Protein AF-A0A210Q756-F1 (afdb_monomer_lite)

Sequence (432 aa):
MFITVGKVKLDFSNYEMEQVEKNYKSLQNGGRFKPRSCIARHRVAIIIPYRNRKEHLIKLMNNLHSILQRQQLDYGIYVIEVAPMSDFNRALSLNIGFQEASREYDYQCFIFHDVDLLPENDRNMYTCPTDPRHMSVAVDRLKYKLPYATIFGGVVAMTKEHFLTVNGFSNKFFGWGGEDDDMYKRINYTHLNITRYKPKIARYRMLAHRKDSSVNTERFYLLRHTNDTWRTDGLNSLTYRHIKTDRHRLFTYVLVDIDPAHPAYYTDRLKIVDESIRKMREDFNKSKENDLSTESTGANSSLASKGVNSSRLVVARSEQNMRTLMPNQSINSTTGTLITDKPKHLGALHPIQQFMLSLKELLTDKKEEDINSISDKELASFVRVYVNNLRKAGFSINNELHFKKDTVIKTKSDTKPKLDKIVKYINANKKW

InterPro domains:
  IPR003859 Beta-1,4-galactosyltransferase [PR02050] (78-97)
  IPR003859 Beta-1,4-galactosyltransferase [PR02050] (109-128)
  IPR003859 Beta-1,4-galactosyltransferase [PR02050] (146-167)
  IPR003859 Beta-1,4-galactosyltransferase [PR02050] (168-186)
  IPR003859 Beta-1,4-galactosyltransferase [PTHR19300] (5-260)
  IPR027791 Galactosyltransferase, C-terminal [PF02709] (133-210)
  IPR027995 Galactosyltransferase, N-terminal [PF13733] (5-129)
  IPR029044 Nucleotide-diphospho-sugar transferases [G3DSA:3.90.550.10] (3-261)
  IPR029044 Nucleotide-diphospho-sugar transferases [SSF53448] (23-259)

Foldseek 3Di:
DQLWPWFDDADLDFDDQVVLLVVCPQFDWAQWHADPVDGAPFEEEEQEEDDPCRRLQSSQLSQVSVLLVSLRYGYAYEYFYAPPLFFRDLQLSQLVSLVVVVVVDVGFKYKYAYSQKHFRTSVLDSHDDPFKEQQQQAEVVVVGHRPDDLFRDHIIMDTPVLCVLLLGWFRPQRADDQRRSLSSVSCVVSVTDYDYDDSSRSYIYGHDDDHTPGHRPCNVVCSVCSVVPRVPGHSVPRDWAWDDWDTGRNRIYTYIYGPPVDLRLQPRLVVLLVVLLVVVLVVVVVVVVVVVVVVVPPDDDDDDDDDDDDDDDDDDDDDDDDDDDDDDDDDDDDDDDPPPPDPDDDRRDDLVVVVLVSVCVSCVPDDPVRLVPCDPVNLVVVVVSSVVSSVVSVDPDDQFPDDDPPPDDDDPPVCVVSSVVSVVSSNVCGGD

Radius of gyration: 28.91 Å; chains: 1; bounding box: 65×83×78 Å

pLDDT: mean 73.86, std 27.2, range [20.56, 98.94]

Structure (mmCIF, N/CA/C/O backbone):
data_AF-A0A210Q756-F1
#
_entry.id   AF-A0A210Q756-F1
#
loop_
_atom_site.group_PDB
_atom_site.id
_atom_site.type_symbol
_atom_site.label_atom_id
_atom_site.label_alt_id
_atom_site.label_comp_id
_atom_site.label_asym_id
_atom_site.label_entity_id
_atom_site.label_seq_id
_atom_site.pdbx_PDB_ins_code
_atom_site.Cartn_x
_atom_site.Cartn_y
_atom_site.Cartn_z
_atom_site.occupancy
_atom_site.B_iso_or_equiv
_atom_site.auth_seq_id
_atom_site.auth_comp_id
_atom_site.auth_asym_id
_atom_site.auth_atom_id
_atom_site.pdbx_PDB_model_num
ATOM 1 N N . MET A 1 1 ? -17.393 -8.583 25.386 1.00 41.16 1 MET A N 1
ATOM 2 C CA . MET A 1 1 ? -17.915 -7.211 25.203 1.00 41.16 1 MET A CA 1
ATOM 3 C C . MET A 1 1 ? -17.260 -6.640 23.950 1.00 41.16 1 MET A C 1
ATOM 5 O O . MET A 1 1 ? -16.040 -6.667 23.881 1.00 41.16 1 MET A O 1
ATOM 9 N N . PHE A 1 2 ? -18.018 -6.247 22.922 1.00 49.50 2 PHE A N 1
ATOM 10 C CA . PHE A 1 2 ? -17.429 -5.654 21.711 1.00 49.50 2 PHE A CA 1
ATOM 11 C C . PHE A 1 2 ? -16.951 -4.227 22.027 1.00 49.50 2 PHE A C 1
ATOM 13 O O . PHE A 1 2 ? -17.749 -3.417 22.484 1.00 49.50 2 PHE A O 1
ATOM 20 N N . ILE A 1 3 ? -15.666 -3.929 21.799 1.00 77.88 3 ILE A N 1
ATOM 21 C CA . ILE A 1 3 ? -15.043 -2.617 22.092 1.00 77.88 3 ILE A CA 1
ATOM 22 C C . ILE A 1 3 ? -15.330 -1.578 20.981 1.00 77.88 3 ILE A C 1
ATOM 24 O O . ILE A 1 3 ? -15.109 -0.382 21.154 1.00 77.88 3 ILE A O 1
ATOM 28 N N . THR A 1 4 ? -15.852 -2.010 19.830 1.00 83.12 4 THR A N 1
ATOM 29 C CA . THR A 1 4 ? -16.185 -1.127 18.699 1.00 83.12 4 THR A CA 1
ATOM 30 C C . THR A 1 4 ? -17.299 -0.143 19.049 1.00 83.12 4 THR A C 1
ATOM 32 O O . THR A 1 4 ? -18.352 -0.557 19.541 1.00 83.12 4 THR A O 1
ATOM 35 N N . VAL A 1 5 ? -17.127 1.131 18.696 1.00 90.25 5 VAL A N 1
ATOM 36 C CA . VAL A 1 5 ? -18.110 2.197 18.960 1.00 90.25 5 VAL A CA 1
ATOM 37 C C . VAL A 1 5 ? -19.036 2.480 17.769 1.00 90.25 5 VAL A C 1
ATOM 39 O O . VAL A 1 5 ? -20.017 3.211 17.891 1.00 90.25 5 VAL A O 1
ATOM 42 N N . GLY A 1 6 ? -18.792 1.865 16.610 1.00 94.25 6 GLY A N 1
ATOM 43 C CA . GLY A 1 6 ? -19.513 2.142 15.375 1.00 94.25 6 GLY A CA 1
ATOM 44 C C . GLY A 1 6 ? -18.905 3.318 14.624 1.00 94.25 6 GLY A C 1
ATOM 45 O O . GLY A 1 6 ? -17.728 3.306 14.269 1.00 94.25 6 GLY A O 1
ATOM 46 N N . LYS A 1 7 ? -19.725 4.328 14.319 1.00 95.50 7 LYS A N 1
ATOM 47 C CA . LYS A 1 7 ? -19.264 5.509 13.582 1.00 95.50 7 LYS A CA 1
ATOM 48 C C . LYS A 1 7 ? -18.194 6.236 14.398 1.00 95.50 7 LYS A C 1
ATOM 50 O O . LYS A 1 7 ? -18.432 6.574 15.553 1.00 95.50 7 LYS A O 1
ATOM 55 N N . VAL A 1 8 ? -17.052 6.511 13.779 1.00 95.25 8 VAL A N 1
ATOM 56 C CA . VAL A 1 8 ? -15.954 7.248 14.410 1.00 95.25 8 VAL A CA 1
ATOM 57 C C . VAL A 1 8 ? -15.940 8.694 13.927 1.00 95.25 8 VAL A C 1
ATOM 59 O O . VAL A 1 8 ? -16.269 8.988 12.775 1.00 95.25 8 VAL A O 1
ATOM 62 N N . LYS A 1 9 ? -15.572 9.617 14.818 1.00 94.25 9 LYS A N 1
ATOM 63 C CA . LYS A 1 9 ? -15.281 11.000 14.441 1.00 94.25 9 LYS A CA 1
ATOM 64 C C . LYS A 1 9 ? -13.835 11.052 13.958 1.00 94.25 9 LYS A C 1
ATOM 66 O O . LYS A 1 9 ? -12.930 10.793 14.742 1.00 94.25 9 LYS A O 1
ATOM 71 N N . LEU A 1 10 ? -13.650 11.355 12.677 1.00 96.00 10 LEU A N 1
ATOM 72 C CA . LEU A 1 10 ? -12.326 11.535 12.097 1.00 96.00 10 LEU A CA 1
ATOM 73 C C . LEU A 1 10 ? -11.726 12.873 12.525 1.00 96.00 10 LEU A C 1
ATOM 75 O O . LEU A 1 10 ? -12.431 13.881 12.609 1.00 96.00 10 LEU A O 1
ATOM 79 N N . ASP A 1 11 ? -10.421 12.857 12.753 1.00 95.12 11 ASP A N 1
ATOM 80 C CA . ASP A 1 11 ? -9.621 14.026 13.078 1.00 95.12 11 ASP A CA 1
ATOM 81 C C . ASP A 1 11 ? -8.760 14.427 11.875 1.00 95.12 11 ASP A C 1
ATOM 83 O O . ASP A 1 11 ? -7.961 13.634 11.366 1.00 95.12 11 ASP A O 1
ATOM 87 N N . PHE A 1 12 ? -8.955 15.662 11.413 1.00 94.38 12 PHE A N 1
ATOM 88 C CA . PHE A 1 12 ? -8.287 16.241 10.243 1.00 94.38 12 PHE A CA 1
ATOM 89 C C . PHE A 1 12 ? -7.246 17.296 10.612 1.00 94.38 12 PHE A C 1
ATOM 91 O O . PHE A 1 12 ? -6.724 17.962 9.717 1.00 94.38 12 PHE A O 1
ATOM 98 N N . SER A 1 13 ? -6.958 17.468 11.902 1.00 93.50 13 SER A N 1
ATOM 99 C CA . SER A 1 13 ? -5.989 18.452 12.372 1.00 93.50 13 SER A CA 1
ATOM 100 C C . SER A 1 13 ? -4.594 18.161 11.806 1.00 93.50 13 SER A C 1
ATOM 102 O O . SER A 1 13 ? -4.249 17.023 11.469 1.00 93.50 13 SER A O 1
ATOM 104 N N . ASN A 1 14 ? -3.789 19.211 11.661 1.00 90.81 14 ASN A N 1
ATOM 105 C CA . ASN A 1 14 ? -2.407 19.088 11.216 1.00 90.81 14 ASN A CA 1
ATOM 106 C C . ASN A 1 14 ? -1.522 18.850 12.437 1.00 90.81 14 ASN A C 1
ATOM 108 O O . ASN A 1 14 ? -1.346 19.747 13.257 1.00 90.81 14 ASN A O 1
ATOM 112 N N . TYR A 1 15 ? -1.002 17.632 12.545 1.00 92.19 15 TYR A N 1
ATOM 113 C CA . TYR A 1 15 ? -0.054 17.238 13.578 1.00 92.19 15 TYR A CA 1
ATOM 114 C C . TYR A 1 15 ? 1.338 17.061 12.985 1.00 92.19 15 TYR A C 1
ATOM 116 O O . TYR A 1 15 ? 1.481 16.759 11.801 1.00 92.19 15 TYR A O 1
ATOM 124 N N . GLU A 1 16 ? 2.346 17.165 13.838 1.00 93.31 16 GLU A N 1
ATOM 125 C CA . GLU A 1 16 ? 3.651 16.559 13.595 1.00 93.31 16 GLU A CA 1
ATOM 126 C C . GLU A 1 16 ? 3.646 15.090 14.033 1.00 93.31 16 GLU A C 1
ATOM 128 O O . GLU A 1 16 ? 2.831 14.659 14.859 1.00 93.31 16 GLU A O 1
ATOM 133 N N . MET A 1 17 ? 4.565 14.296 13.484 1.00 91.50 17 MET A N 1
ATOM 134 C CA . MET A 1 17 ? 4.576 12.852 13.719 1.00 91.50 17 MET A CA 1
ATOM 135 C C . MET A 1 17 ? 4.785 12.515 15.203 1.00 91.50 17 MET A C 1
ATOM 137 O O . MET A 1 17 ? 4.091 11.661 15.755 1.00 91.50 17 MET A O 1
ATOM 141 N N . GLU A 1 18 ? 5.659 13.259 15.878 1.00 93.25 18 GLU A N 1
ATOM 142 C CA . GLU A 1 18 ? 5.995 13.106 17.295 1.00 93.25 18 GLU A CA 1
ATOM 143 C C . GLU A 1 18 ? 4.803 13.409 18.213 1.00 93.25 18 GLU A C 1
ATOM 145 O O . GLU A 1 18 ? 4.702 12.870 19.318 1.00 93.25 18 GLU A O 1
ATOM 150 N N . GLN A 1 19 ? 3.882 14.278 17.782 1.00 94.38 19 GLN A N 1
ATOM 151 C CA . GLN A 1 19 ? 2.656 14.556 18.533 1.00 94.38 19 GLN A CA 1
ATOM 152 C C . GLN A 1 19 ? 1.725 13.343 18.498 1.00 94.38 19 GLN A C 1
ATOM 154 O O . GLN A 1 19 ? 1.193 12.950 19.536 1.00 94.38 19 GLN A O 1
ATOM 159 N N . VAL A 1 20 ? 1.586 12.705 17.332 1.00 95.25 20 VAL A N 1
ATOM 160 C CA . VAL A 1 20 ? 0.786 11.482 17.183 1.00 95.25 20 VAL A CA 1
ATOM 161 C C . VAL A 1 20 ? 1.401 10.331 17.984 1.00 95.25 20 VAL A C 1
ATOM 163 O O . VAL A 1 20 ? 0.680 9.604 18.663 1.00 95.25 20 VAL A O 1
ATOM 166 N N . GLU A 1 21 ? 2.729 10.195 17.992 1.00 94.56 21 GLU A N 1
ATOM 167 C CA . GLU A 1 21 ? 3.431 9.170 18.778 1.00 94.56 21 GLU A CA 1
ATOM 168 C C . GLU A 1 21 ? 3.095 9.216 20.273 1.00 94.56 21 GLU A C 1
ATOM 170 O O . GLU A 1 21 ? 2.887 8.174 20.903 1.00 94.56 21 GLU A O 1
ATOM 175 N N . LYS A 1 22 ? 2.988 10.420 20.845 1.00 94.19 22 LYS A N 1
ATOM 176 C CA . LYS A 1 22 ? 2.664 10.613 22.268 1.00 94.19 22 LYS A CA 1
ATOM 177 C C . LYS A 1 22 ? 1.267 10.106 22.637 1.00 94.19 22 LYS A C 1
ATOM 179 O O . LYS A 1 22 ? 1.065 9.711 23.789 1.00 94.19 22 LYS A O 1
ATOM 184 N N . ASN A 1 23 ? 0.340 10.064 21.678 1.00 92.88 23 ASN A N 1
ATOM 185 C CA . ASN A 1 23 ? -1.026 9.578 21.887 1.00 92.88 23 ASN A CA 1
ATOM 186 C C . ASN A 1 23 ? -1.097 8.045 21.985 1.00 92.88 23 ASN A C 1
ATOM 188 O O . ASN A 1 23 ? -2.039 7.508 22.564 1.00 92.88 23 ASN A O 1
ATOM 192 N N . TYR A 1 24 ? -0.089 7.329 21.478 1.00 94.25 24 TYR A N 1
ATOM 193 C CA . TYR A 1 24 ? -0.121 5.874 21.324 1.00 94.25 24 TYR A CA 1
ATOM 194 C C . TYR A 1 24 ? 0.996 5.158 22.097 1.00 94.25 24 TYR A C 1
ATOM 196 O O . TYR A 1 24 ? 1.765 4.367 21.555 1.00 94.25 24 TYR A O 1
ATOM 204 N N . LYS A 1 25 ? 1.042 5.378 23.417 1.00 91.81 25 LYS A N 1
ATOM 205 C CA . LYS A 1 25 ? 2.054 4.797 24.329 1.00 91.81 25 LYS A CA 1
ATOM 206 C C . LYS A 1 25 ? 2.053 3.263 24.406 1.00 91.81 25 LYS A C 1
ATOM 208 O O . LYS A 1 25 ? 3.013 2.674 24.889 1.00 91.81 25 LYS A O 1
ATOM 213 N N . SER A 1 26 ? 0.960 2.618 23.999 1.00 93.81 26 SER A N 1
ATOM 214 C CA . SER A 1 26 ? 0.818 1.158 23.992 1.00 93.81 26 SER A CA 1
ATOM 215 C C . SER A 1 26 ? 1.497 0.485 22.796 1.00 93.81 26 SER A C 1
ATOM 217 O O . SER A 1 26 ? 1.648 -0.738 22.817 1.00 93.81 26 SER A O 1
ATOM 219 N N . LEU A 1 27 ? 1.882 1.253 21.771 1.00 96.69 27 LEU A N 1
ATOM 220 C CA . LEU A 1 27 ? 2.567 0.734 20.593 1.00 96.69 27 LEU A CA 1
ATOM 221 C C . LEU A 1 27 ? 4.010 0.356 20.912 1.00 96.69 27 LEU A C 1
ATOM 223 O O . LEU A 1 27 ? 4.716 1.039 21.654 1.00 96.69 27 LEU A O 1
ATOM 227 N N . GLN A 1 28 ? 4.443 -0.733 20.297 1.00 95.88 28 GLN A N 1
ATOM 228 C CA . GLN A 1 28 ? 5.836 -1.138 20.222 1.00 95.88 28 GLN A CA 1
ATOM 229 C C . GLN A 1 28 ? 6.470 -0.518 18.968 1.00 95.88 28 GLN A C 1
ATOM 231 O O . GLN A 1 28 ? 5.770 -0.163 18.015 1.00 95.88 28 GLN A O 1
ATOM 236 N N . ASN A 1 29 ? 7.802 -0.408 18.950 1.00 95.19 29 ASN A N 1
ATOM 237 C CA . ASN A 1 29 ? 8.526 0.066 17.769 1.00 95.19 29 ASN A CA 1
ATOM 238 C C . ASN A 1 29 ? 8.175 -0.771 16.524 1.00 95.19 29 ASN A C 1
ATOM 240 O O . ASN A 1 29 ? 7.929 -1.973 16.611 1.00 95.19 29 ASN A O 1
ATOM 244 N N . GLY A 1 30 ? 8.160 -0.116 15.367 1.00 96.06 30 GLY A N 1
ATOM 245 C CA . GLY A 1 30 ? 7.698 -0.667 14.095 1.00 96.06 30 GLY A CA 1
ATOM 246 C C . GLY A 1 30 ? 6.183 -0.583 13.880 1.00 96.06 30 GLY A C 1
ATOM 247 O O . GLY A 1 30 ? 5.658 -1.275 13.009 1.00 96.06 30 GLY A O 1
ATOM 248 N N . GLY A 1 31 ? 5.456 0.218 14.671 1.00 97.44 31 GLY A N 1
ATOM 249 C CA . GLY A 1 31 ? 3.994 0.313 14.577 1.00 97.44 31 GLY A CA 1
ATOM 250 C C . GLY A 1 31 ? 3.270 -0.956 15.001 1.00 97.44 31 GLY A C 1
ATOM 251 O O . GLY A 1 31 ? 2.212 -1.280 14.457 1.00 97.44 31 GLY A O 1
ATOM 252 N N . ARG A 1 32 ? 3.870 -1.709 15.927 1.00 98.38 32 ARG A N 1
ATOM 253 C CA . ARG A 1 32 ? 3.368 -3.008 16.374 1.00 98.38 32 ARG A CA 1
ATOM 254 C C . ARG A 1 32 ? 2.456 -2.855 17.582 1.00 98.38 32 ARG A C 1
ATOM 256 O O . ARG A 1 32 ? 2.724 -2.078 18.499 1.00 98.38 32 ARG A O 1
ATOM 263 N N . PHE A 1 33 ? 1.392 -3.644 17.618 1.00 98.38 33 PHE A N 1
ATOM 264 C CA . PHE A 1 33 ? 0.490 -3.716 18.761 1.00 98.38 33 PHE A CA 1
ATOM 265 C C . PHE A 1 33 ? -0.036 -5.130 18.941 1.00 98.38 33 PHE A C 1
ATOM 267 O O . PHE A 1 33 ? -0.351 -5.803 17.966 1.00 98.38 33 PHE A O 1
ATOM 274 N N . LYS A 1 34 ? -0.199 -5.534 20.201 1.00 97.00 34 LYS A N 1
ATOM 275 C CA . LYS A 1 34 ? -0.932 -6.730 20.606 1.00 97.00 34 LYS A CA 1
ATOM 276 C C . LYS A 1 34 ? -1.708 -6.420 21.892 1.00 97.00 34 LYS A C 1
ATOM 278 O O . LYS A 1 34 ? -1.151 -5.753 22.773 1.00 97.00 34 LYS A O 1
ATOM 283 N N . PRO A 1 35 ? -2.963 -6.881 22.044 1.00 95.88 35 PRO A N 1
ATOM 284 C CA . PRO A 1 35 ? -3.707 -6.705 23.285 1.00 95.88 35 PRO A CA 1
ATOM 285 C C . PRO A 1 35 ? -2.978 -7.354 24.467 1.00 95.88 35 PRO A C 1
ATOM 287 O O . PRO A 1 35 ? -2.418 -8.439 24.339 1.00 95.88 35 PRO A O 1
ATOM 290 N N . ARG A 1 36 ? -2.997 -6.700 25.635 1.00 93.00 36 ARG A N 1
ATOM 291 C CA . ARG A 1 36 ? -2.368 -7.230 26.862 1.00 93.00 36 ARG A CA 1
ATOM 292 C C . ARG A 1 36 ? -3.281 -8.167 27.652 1.00 93.00 36 ARG A C 1
ATOM 294 O O . ARG A 1 36 ? -2.792 -9.018 28.380 1.00 93.00 36 ARG A O 1
ATOM 301 N N . SER A 1 37 ? -4.594 -7.996 27.524 1.00 93.00 37 SER A N 1
ATOM 302 C CA . SER A 1 37 ? -5.606 -8.731 28.292 1.00 93.00 37 SER A CA 1
ATOM 303 C C . SER A 1 37 ? -6.149 -9.972 27.580 1.00 93.00 37 SER A C 1
ATOM 305 O O . SER A 1 37 ? -6.955 -10.697 28.156 1.00 93.00 37 SER A O 1
ATOM 307 N N . CYS A 1 38 ? -5.756 -10.217 26.328 1.00 94.44 38 CYS A N 1
ATOM 308 C CA . CYS A 1 38 ? -6.196 -11.376 25.558 1.00 94.44 38 CYS A CA 1
ATOM 309 C C . CYS A 1 38 ? -5.207 -11.726 24.440 1.00 94.44 38 CYS A C 1
ATOM 311 O O . CYS A 1 38 ? -4.339 -10.934 24.072 1.00 94.44 38 CYS A O 1
ATOM 313 N N . ILE A 1 39 ? -5.373 -12.918 23.867 1.00 95.62 39 ILE A N 1
ATOM 314 C CA . ILE A 1 39 ? -4.673 -13.329 22.650 1.00 95.62 39 ILE A CA 1
ATOM 315 C C . ILE A 1 39 ? -5.542 -12.936 21.453 1.00 95.62 39 ILE A C 1
ATOM 317 O O . ILE A 1 39 ? -6.692 -13.366 21.344 1.00 95.62 39 ILE A O 1
ATOM 321 N N . ALA A 1 40 ? -5.002 -12.105 20.561 1.00 96.31 40 ALA A N 1
ATOM 322 C CA . ALA A 1 40 ? -5.695 -11.715 19.340 1.00 96.31 40 ALA A CA 1
ATOM 323 C C . ALA A 1 40 ? -5.906 -12.928 18.421 1.00 96.31 40 ALA A C 1
ATOM 325 O O . ALA A 1 40 ? -4.992 -13.723 18.209 1.00 96.31 40 ALA A O 1
ATOM 326 N N . ARG A 1 41 ? -7.101 -13.037 17.831 1.00 94.69 41 ARG A N 1
ATOM 327 C CA . ARG A 1 41 ? -7.433 -14.096 16.858 1.00 94.69 41 ARG A CA 1
ATOM 328 C C . ARG A 1 41 ? -6.809 -13.874 15.482 1.00 94.69 41 ARG A C 1
ATOM 330 O O . ARG A 1 41 ? -6.733 -14.810 14.699 1.00 94.69 41 ARG A O 1
ATOM 337 N N . HIS A 1 42 ? -6.423 -12.638 15.178 1.00 96.81 42 HIS A N 1
ATOM 338 C CA . HIS A 1 42 ? -5.947 -12.241 13.860 1.00 96.81 42 HIS A CA 1
ATOM 339 C C . HIS A 1 42 ? -4.606 -11.528 13.986 1.00 96.81 42 HIS A C 1
ATOM 341 O O . HIS A 1 42 ? -4.498 -10.535 14.712 1.00 96.81 42 HIS A O 1
ATOM 347 N N . ARG A 1 43 ? -3.617 -12.039 13.246 1.00 98.62 43 ARG A N 1
ATOM 348 C CA . ARG A 1 43 ? -2.313 -11.405 13.031 1.00 98.62 43 ARG A CA 1
ATOM 349 C C . ARG A 1 43 ? -2.341 -10.697 11.682 1.00 98.62 43 ARG A C 1
ATOM 351 O O . ARG A 1 43 ? -2.413 -11.364 10.647 1.00 98.62 43 ARG A O 1
ATOM 358 N N . VAL A 1 44 ? -2.325 -9.368 11.699 1.00 98.88 44 VAL A N 1
ATOM 359 C CA . VAL A 1 44 ? -2.648 -8.521 10.544 1.00 98.88 44 VAL A CA 1
ATOM 360 C C . VAL A 1 44 ? -1.478 -7.614 10.157 1.00 98.88 44 VAL A C 1
ATOM 362 O O . VAL A 1 44 ? -1.025 -6.801 10.960 1.00 98.88 44 VAL A O 1
ATOM 365 N N . ALA A 1 45 ? -1.020 -7.702 8.913 1.00 98.94 45 ALA A N 1
ATOM 366 C CA . ALA A 1 45 ? -0.130 -6.708 8.324 1.00 98.94 45 ALA A CA 1
ATOM 367 C C . ALA A 1 45 ? -0.962 -5.670 7.563 1.00 98.94 45 ALA A C 1
ATOM 369 O O . ALA A 1 45 ? -1.769 -6.029 6.707 1.00 98.94 45 ALA A O 1
ATOM 370 N N . ILE A 1 46 ? -0.768 -4.386 7.858 1.00 98.94 46 ILE A N 1
ATOM 371 C CA . ILE A 1 46 ? -1.332 -3.287 7.073 1.00 98.94 46 ILE A CA 1
ATOM 372 C C . ILE A 1 46 ? -0.224 -2.750 6.172 1.00 98.94 46 ILE A C 1
ATOM 374 O O . ILE A 1 46 ? 0.769 -2.224 6.668 1.00 98.94 46 ILE A O 1
ATOM 378 N N . ILE A 1 47 ? -0.395 -2.893 4.863 1.00 98.94 47 ILE A N 1
ATOM 379 C CA . ILE A 1 47 ? 0.570 -2.505 3.837 1.00 98.94 47 ILE A CA 1
ATOM 380 C C . ILE A 1 47 ? 0.092 -1.222 3.163 1.00 98.94 47 ILE A C 1
ATOM 382 O O . ILE A 1 47 ? -0.974 -1.202 2.544 1.00 98.94 47 ILE A O 1
ATOM 386 N N . ILE A 1 48 ? 0.891 -0.165 3.274 1.00 98.88 48 ILE A N 1
ATOM 387 C CA . ILE A 1 48 ? 0.581 1.168 2.759 1.00 98.88 48 ILE A CA 1
ATOM 388 C C . ILE A 1 48 ? 1.612 1.525 1.684 1.00 98.88 48 ILE A C 1
ATOM 390 O O . ILE A 1 48 ? 2.773 1.771 2.021 1.00 98.88 48 ILE A O 1
ATOM 394 N N . PRO A 1 49 ? 1.228 1.574 0.398 1.00 97.44 49 PRO A N 1
ATOM 395 C CA . PRO A 1 49 ? 2.105 2.050 -0.657 1.00 97.44 49 PRO A CA 1
ATOM 396 C C . PRO A 1 49 ? 2.231 3.576 -0.524 1.00 97.44 49 PRO A C 1
ATOM 398 O O . PRO A 1 49 ? 1.239 4.283 -0.327 1.00 97.44 49 PRO A O 1
ATOM 401 N N . TYR A 1 50 ? 3.452 4.099 -0.593 1.00 94.75 50 TYR A N 1
ATOM 402 C CA . TYR A 1 50 ? 3.735 5.480 -0.214 1.00 94.75 50 TYR A CA 1
ATOM 403 C C . TYR A 1 50 ? 4.748 6.151 -1.143 1.00 94.75 50 TYR A C 1
ATOM 405 O O . TYR A 1 50 ? 5.745 5.558 -1.543 1.00 94.75 50 TYR A O 1
ATOM 413 N N . ARG A 1 51 ? 4.498 7.428 -1.456 1.00 88.44 51 ARG A N 1
ATOM 414 C CA . ARG A 1 51 ? 5.459 8.341 -2.088 1.00 88.44 51 ARG A CA 1
ATOM 415 C C . ARG A 1 51 ? 5.024 9.782 -1.847 1.00 88.44 51 ARG A C 1
ATOM 417 O O . ARG A 1 51 ? 3.933 10.152 -2.263 1.00 88.44 51 ARG A O 1
ATOM 424 N N . ASN A 1 52 ? 5.861 10.605 -1.212 1.00 86.75 52 ASN A N 1
ATOM 425 C CA . ASN A 1 52 ? 5.624 12.052 -1.039 1.00 86.75 52 ASN A CA 1
ATOM 426 C C . ASN A 1 52 ? 4.241 12.433 -0.447 1.00 86.75 52 ASN A C 1
ATOM 428 O O . ASN A 1 52 ? 3.609 13.397 -0.881 1.00 86.75 52 ASN A O 1
ATOM 432 N N . ARG A 1 53 ? 3.750 11.684 0.551 1.00 91.12 53 ARG A N 1
ATOM 433 C CA . ARG A 1 53 ? 2.402 11.841 1.145 1.00 91.12 53 ARG A CA 1
ATOM 434 C C . ARG A 1 53 ? 2.445 12.036 2.671 1.00 91.12 53 ARG A C 1
ATOM 436 O O . ARG A 1 53 ? 1.581 11.530 3.384 1.00 91.12 53 ARG A O 1
ATOM 443 N N . LYS A 1 54 ? 3.453 12.754 3.189 1.00 93.88 54 LYS A N 1
ATOM 444 C CA . LYS A 1 54 ? 3.737 12.866 4.640 1.00 93.88 54 LYS A CA 1
ATOM 445 C C . LYS A 1 54 ? 2.505 13.291 5.445 1.00 93.88 54 LYS A C 1
ATOM 447 O O . LYS A 1 54 ? 2.145 12.627 6.410 1.00 93.88 54 LYS A O 1
ATOM 452 N N . GLU A 1 55 ? 1.822 14.354 5.025 1.00 94.75 55 GLU A N 1
ATOM 453 C CA . GLU A 1 55 ? 0.633 14.856 5.730 1.00 94.75 55 GLU A CA 1
ATOM 454 C C . GLU A 1 55 ? -0.527 13.853 5.752 1.00 94.75 55 GLU A C 1
ATOM 456 O O . GLU A 1 55 ? -1.255 13.769 6.744 1.00 94.75 55 GLU A O 1
ATOM 461 N N . HIS A 1 56 ? -0.708 13.090 4.668 1.00 97.00 56 HIS A N 1
ATOM 462 C CA . HIS A 1 56 ? -1.715 12.030 4.593 1.00 97.00 56 HIS A CA 1
ATOM 463 C C . HIS A 1 56 ? -1.370 10.892 5.544 1.00 97.00 56 HIS A C 1
ATOM 465 O O . HIS A 1 56 ? -2.230 10.470 6.313 1.00 97.00 56 HIS A O 1
ATOM 471 N N . LEU A 1 57 ? -0.104 10.466 5.561 1.00 97.75 57 LEU A N 1
ATOM 472 C CA . LEU A 1 57 ? 0.374 9.413 6.451 1.00 97.75 57 LEU A CA 1
ATOM 473 C C . LEU A 1 57 ? 0.182 9.789 7.924 1.00 97.75 57 LEU A C 1
ATOM 475 O O . LEU A 1 57 ? -0.332 8.979 8.691 1.00 97.75 57 LEU A O 1
ATOM 479 N N . ILE A 1 58 ? 0.511 11.024 8.314 1.00 9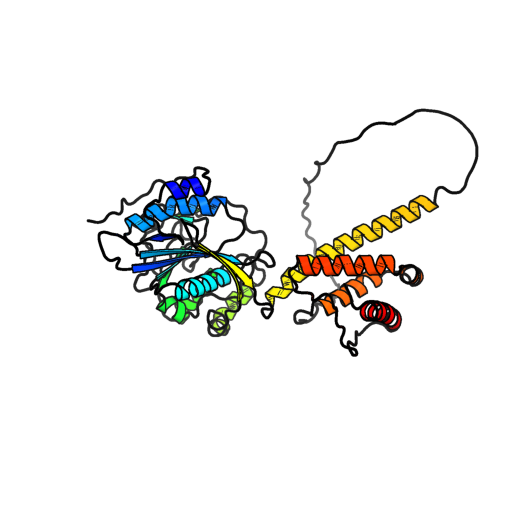7.12 58 ILE A N 1
ATOM 480 C CA . ILE A 1 58 ? 0.301 11.509 9.686 1.00 97.12 58 ILE A CA 1
ATOM 481 C C . ILE A 1 58 ? -1.180 11.417 10.075 1.00 97.12 58 ILE A C 1
ATOM 483 O O . ILE A 1 58 ? -1.513 10.866 11.127 1.00 97.12 58 ILE A O 1
ATOM 487 N N . LYS A 1 59 ? -2.083 11.911 9.216 1.00 97.75 59 LYS A N 1
ATOM 488 C CA . LYS A 1 59 ? -3.533 11.846 9.460 1.00 97.75 59 LYS A CA 1
ATOM 489 C C . LYS A 1 59 ? -4.030 10.403 9.521 1.00 97.75 59 LYS A C 1
ATOM 491 O O . LYS A 1 59 ? -4.865 10.088 10.371 1.00 97.75 59 LYS A O 1
ATOM 496 N N . LEU A 1 60 ? -3.507 9.520 8.672 1.00 98.50 60 LEU A N 1
ATOM 497 C CA . LEU A 1 60 ? -3.840 8.102 8.707 1.00 98.50 60 LEU A CA 1
ATOM 498 C C . LEU A 1 60 ? -3.400 7.462 10.023 1.00 98.50 60 LEU A C 1
ATOM 500 O O . LEU A 1 60 ? -4.233 6.845 10.680 1.00 98.50 60 LEU A O 1
ATOM 504 N N . MET A 1 61 ? -2.152 7.656 10.456 1.00 98.31 61 MET A N 1
ATOM 505 C CA . MET A 1 61 ? -1.654 7.099 11.720 1.00 98.31 61 MET A CA 1
ATOM 506 C C . MET A 1 61 ? -2.456 7.621 12.916 1.00 98.31 61 MET A C 1
ATOM 508 O O . MET A 1 61 ? -2.850 6.840 13.784 1.00 98.31 61 MET A O 1
ATOM 512 N N . ASN A 1 62 ? -2.781 8.920 12.925 1.00 97.06 62 ASN A N 1
ATOM 513 C CA . ASN A 1 62 ? -3.570 9.532 13.994 1.00 97.06 62 ASN A CA 1
ATOM 514 C C . ASN A 1 62 ? -4.957 8.895 14.149 1.00 97.06 62 ASN A C 1
ATOM 516 O O . ASN A 1 62 ? -5.434 8.740 15.269 1.00 97.06 62 ASN A O 1
ATOM 520 N N . ASN A 1 63 ? -5.599 8.491 13.053 1.00 97.75 63 ASN A N 1
ATOM 521 C CA . ASN A 1 63 ? -6.952 7.936 13.095 1.00 97.75 63 ASN A CA 1
ATOM 522 C C . ASN A 1 63 ? -6.964 6.399 13.194 1.00 97.75 63 ASN A C 1
ATOM 524 O O . ASN A 1 63 ? -7.743 5.826 13.966 1.00 97.75 63 ASN A O 1
ATOM 528 N N . LEU A 1 64 ? -6.105 5.724 12.425 1.00 98.44 64 LEU A N 1
ATOM 529 C CA . LEU A 1 64 ? -6.170 4.283 12.194 1.00 98.44 64 LEU A CA 1
ATOM 530 C C . LEU A 1 64 ? -5.767 3.469 13.427 1.00 98.44 64 LEU A C 1
ATOM 532 O O . LEU A 1 64 ? -6.467 2.514 13.762 1.00 98.44 64 LEU A O 1
ATOM 536 N N . HIS A 1 65 ? -4.708 3.854 14.148 1.00 98.12 65 HIS A N 1
ATOM 537 C CA . HIS A 1 65 ? -4.251 3.099 15.322 1.00 98.12 65 HIS A CA 1
ATOM 538 C C . HIS A 1 65 ? -5.353 2.915 16.364 1.00 98.12 65 HIS A C 1
ATOM 540 O O . HIS A 1 65 ? -5.535 1.808 16.872 1.00 98.12 65 HIS A O 1
ATOM 546 N N . SER A 1 66 ? -6.130 3.966 16.645 1.00 95.75 66 SER A N 1
ATOM 547 C CA . SER A 1 66 ? -7.229 3.884 17.610 1.00 95.75 66 SER A CA 1
ATOM 548 C C . SER A 1 66 ? -8.268 2.825 17.213 1.00 95.75 66 SER A C 1
ATOM 550 O O . SER A 1 66 ? -8.763 2.093 18.069 1.00 95.75 66 SER A O 1
ATOM 552 N N . ILE A 1 67 ? -8.570 2.705 15.916 1.00 97.31 67 ILE A N 1
ATOM 553 C CA . ILE A 1 67 ? -9.521 1.728 15.375 1.00 97.31 67 ILE A CA 1
ATOM 554 C C . ILE A 1 67 ? -8.949 0.320 15.508 1.00 97.31 67 ILE A C 1
ATOM 556 O O . ILE A 1 67 ? -9.607 -0.551 16.074 1.00 97.31 67 ILE A O 1
ATOM 560 N N . LEU A 1 68 ? -7.712 0.107 15.055 1.00 97.88 68 LEU A N 1
ATOM 561 C CA . LEU A 1 68 ? -7.063 -1.206 15.092 1.00 97.88 68 LEU A CA 1
ATOM 562 C C . LEU A 1 68 ? -6.900 -1.728 16.530 1.00 97.88 68 LEU A C 1
ATOM 564 O O . LEU A 1 68 ? -7.122 -2.910 16.793 1.00 97.88 68 LEU A O 1
ATOM 568 N N . GLN A 1 69 ? -6.574 -0.848 17.484 1.00 96.38 69 GLN A N 1
ATOM 569 C CA . GLN A 1 69 ? -6.477 -1.211 18.902 1.00 96.38 69 GLN A CA 1
ATOM 570 C C . GLN A 1 69 ? -7.843 -1.582 19.499 1.00 96.38 69 GLN A C 1
ATOM 572 O O . GLN A 1 69 ? -7.938 -2.584 20.211 1.00 96.38 69 GLN A O 1
ATOM 577 N N . ARG A 1 70 ? -8.918 -0.843 19.172 1.00 95.81 70 ARG A N 1
ATOM 578 C CA . ARG A 1 70 ? -10.293 -1.202 19.583 1.00 95.81 70 ARG A CA 1
ATOM 579 C C . ARG A 1 70 ? -10.756 -2.530 18.983 1.00 95.81 70 ARG A C 1
ATOM 581 O O . ARG A 1 70 ? -11.525 -3.243 19.617 1.00 95.81 70 ARG A O 1
ATOM 588 N N . GLN A 1 71 ? -10.265 -2.888 17.799 1.00 96.56 71 GLN A N 1
ATOM 589 C CA . GLN A 1 71 ? -10.528 -4.186 17.169 1.00 96.56 71 GLN A CA 1
ATOM 590 C C . GLN A 1 71 ? -9.704 -5.341 17.774 1.00 96.56 71 GLN A C 1
ATOM 592 O O . GLN A 1 71 ? -9.880 -6.486 17.366 1.00 96.56 71 GLN A O 1
ATOM 597 N N . GLN A 1 72 ? -8.848 -5.064 18.768 1.00 96.25 72 GLN A N 1
ATOM 598 C CA . GLN A 1 72 ? -8.044 -6.051 19.502 1.00 96.25 72 GLN A CA 1
ATOM 599 C C . GLN A 1 72 ? -7.174 -6.940 18.596 1.00 96.25 72 GLN A C 1
ATOM 601 O O . GLN A 1 72 ? -7.054 -8.147 18.813 1.00 96.25 72 GLN A O 1
ATOM 606 N N . LEU A 1 73 ? -6.567 -6.341 17.572 1.00 97.50 73 LEU A N 1
ATOM 607 C CA . LEU A 1 73 ? -5.717 -7.039 16.607 1.00 97.50 73 LEU A CA 1
ATOM 608 C C . LEU A 1 73 ? -4.278 -7.185 17.118 1.00 97.50 73 LEU A C 1
ATOM 610 O O . LEU A 1 73 ? -3.783 -6.305 17.820 1.00 97.50 73 LEU A O 1
ATOM 614 N N . ASP A 1 74 ? -3.594 -8.259 16.721 1.00 98.50 74 ASP A N 1
ATOM 615 C CA . ASP A 1 74 ? -2.127 -8.293 16.691 1.00 98.50 74 ASP A CA 1
ATOM 616 C C . ASP A 1 74 ? -1.715 -7.769 15.320 1.00 98.50 74 ASP A C 1
ATOM 618 O O . ASP A 1 74 ? -1.979 -8.426 14.313 1.00 98.50 74 ASP A O 1
ATOM 622 N N . TYR A 1 75 ? -1.181 -6.553 15.249 1.00 98.81 75 TYR A N 1
ATOM 623 C CA . TYR A 1 75 ? -0.929 -5.916 13.962 1.00 98.81 75 TYR A CA 1
ATOM 624 C C . TYR A 1 75 ? 0.434 -5.247 13.854 1.00 98.81 75 TYR A C 1
ATOM 626 O O . TYR A 1 75 ? 1.087 -4.940 14.854 1.00 98.81 75 TYR A O 1
ATOM 634 N N . GLY A 1 76 ? 0.849 -5.024 12.607 1.00 98.81 76 GLY A N 1
ATOM 635 C CA . GLY A 1 76 ? 1.927 -4.110 12.239 1.00 98.81 76 GLY A CA 1
ATOM 636 C C . GLY A 1 76 ? 1.567 -3.290 11.012 1.00 98.81 76 GLY A C 1
ATOM 637 O O . GLY A 1 76 ? 0.822 -3.758 10.150 1.00 98.81 76 GLY A O 1
ATOM 638 N N . ILE A 1 77 ? 2.079 -2.063 10.954 1.00 98.94 77 ILE A N 1
ATOM 639 C CA . ILE A 1 77 ? 1.886 -1.149 9.826 1.00 98.94 77 ILE A CA 1
ATOM 640 C C . ILE A 1 77 ? 3.206 -1.014 9.073 1.00 98.94 77 ILE A C 1
ATOM 642 O O . ILE A 1 77 ? 4.222 -0.661 9.669 1.00 98.94 77 ILE A O 1
ATOM 646 N N . TYR A 1 78 ? 3.164 -1.252 7.767 1.00 98.88 78 TYR A N 1
ATOM 647 C CA . TYR A 1 78 ? 4.299 -1.192 6.859 1.00 98.88 78 TYR A CA 1
ATOM 648 C C . TYR A 1 78 ? 4.045 -0.127 5.797 1.00 98.88 78 TYR A C 1
ATOM 650 O O . TYR A 1 78 ? 3.119 -0.244 4.996 1.00 98.88 78 TYR A O 1
ATOM 658 N N . VAL A 1 79 ? 4.869 0.915 5.796 1.00 98.75 79 VAL A N 1
ATOM 659 C CA . VAL A 1 79 ? 4.850 1.991 4.803 1.00 98.75 79 VAL A CA 1
ATOM 660 C C . VAL A 1 79 ? 5.940 1.697 3.785 1.00 98.75 79 VAL A C 1
ATOM 662 O O . VAL A 1 79 ? 7.121 1.725 4.124 1.00 98.75 79 VAL A O 1
ATOM 665 N N . ILE A 1 80 ? 5.541 1.386 2.554 1.00 98.31 80 ILE A N 1
ATOM 666 C CA . ILE A 1 80 ? 6.441 0.940 1.490 1.00 98.31 80 ILE A CA 1
ATOM 667 C C . ILE A 1 80 ? 6.658 2.075 0.505 1.00 98.31 80 ILE A C 1
ATOM 669 O O . ILE A 1 80 ? 5.735 2.460 -0.216 1.00 98.31 80 ILE A O 1
ATOM 673 N N . GLU A 1 81 ? 7.881 2.589 0.454 1.00 94.19 81 GLU A N 1
ATOM 674 C CA . GLU A 1 81 ? 8.280 3.610 -0.504 1.00 94.19 81 GLU A CA 1
ATOM 675 C C . GLU A 1 81 ? 9.198 3.025 -1.572 1.00 94.19 81 GLU A C 1
ATOM 677 O O . GLU A 1 81 ? 10.282 2.520 -1.285 1.00 94.19 81 GLU A O 1
ATOM 682 N N . VAL A 1 82 ? 8.762 3.120 -2.829 1.00 88.06 82 VAL A N 1
ATOM 683 C CA . VAL A 1 82 ? 9.593 2.802 -3.995 1.00 88.06 82 VAL A CA 1
ATOM 684 C C . VAL A 1 82 ? 10.293 4.075 -4.445 1.00 88.06 82 VAL A C 1
ATOM 686 O O . VAL A 1 82 ? 9.617 5.064 -4.765 1.00 88.06 82 VAL A O 1
ATOM 689 N N . ALA A 1 83 ? 11.627 4.023 -4.500 1.00 79.94 83 ALA A N 1
ATOM 690 C CA . ALA A 1 83 ? 12.508 5.137 -4.823 1.00 79.94 83 ALA A CA 1
ATOM 691 C C . ALA A 1 83 ? 11.991 5.957 -6.029 1.00 79.94 83 ALA A C 1
ATOM 693 O O . ALA A 1 83 ? 11.517 5.383 -7.016 1.00 79.94 83 ALA A O 1
ATOM 694 N N . PRO A 1 84 ? 12.067 7.301 -5.973 1.00 63.41 84 PRO A N 1
ATOM 695 C CA . PRO A 1 84 ? 11.298 8.224 -6.822 1.00 63.41 84 PRO A CA 1
ATOM 696 C C . PRO A 1 84 ? 11.822 8.359 -8.262 1.00 63.41 84 PRO A C 1
ATOM 698 O O . PRO A 1 84 ? 11.700 9.408 -8.884 1.00 63.41 84 PRO A O 1
ATOM 701 N N . MET A 1 85 ? 12.425 7.306 -8.803 1.00 65.00 85 MET A N 1
ATOM 702 C CA . MET A 1 85 ? 13.168 7.328 -10.067 1.00 65.00 85 MET A CA 1
ATOM 703 C C . MET A 1 85 ? 12.392 6.680 -11.221 1.00 65.00 85 MET A C 1
ATOM 705 O O . MET A 1 85 ? 12.955 6.406 -12.275 1.00 65.00 85 MET A O 1
ATOM 709 N N . SER A 1 86 ? 11.105 6.420 -10.985 1.00 66.69 86 SER A N 1
ATOM 710 C CA . SER A 1 86 ? 10.129 5.833 -11.904 1.00 66.69 86 SER A CA 1
ATOM 711 C C . SER A 1 86 ? 8.733 6.366 -11.612 1.00 66.69 86 SER A C 1
ATOM 713 O O . SER A 1 86 ? 8.490 6.883 -10.514 1.00 66.69 86 SER A O 1
ATOM 715 N N . ASP A 1 87 ? 7.802 6.209 -12.550 1.00 78.19 87 ASP A N 1
ATOM 716 C CA . ASP A 1 87 ? 6.379 6.368 -12.264 1.00 78.19 87 ASP A CA 1
ATOM 717 C C . ASP A 1 87 ? 5.967 5.488 -11.077 1.00 78.19 87 ASP A C 1
ATOM 719 O O . ASP A 1 87 ? 6.542 4.430 -10.807 1.00 78.19 87 ASP A O 1
ATOM 723 N N . PHE A 1 88 ? 5.006 5.959 -10.284 1.00 87.12 88 PHE A N 1
ATOM 724 C CA . PHE A 1 88 ? 4.617 5.219 -9.089 1.00 87.12 88 PHE A CA 1
ATOM 725 C C . PHE A 1 88 ? 3.910 3.929 -9.491 1.00 87.12 88 PHE A C 1
ATOM 727 O O . PHE A 1 88 ? 2.939 3.954 -10.243 1.00 87.12 88 PHE A O 1
ATOM 734 N N . ASN A 1 89 ? 4.397 2.805 -8.975 1.00 92.19 89 ASN A N 1
ATOM 735 C CA . ASN A 1 89 ? 3.776 1.504 -9.159 1.00 92.19 89 ASN A CA 1
ATOM 736 C C . ASN A 1 89 ? 3.220 1.028 -7.817 1.00 92.19 89 ASN A C 1
ATOM 738 O O . ASN A 1 89 ? 3.918 0.437 -6.983 1.00 92.19 89 ASN A O 1
ATOM 742 N N . ARG A 1 90 ? 1.942 1.346 -7.605 1.00 95.06 90 ARG A N 1
ATOM 743 C CA . ARG A 1 90 ? 1.200 0.990 -6.397 1.00 95.06 90 ARG A CA 1
ATOM 744 C C . ARG A 1 90 ? 1.189 -0.526 -6.196 1.00 95.06 90 ARG A C 1
ATOM 746 O O . ARG A 1 90 ? 1.552 -0.992 -5.123 1.00 95.06 90 ARG A O 1
ATOM 753 N N . ALA A 1 91 ? 0.846 -1.279 -7.237 1.00 96.81 91 ALA A N 1
ATOM 754 C CA . ALA A 1 91 ? 0.729 -2.736 -7.222 1.00 96.81 91 ALA A CA 1
ATOM 755 C C . ALA A 1 91 ? 2.021 -3.444 -6.782 1.00 96.81 91 ALA A C 1
ATOM 757 O O . ALA A 1 91 ? 2.015 -4.244 -5.845 1.00 96.81 91 ALA A O 1
ATOM 758 N N . LEU A 1 92 ? 3.144 -3.078 -7.403 1.00 95.69 92 LEU A N 1
ATOM 759 C CA . LEU A 1 92 ? 4.476 -3.561 -7.046 1.00 95.69 92 LEU A CA 1
ATOM 760 C C . LEU A 1 92 ? 4.824 -3.215 -5.591 1.00 95.69 92 LEU A C 1
ATOM 762 O O . LEU A 1 92 ? 5.315 -4.072 -4.862 1.00 95.69 92 LEU A O 1
ATOM 766 N N . SER A 1 93 ? 4.508 -1.999 -5.130 1.00 96.88 93 SER A N 1
ATOM 767 C CA . SER A 1 93 ? 4.731 -1.603 -3.727 1.00 96.88 93 SER A CA 1
ATOM 768 C C . SER A 1 93 ? 3.958 -2.494 -2.743 1.00 96.88 93 SER A C 1
ATOM 770 O O . SER A 1 93 ? 4.483 -2.857 -1.692 1.00 96.88 93 SER A O 1
ATOM 772 N N . LEU A 1 94 ? 2.726 -2.889 -3.085 1.00 98.69 94 LEU A N 1
ATOM 773 C CA . LEU A 1 94 ? 1.911 -3.783 -2.256 1.00 98.69 94 LEU A CA 1
ATOM 774 C C . LEU A 1 94 ? 2.502 -5.202 -2.194 1.00 98.69 94 LEU A C 1
ATOM 776 O O . LEU A 1 94 ? 2.567 -5.784 -1.110 1.00 98.69 94 LEU A O 1
ATOM 780 N N . ASN A 1 95 ? 2.982 -5.733 -3.325 1.00 98.75 95 ASN A N 1
ATOM 781 C CA . ASN A 1 95 ? 3.693 -7.017 -3.377 1.00 98.75 95 ASN A CA 1
ATOM 782 C C . ASN A 1 95 ? 4.954 -7.007 -2.499 1.00 98.75 95 ASN A C 1
ATOM 784 O O . ASN A 1 95 ? 5.178 -7.936 -1.723 1.00 98.75 95 ASN A O 1
ATOM 788 N N . ILE A 1 96 ? 5.755 -5.940 -2.583 1.00 98.56 96 ILE A N 1
ATOM 789 C CA . ILE A 1 96 ? 6.948 -5.766 -1.744 1.00 98.56 96 ILE A CA 1
ATOM 790 C C . ILE A 1 96 ? 6.560 -5.737 -0.270 1.00 98.56 96 ILE A C 1
ATOM 792 O O . ILE A 1 96 ? 7.157 -6.448 0.530 1.00 98.56 96 ILE A O 1
ATOM 796 N N . GLY A 1 97 ? 5.529 -4.976 0.099 1.00 98.75 97 GLY A N 1
ATOM 797 C CA . GLY A 1 97 ? 5.084 -4.921 1.487 1.00 98.75 97 GLY A CA 1
ATOM 798 C C . GLY A 1 97 ? 4.601 -6.261 2.031 1.00 98.75 97 GLY A C 1
ATOM 799 O O . GLY A 1 97 ? 4.922 -6.597 3.168 1.00 98.75 97 GLY A O 1
ATOM 800 N N . PHE A 1 98 ? 3.900 -7.058 1.219 1.00 98.88 98 PHE A N 1
ATOM 801 C CA . PHE A 1 98 ? 3.559 -8.435 1.581 1.00 98.88 98 PHE A CA 1
ATOM 802 C C . PHE A 1 98 ? 4.815 -9.268 1.873 1.00 98.88 98 PHE A C 1
ATOM 804 O O . PHE A 1 98 ? 4.874 -9.949 2.900 1.00 98.88 98 PHE A O 1
ATOM 811 N N . GLN A 1 99 ? 5.822 -9.192 0.998 1.00 98.56 99 GLN A N 1
ATOM 812 C CA . GLN A 1 99 ? 7.062 -9.955 1.124 1.00 98.56 99 GLN A CA 1
ATOM 813 C C . GLN A 1 99 ? 7.878 -9.530 2.355 1.00 98.56 99 GLN A C 1
ATOM 815 O O . GLN A 1 99 ? 8.329 -10.381 3.120 1.00 98.56 99 GLN A O 1
ATOM 820 N N . GLU A 1 100 ? 8.040 -8.226 2.578 1.00 98.50 100 GLU A N 1
ATOM 821 C CA . GLU A 1 100 ? 8.777 -7.670 3.718 1.00 98.50 100 GLU A CA 1
ATOM 822 C C . GLU A 1 100 ? 8.089 -7.997 5.048 1.00 98.50 100 GLU A C 1
ATOM 824 O O . GLU A 1 100 ? 8.722 -8.531 5.957 1.00 98.50 100 GLU A O 1
ATOM 829 N N . ALA A 1 101 ? 6.775 -7.776 5.151 1.00 98.69 101 ALA A N 1
ATOM 830 C CA . ALA A 1 101 ? 6.030 -8.089 6.369 1.00 98.69 101 ALA A CA 1
ATOM 831 C C . ALA A 1 101 ? 6.037 -9.596 6.681 1.00 98.69 101 ALA A C 1
ATOM 833 O O . ALA A 1 101 ? 6.189 -9.987 7.839 1.00 98.69 101 ALA A O 1
ATOM 834 N N . SER A 1 102 ? 5.933 -10.451 5.654 1.00 98.44 102 SER A N 1
ATOM 835 C CA . SER A 1 102 ? 5.966 -11.914 5.811 1.00 98.44 102 SER A CA 1
ATOM 836 C C . SER A 1 102 ? 7.304 -12.448 6.328 1.00 98.44 102 SER A C 1
ATOM 838 O O . SER A 1 102 ? 7.333 -13.535 6.904 1.00 98.44 102 SER A O 1
ATOM 840 N N . ARG A 1 103 ? 8.409 -11.717 6.123 1.00 97.06 103 ARG A N 1
ATOM 841 C CA . ARG A 1 103 ? 9.731 -12.073 6.668 1.00 97.06 103 ARG A CA 1
ATOM 842 C C . ARG A 1 103 ? 9.867 -11.727 8.146 1.00 97.06 103 ARG A C 1
ATOM 844 O O . ARG A 1 103 ? 10.631 -12.379 8.849 1.00 97.06 103 ARG A O 1
ATOM 851 N N . GLU A 1 104 ? 9.156 -10.706 8.616 1.00 95.75 104 GLU A N 1
ATOM 852 C CA . GLU A 1 104 ? 9.281 -10.231 9.995 1.00 95.75 104 GLU A CA 1
ATOM 853 C C . GLU A 1 104 ? 8.366 -10.962 10.978 1.00 95.75 104 GLU A C 1
ATOM 855 O O . GLU A 1 104 ? 8.695 -11.089 12.159 1.00 95.75 104 GLU A O 1
ATOM 860 N N . TYR A 1 105 ? 7.187 -11.392 10.530 1.00 98.19 105 TYR A N 1
ATOM 861 C CA . TYR A 1 105 ? 6.205 -12.006 11.411 1.00 98.19 105 TYR A CA 1
ATOM 862 C C . TYR A 1 105 ? 5.230 -12.895 10.641 1.00 98.19 105 TYR A C 1
ATOM 864 O O . TYR A 1 105 ? 4.924 -12.651 9.475 1.00 98.19 105 TYR A O 1
ATOM 872 N N . ASP A 1 106 ? 4.692 -13.911 11.319 1.00 98.06 106 ASP A N 1
ATOM 873 C CA . ASP A 1 106 ? 3.754 -14.873 10.734 1.00 98.06 106 ASP A CA 1
ATOM 874 C C . ASP A 1 106 ? 2.327 -14.297 10.621 1.00 98.06 106 ASP A C 1
ATOM 876 O O . ASP A 1 106 ? 1.362 -14.748 11.253 1.00 98.06 106 ASP A O 1
ATOM 880 N N . TYR A 1 107 ? 2.199 -13.223 9.844 1.00 98.75 107 TYR A N 1
ATOM 881 C CA . TYR A 1 107 ? 0.925 -12.600 9.522 1.00 98.75 107 TYR A CA 1
ATOM 882 C C . TYR A 1 107 ? 0.045 -13.548 8.707 1.00 98.75 107 TYR A C 1
ATOM 884 O O . TYR A 1 107 ? 0.487 -14.178 7.749 1.00 98.75 107 TYR A O 1
ATOM 892 N N . GLN A 1 108 ? -1.228 -13.618 9.085 1.00 98.44 108 GLN A N 1
ATOM 893 C CA . GLN A 1 108 ? -2.238 -14.451 8.420 1.00 98.44 108 GLN A CA 1
ATOM 894 C C . GLN A 1 108 ? -3.120 -13.621 7.484 1.00 98.44 108 GLN A C 1
ATOM 896 O O . GLN A 1 108 ? -3.747 -14.144 6.568 1.00 98.44 108 GLN A O 1
ATOM 901 N N . CYS A 1 109 ? -3.196 -12.316 7.739 1.00 98.81 109 CYS A N 1
ATOM 902 C CA . CYS A 1 109 ? -4.067 -11.391 7.042 1.00 98.81 109 CYS A CA 1
ATOM 903 C C . CYS A 1 109 ? -3.289 -10.156 6.606 1.00 98.81 109 CYS A C 1
ATOM 905 O O . CYS A 1 109 ? -2.526 -9.593 7.391 1.00 98.81 109 CYS A O 1
ATOM 907 N N . PHE A 1 110 ? -3.528 -9.723 5.374 1.00 98.94 110 PHE A N 1
ATOM 908 C CA . PHE A 1 110 ? -2.912 -8.552 4.776 1.00 98.94 110 PHE A CA 1
ATOM 909 C C . PHE A 1 110 ? -4.004 -7.568 4.375 1.00 98.94 110 PHE A C 1
ATOM 911 O O . PHE A 1 110 ? -4.925 -7.908 3.629 1.00 98.94 110 PHE A O 1
ATOM 918 N N . ILE A 1 111 ? -3.902 -6.348 4.895 1.00 98.94 111 ILE A N 1
ATOM 919 C CA . ILE A 1 111 ? -4.737 -5.218 4.506 1.00 98.94 111 ILE A CA 1
ATOM 920 C C . ILE A 1 111 ? -3.895 -4.320 3.614 1.00 98.94 111 ILE A C 1
ATOM 922 O O . ILE A 1 111 ? -2.931 -3.721 4.080 1.00 98.94 111 ILE A O 1
ATOM 926 N N . PHE A 1 112 ? -4.261 -4.206 2.346 1.00 98.94 112 PHE A N 1
ATOM 927 C CA . PHE A 1 112 ? -3.622 -3.295 1.403 1.00 98.94 112 PHE A CA 1
ATOM 928 C C . PHE A 1 112 ? -4.407 -1.988 1.412 1.00 98.94 112 PHE A C 1
ATOM 930 O O . PHE A 1 112 ? -5.615 -2.002 1.169 1.00 98.94 112 PHE A O 1
ATOM 937 N N . HIS A 1 113 ? -3.758 -0.885 1.781 1.00 98.88 113 HIS A N 1
ATOM 938 C CA . HIS A 1 113 ? -4.446 0.318 2.244 1.00 98.88 113 HIS A CA 1
ATOM 939 C C . HIS A 1 113 ? -3.855 1.589 1.626 1.00 98.88 113 HIS A C 1
ATOM 941 O O . HIS A 1 113 ? -2.683 1.892 1.833 1.00 98.88 113 HIS A O 1
ATOM 947 N N . ASP A 1 114 ? -4.670 2.346 0.888 1.00 98.25 114 ASP A N 1
ATOM 948 C CA . ASP A 1 114 ? -4.260 3.656 0.374 1.00 98.25 114 ASP A CA 1
ATOM 949 C C . ASP A 1 114 ? -4.103 4.687 1.495 1.00 98.25 114 ASP A C 1
ATOM 951 O O . ASP A 1 114 ? -5.007 4.906 2.305 1.00 98.25 114 ASP A O 1
ATOM 955 N N . VAL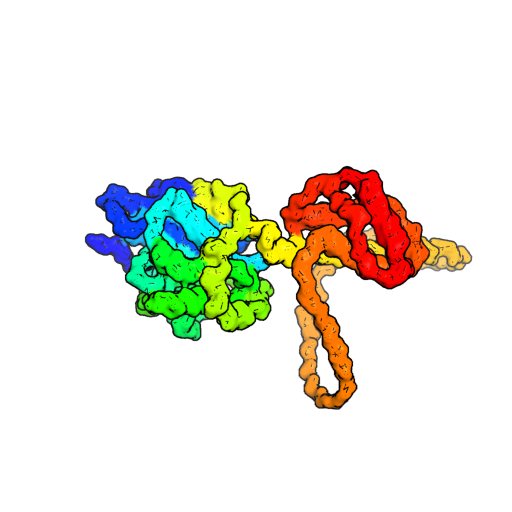 A 1 115 ? -2.967 5.391 1.485 1.00 97.88 115 VAL A N 1
ATOM 956 C CA . VAL A 1 115 ? -2.566 6.336 2.541 1.00 97.88 115 VAL A CA 1
ATOM 957 C C . VAL A 1 115 ? -3.583 7.457 2.811 1.00 97.88 115 VAL A C 1
ATOM 959 O O . VAL A 1 115 ? -3.576 8.070 3.878 1.00 97.88 115 VAL A O 1
ATOM 962 N N . ASP A 1 116 ? -4.463 7.750 1.858 1.00 97.12 116 ASP A N 1
ATOM 963 C CA . ASP A 1 116 ? -5.425 8.845 1.905 1.00 97.12 116 ASP A CA 1
ATOM 964 C C . ASP A 1 116 ? -6.853 8.414 2.291 1.00 97.12 116 ASP A C 1
ATOM 966 O O . ASP A 1 116 ? -7.737 9.271 2.368 1.00 97.12 116 ASP A O 1
ATOM 970 N N . LEU A 1 117 ? -7.099 7.130 2.577 1.00 98.50 117 LEU A N 1
ATOM 971 C CA . LEU A 1 117 ? -8.426 6.604 2.910 1.00 98.50 117 LEU A CA 1
ATOM 972 C C . LEU A 1 117 ? -8.609 6.363 4.417 1.00 98.50 117 LEU A C 1
ATOM 974 O O . LEU A 1 117 ? -8.176 5.355 4.977 1.00 98.50 117 LEU A O 1
ATOM 978 N N . LEU A 1 118 ? -9.370 7.238 5.079 1.00 98.62 118 LEU A N 1
ATOM 979 C CA . LEU A 1 118 ? -9.692 7.114 6.505 1.00 98.62 118 LEU A CA 1
ATOM 980 C C . LEU A 1 118 ? -11.038 6.396 6.729 1.00 98.62 118 LEU A C 1
ATOM 982 O O . LEU A 1 118 ? -12.060 6.883 6.239 1.00 98.62 118 LEU A O 1
ATOM 986 N N . PRO A 1 119 ? -11.096 5.276 7.476 1.00 98.19 119 PRO A N 1
ATOM 987 C CA . PRO A 1 119 ? -12.353 4.577 7.760 1.00 98.19 119 PRO A CA 1
ATOM 988 C C . PRO A 1 119 ? -13.257 5.378 8.713 1.00 98.19 119 PRO A C 1
ATOM 990 O O . PRO A 1 119 ? -12.833 5.792 9.787 1.00 98.19 119 PRO A O 1
ATOM 993 N N . GLU A 1 120 ? -14.536 5.544 8.367 1.00 98.25 120 GLU A N 1
ATOM 994 C CA . GLU A 1 120 ? -15.513 6.306 9.170 1.00 98.25 120 GLU A CA 1
ATOM 995 C C . GLU A 1 120 ? -16.290 5.440 10.186 1.00 98.25 120 GLU A C 1
ATOM 997 O O . GLU A 1 120 ? -17.157 5.944 10.908 1.00 98.25 120 GLU A O 1
ATOM 1002 N N . ASN A 1 121 ? -16.028 4.130 10.252 1.00 97.88 121 ASN A N 1
ATOM 1003 C CA . ASN A 1 121 ? -16.729 3.210 11.150 1.00 97.88 121 ASN A CA 1
ATOM 1004 C C . ASN A 1 121 ? -15.829 2.045 11.583 1.00 97.88 121 ASN A C 1
ATOM 1006 O O . ASN A 1 121 ? -15.347 1.288 10.743 1.00 97.88 121 ASN A O 1
ATOM 1010 N N . ASP A 1 122 ? -15.642 1.857 12.889 1.00 96.75 122 ASP A N 1
ATOM 1011 C CA . ASP A 1 122 ? -14.763 0.813 13.431 1.00 96.75 122 ASP A CA 1
ATOM 1012 C C . ASP A 1 122 ? -15.392 -0.590 13.458 1.00 96.75 122 ASP A C 1
ATOM 1014 O O . ASP A 1 122 ? -14.715 -1.559 13.798 1.00 96.75 122 ASP A O 1
ATOM 1018 N N . ARG A 1 123 ? -16.652 -0.730 13.022 1.00 97.00 123 ARG A N 1
ATOM 1019 C CA . ARG A 1 123 ? -17.265 -2.031 12.695 1.00 97.00 123 ARG A CA 1
ATOM 1020 C C . ARG A 1 123 ? -16.832 -2.555 11.324 1.00 97.00 123 ARG A C 1
ATOM 1022 O O . ARG A 1 123 ? -17.128 -3.703 10.999 1.00 97.00 123 ARG A O 1
ATOM 1029 N N . ASN A 1 124 ? -16.152 -1.738 10.514 1.00 97.81 124 ASN A N 1
ATOM 1030 C CA . ASN A 1 124 ? -15.433 -2.222 9.343 1.00 97.81 124 ASN A CA 1
ATOM 1031 C C . ASN A 1 124 ? -14.140 -2.904 9.815 1.00 97.81 124 ASN A C 1
ATOM 1033 O O . ASN A 1 124 ? -13.112 -2.253 9.997 1.00 97.81 124 ASN A O 1
ATOM 1037 N N . MET A 1 125 ? -14.233 -4.198 10.121 1.00 97.50 125 MET A N 1
ATOM 1038 C CA . MET A 1 125 ? -13.135 -4.958 10.722 1.00 97.50 125 MET A CA 1
ATOM 1039 C C . MET A 1 125 ? -11.938 -5.068 9.772 1.00 97.50 125 MET A C 1
ATOM 1041 O O . MET A 1 125 ? -12.089 -5.566 8.656 1.00 97.50 125 MET A O 1
ATOM 1045 N N . TYR A 1 126 ? -10.754 -4.658 10.241 1.00 98.44 126 TYR A N 1
ATOM 1046 C CA . TYR A 1 126 ? -9.459 -4.825 9.568 1.00 98.44 126 TYR A CA 1
ATOM 1047 C C . TYR A 1 126 ? -8.936 -6.250 9.777 1.00 98.44 126 TYR A C 1
ATOM 1049 O O . TYR A 1 126 ? -7.865 -6.491 10.326 1.00 98.44 126 TYR A O 1
ATOM 1057 N N . THR A 1 127 ? -9.752 -7.213 9.360 1.00 97.81 127 THR A N 1
ATOM 1058 C CA . THR A 1 127 ? -9.473 -8.646 9.394 1.00 97.81 127 THR A CA 1
ATOM 1059 C C . THR A 1 127 ? -9.884 -9.271 8.068 1.00 97.81 127 THR A C 1
ATOM 1061 O O . THR A 1 127 ? -10.677 -8.709 7.306 1.00 97.81 127 THR A O 1
ATOM 1064 N N . CYS A 1 128 ? -9.353 -10.455 7.793 1.00 98.19 128 CYS A N 1
ATOM 1065 C CA . CYS A 1 128 ? -9.627 -11.186 6.568 1.00 98.19 128 CYS A CA 1
ATOM 1066 C C . CYS A 1 128 ? -10.745 -12.203 6.829 1.00 98.19 128 CYS A C 1
ATOM 1068 O O . CYS A 1 128 ? -10.624 -12.986 7.775 1.00 98.19 128 CYS A O 1
ATOM 1070 N N . PRO A 1 129 ? -11.847 -12.185 6.058 1.00 95.50 129 PRO A N 1
ATOM 1071 C CA . PRO A 1 129 ? -12.856 -13.235 6.125 1.00 95.50 129 PRO A CA 1
ATOM 1072 C C . PRO A 1 129 ? -12.452 -14.418 5.224 1.00 95.50 129 PRO A C 1
ATOM 1074 O O . PRO A 1 129 ? -11.321 -14.482 4.748 1.00 95.50 129 PRO A O 1
ATOM 1077 N N . THR A 1 130 ? -13.386 -15.341 4.986 1.00 96.25 130 THR A N 1
ATOM 1078 C CA . THR A 1 130 ? -13.198 -16.539 4.142 1.00 96.25 130 THR A CA 1
ATOM 1079 C C . THR A 1 130 ? -12.860 -16.240 2.685 1.00 96.25 130 THR A C 1
ATOM 1081 O O . THR A 1 130 ? -12.287 -17.083 2.021 1.00 96.25 130 THR A O 1
ATOM 1084 N N . ASP A 1 131 ? -13.201 -15.051 2.201 1.00 98.19 131 ASP A N 1
ATOM 1085 C CA . ASP A 1 131 ? -13.012 -14.608 0.823 1.00 98.19 131 ASP A CA 1
ATOM 1086 C C . ASP A 1 131 ? -12.293 -13.248 0.809 1.00 98.19 131 ASP A C 1
ATOM 1088 O O . ASP A 1 131 ? -12.411 -12.482 1.770 1.00 98.19 131 ASP A O 1
ATOM 1092 N N . PRO A 1 132 ? -11.571 -12.869 -0.256 1.00 98.69 132 PRO A N 1
ATOM 1093 C CA . PRO A 1 132 ? -11.073 -11.505 -0.418 1.00 98.69 132 PRO A CA 1
ATOM 1094 C C . PRO A 1 132 ? -12.153 -10.447 -0.135 1.00 98.69 132 PRO A C 1
ATOM 1096 O O . PRO A 1 132 ? -13.307 -10.562 -0.556 1.00 98.69 132 PRO A O 1
ATOM 1099 N N . ARG A 1 133 ? -11.802 -9.391 0.603 1.00 98.69 133 ARG A N 1
ATOM 1100 C CA . ARG A 1 133 ? -12.752 -8.342 0.993 1.00 98.69 133 ARG A CA 1
ATOM 1101 C C . ARG A 1 133 ? -12.367 -6.998 0.410 1.00 98.69 133 ARG A C 1
ATOM 1103 O O . ARG A 1 133 ? -11.288 -6.489 0.690 1.00 98.69 133 ARG A O 1
ATOM 1110 N N . HIS A 1 134 ? -13.306 -6.366 -0.288 1.00 98.69 134 HIS A N 1
ATOM 1111 C CA . HIS A 1 134 ? -13.209 -4.946 -0.612 1.00 98.69 134 HIS A CA 1
ATOM 1112 C C . HIS A 1 134 ? -13.769 -4.125 0.556 1.00 98.69 134 HIS A C 1
ATOM 1114 O O . HIS A 1 134 ? -14.951 -4.235 0.899 1.00 98.69 134 HIS A O 1
ATOM 1120 N N . MET A 1 135 ? -12.911 -3.331 1.197 1.00 98.56 135 MET A N 1
ATOM 1121 C CA . MET A 1 135 ? -13.246 -2.595 2.417 1.00 98.56 135 MET A CA 1
ATOM 1122 C C . MET A 1 135 ? -13.753 -1.183 2.120 1.00 98.56 135 MET A C 1
ATOM 1124 O O . MET A 1 135 ? -14.701 -0.744 2.768 1.00 98.56 135 MET A O 1
ATOM 1128 N N . SER A 1 136 ? -13.185 -0.480 1.138 1.00 98.12 136 SER A N 1
ATOM 1129 C CA . SER A 1 136 ? -13.534 0.907 0.778 1.00 98.12 136 SER A CA 1
ATOM 1130 C C . SER A 1 136 ? -14.717 1.026 -0.190 1.00 98.12 136 SER A C 1
ATOM 1132 O O . SER A 1 136 ? -14.651 1.691 -1.219 1.00 98.12 136 SER A O 1
ATOM 1134 N N . VAL A 1 137 ? -15.842 0.398 0.154 1.00 97.69 137 VAL A N 1
ATOM 1135 C CA . VAL A 1 137 ? -17.039 0.309 -0.708 1.00 97.69 137 VAL A CA 1
ATOM 1136 C C . VAL A 1 137 ? -17.695 1.670 -0.964 1.00 97.69 137 VAL A C 1
ATOM 1138 O O . VAL A 1 137 ? -18.242 1.899 -2.041 1.00 97.69 137 VAL A O 1
ATOM 1141 N N . ALA A 1 138 ? -17.689 2.558 0.033 1.00 97.81 138 ALA A N 1
ATOM 1142 C CA . ALA A 1 138 ? -18.385 3.836 -0.012 1.00 97.81 138 ALA A CA 1
ATOM 1143 C C . ALA A 1 138 ? -17.435 4.982 0.358 1.00 97.81 138 ALA A C 1
ATOM 1145 O O . ALA A 1 138 ? -17.274 5.316 1.530 1.00 97.81 138 ALA A O 1
ATOM 1146 N N . VAL A 1 139 ? -16.830 5.611 -0.647 1.00 98.00 139 VAL A N 1
ATOM 1147 C CA . VAL A 1 139 ? -15.913 6.747 -0.464 1.00 98.00 139 VAL A CA 1
ATOM 1148 C C . VAL A 1 139 ? -16.659 8.067 -0.667 1.00 98.00 139 VAL A C 1
ATOM 1150 O O . VAL A 1 139 ? -17.453 8.203 -1.599 1.00 98.00 139 VAL A O 1
ATOM 1153 N N . ASP A 1 140 ? -16.411 9.061 0.183 1.00 97.19 140 ASP A N 1
ATOM 1154 C CA . ASP A 1 140 ? -17.094 10.361 0.155 1.00 97.19 140 ASP A CA 1
ATOM 1155 C C . ASP A 1 140 ? -16.969 11.103 -1.192 1.00 97.19 140 ASP A C 1
ATOM 1157 O O . ASP A 1 140 ? -17.964 11.612 -1.712 1.00 97.19 140 ASP A O 1
ATOM 1161 N N . ARG A 1 141 ? -15.780 11.094 -1.810 1.00 94.38 141 ARG A N 1
ATOM 1162 C CA . ARG A 1 141 ? -15.520 11.680 -3.140 1.00 94.38 141 ARG A CA 1
ATOM 1163 C C . ARG A 1 141 ? -16.341 11.032 -4.254 1.00 94.38 141 ARG A C 1
ATOM 1165 O O . ARG A 1 141 ? -16.614 11.669 -5.266 1.00 94.38 141 ARG A O 1
ATOM 1172 N N . LEU A 1 142 ? -16.784 9.799 -4.032 1.00 94.31 142 LEU A N 1
ATOM 1173 C CA . LEU A 1 142 ? -17.650 9.022 -4.915 1.00 94.31 142 LEU A CA 1
ATOM 1174 C C . LEU A 1 142 ? -19.110 9.050 -4.430 1.00 94.31 142 LEU A C 1
ATOM 1176 O O . LEU A 1 142 ? -19.904 8.162 -4.737 1.00 94.31 142 LEU A O 1
ATOM 1180 N N . LYS A 1 143 ? -19.475 10.072 -3.640 1.00 96.62 143 LYS A N 1
ATOM 1181 C CA . LYS A 1 143 ? -20.806 10.263 -3.044 1.00 96.62 143 LYS A CA 1
ATOM 1182 C C . LYS A 1 143 ? -21.271 9.048 -2.230 1.00 96.62 143 LYS A C 1
ATOM 1184 O O . LYS A 1 143 ? -22.463 8.749 -2.194 1.00 96.62 143 LYS A O 1
ATOM 1189 N N . TYR A 1 144 ? -20.331 8.346 -1.590 1.00 97.44 144 TYR A N 1
ATOM 1190 C CA . TYR A 1 144 ? -20.564 7.107 -0.842 1.00 97.44 144 TYR A CA 1
ATOM 1191 C C . TYR A 1 144 ? -21.228 5.992 -1.664 1.00 97.44 144 TYR A C 1
ATOM 1193 O O . TYR A 1 144 ? -21.967 5.167 -1.118 1.00 97.44 144 TYR A O 1
ATOM 1201 N N . LYS A 1 145 ? -20.972 5.960 -2.974 1.00 95.94 145 LYS A N 1
ATOM 1202 C CA . LYS A 1 145 ? -21.431 4.910 -3.885 1.00 95.94 145 LYS A CA 1
ATOM 1203 C C . LYS A 1 145 ? -20.244 4.108 -4.401 1.00 95.94 145 LYS A C 1
ATOM 1205 O O . LYS A 1 145 ? -19.160 4.654 -4.597 1.00 95.94 145 LYS A O 1
ATOM 1210 N N . LEU A 1 146 ? -20.482 2.821 -4.642 1.00 96.00 146 LEU A N 1
ATOM 1211 C CA . LEU A 1 146 ? -19.530 1.958 -5.328 1.00 96.00 146 LEU A CA 1
ATOM 1212 C C . LEU A 1 146 ? -19.465 2.392 -6.805 1.00 96.00 146 LEU A C 1
ATOM 1214 O O . LEU A 1 146 ? -20.520 2.410 -7.441 1.00 96.00 146 LEU A O 1
ATOM 1218 N N . PRO A 1 147 ? -18.289 2.748 -7.355 1.00 93.94 147 PRO A N 1
ATOM 1219 C CA . PRO A 1 147 ? -18.181 3.230 -8.735 1.00 93.94 147 PRO A CA 1
ATOM 1220 C C . PRO A 1 147 ? -18.667 2.225 -9.780 1.00 93.94 147 PRO A C 1
ATOM 1222 O O . PRO A 1 147 ? -19.395 2.592 -10.696 1.00 93.94 147 PRO A O 1
ATOM 1225 N N . TYR A 1 148 ? -18.268 0.963 -9.628 1.00 96.00 148 TYR A N 1
ATOM 1226 C CA . TYR A 1 148 ? -18.651 -0.154 -10.486 1.00 96.00 148 TYR A CA 1
ATOM 1227 C C . TYR A 1 148 ? -18.438 -1.477 -9.734 1.00 96.00 148 TYR A C 1
ATOM 1229 O O . TYR A 1 148 ? -17.690 -1.538 -8.759 1.00 96.00 148 TYR A O 1
ATOM 1237 N N . ALA A 1 149 ? -19.126 -2.546 -10.145 1.00 95.81 149 ALA A N 1
ATOM 1238 C CA . ALA A 1 149 ? -19.194 -3.795 -9.375 1.00 95.81 149 ALA A CA 1
ATOM 1239 C C . ALA A 1 149 ? -17.850 -4.537 -9.252 1.00 95.81 149 ALA A C 1
ATOM 1241 O O . ALA A 1 149 ? -17.628 -5.246 -8.264 1.00 95.81 149 ALA A O 1
ATOM 1242 N N . THR A 1 150 ? -16.959 -4.356 -10.229 1.00 96.38 150 THR A N 1
ATOM 1243 C CA . THR A 1 150 ? -15.662 -5.039 -10.321 1.00 96.38 150 THR A CA 1
ATOM 1244 C C . THR A 1 150 ? -14.523 -4.312 -9.608 1.00 96.38 150 THR A C 1
ATOM 1246 O O . THR A 1 150 ? -13.419 -4.831 -9.555 1.00 96.38 150 THR A O 1
ATOM 1249 N N . ILE A 1 151 ? -14.768 -3.141 -9.011 1.00 96.56 151 ILE A N 1
ATOM 1250 C CA . ILE A 1 151 ? -13.703 -2.395 -8.333 1.00 96.56 151 ILE A CA 1
ATOM 1251 C C . ILE A 1 151 ? -13.168 -3.170 -7.121 1.00 96.56 151 ILE A C 1
ATOM 1253 O O . ILE A 1 151 ? -13.936 -3.638 -6.263 1.00 96.56 151 ILE A O 1
ATOM 1257 N N . PHE A 1 152 ? -11.843 -3.268 -7.041 1.00 97.94 152 PHE A N 1
ATOM 1258 C CA . PHE A 1 152 ? -11.110 -3.879 -5.931 1.00 97.94 152 PHE A CA 1
ATOM 1259 C C . PHE A 1 152 ? -9.898 -3.019 -5.516 1.00 97.94 152 PHE A C 1
ATOM 1261 O O . PHE A 1 152 ? -8.828 -3.524 -5.185 1.00 97.94 152 PHE A O 1
ATOM 1268 N N . GLY A 1 153 ? -10.067 -1.695 -5.572 1.00 96.12 153 GLY A N 1
ATOM 1269 C CA . GLY A 1 153 ? -9.059 -0.694 -5.212 1.00 96.12 153 GLY A CA 1
ATOM 1270 C C . GLY A 1 153 ? -9.299 -0.057 -3.839 1.00 96.12 153 GLY A C 1
ATOM 1271 O O . GLY A 1 153 ? -10.205 -0.448 -3.101 1.00 96.12 153 GLY A O 1
ATOM 1272 N N . GLY A 1 154 ? -8.495 0.949 -3.491 1.00 97.75 154 GLY A N 1
ATOM 1273 C CA . GLY A 1 154 ? -8.611 1.672 -2.224 1.00 97.75 154 GLY A CA 1
ATOM 1274 C C . GLY A 1 154 ? -8.053 0.885 -1.038 1.00 97.75 154 GLY A C 1
ATOM 1275 O O . GLY A 1 154 ? -6.853 0.885 -0.774 1.00 97.75 154 GLY A O 1
ATOM 1276 N N . VAL A 1 155 ? -8.942 0.214 -0.305 1.00 98.81 155 VAL A N 1
ATOM 1277 C CA . VAL A 1 155 ? -8.606 -0.639 0.837 1.00 98.81 155 VAL A CA 1
ATOM 1278 C C . VAL A 1 155 ? -9.206 -2.024 0.642 1.00 98.81 155 VAL A C 1
ATOM 1280 O O . VAL A 1 155 ? -10.426 -2.170 0.502 1.00 98.81 155 VAL A O 1
ATOM 1283 N N . VAL A 1 156 ? -8.360 -3.051 0.693 1.00 98.88 156 VAL A N 1
ATOM 1284 C CA . VAL A 1 156 ? -8.763 -4.453 0.532 1.00 98.88 156 VAL A CA 1
ATOM 1285 C C . VAL A 1 156 ? -8.076 -5.357 1.552 1.00 98.88 156 VAL A C 1
ATOM 1287 O O . VAL A 1 156 ? -6.991 -5.043 2.034 1.00 98.88 156 VAL A O 1
ATOM 1290 N N . ALA A 1 157 ? -8.709 -6.482 1.879 1.00 98.81 157 ALA A N 1
ATOM 1291 C CA . ALA A 1 157 ? -8.185 -7.485 2.801 1.00 98.81 157 ALA A CA 1
ATOM 1292 C C . ALA A 1 157 ? -8.104 -8.856 2.128 1.00 98.81 157 ALA A C 1
ATOM 1294 O O . ALA A 1 157 ? -9.078 -9.318 1.527 1.00 98.81 157 ALA A O 1
ATOM 1295 N N . MET A 1 158 ? -6.959 -9.520 2.261 1.00 98.81 158 MET A N 1
ATOM 1296 C CA . MET A 1 158 ? -6.715 -10.863 1.737 1.00 98.81 158 MET A CA 1
ATOM 1297 C C . MET A 1 158 ? -5.921 -11.673 2.758 1.00 98.81 158 MET A C 1
ATOM 1299 O O . MET A 1 158 ? -4.990 -11.154 3.377 1.00 98.81 158 MET A O 1
ATOM 1303 N N . THR A 1 159 ? -6.283 -12.942 2.957 1.00 98.88 159 THR A N 1
ATOM 1304 C CA . THR A 1 159 ? -5.427 -13.834 3.743 1.00 98.88 159 THR A CA 1
ATOM 1305 C C . THR A 1 159 ? -4.107 -14.049 3.008 1.00 98.88 159 THR A C 1
ATOM 1307 O O . THR A 1 159 ? -3.998 -13.783 1.803 1.00 98.88 159 THR A O 1
ATOM 1310 N N . LYS A 1 160 ? -3.102 -14.552 3.726 1.00 98.75 160 LYS A N 1
ATOM 1311 C CA . LYS A 1 160 ? -1.841 -14.975 3.115 1.00 98.75 160 LYS A CA 1
ATOM 1312 C C . LYS A 1 160 ? -2.099 -15.954 1.967 1.00 98.75 160 LYS A C 1
ATOM 1314 O O . LYS A 1 160 ? -1.556 -15.789 0.881 1.00 98.75 160 LYS A O 1
ATOM 1319 N N . GLU A 1 161 ? -2.995 -16.910 2.182 1.00 98.69 161 GLU A N 1
ATOM 1320 C CA . GLU A 1 161 ? -3.367 -17.943 1.220 1.00 98.69 161 GLU A CA 1
ATOM 1321 C C . GLU A 1 161 ? -4.063 -17.348 -0.005 1.00 98.69 161 GLU A C 1
ATOM 1323 O O . GLU A 1 161 ? -3.694 -17.689 -1.127 1.00 98.69 161 GLU A O 1
ATOM 1328 N N . HIS A 1 162 ? -5.010 -16.416 0.172 1.00 98.75 162 HIS A N 1
ATOM 1329 C CA . HIS A 1 162 ? -5.652 -15.730 -0.954 1.00 98.75 162 HIS A CA 1
ATOM 1330 C C . HIS A 1 162 ? -4.615 -15.014 -1.815 1.00 98.75 162 HIS A C 1
ATOM 1332 O O . HIS A 1 162 ? -4.636 -15.135 -3.037 1.00 98.75 162 HIS A O 1
ATOM 1338 N N . PHE A 1 163 ? -3.705 -14.276 -1.175 1.00 98.81 163 PHE A N 1
ATOM 1339 C CA . PHE A 1 163 ? -2.718 -13.468 -1.878 1.00 98.81 163 PHE A CA 1
ATOM 1340 C C . PHE A 1 163 ? -1.699 -14.322 -2.642 1.00 98.81 163 PHE A C 1
ATOM 1342 O O . PHE A 1 163 ? -1.375 -14.019 -3.789 1.00 98.81 163 PHE A O 1
ATOM 1349 N N . LEU A 1 164 ? -1.259 -15.435 -2.050 1.00 98.69 164 LEU A N 1
ATOM 1350 C CA . LEU A 1 164 ? -0.416 -16.421 -2.727 1.00 98.69 164 LEU A CA 1
ATOM 1351 C C . LEU A 1 164 ? -1.152 -17.102 -3.889 1.00 98.69 164 LEU A C 1
ATOM 1353 O O . LEU A 1 164 ? -0.582 -17.254 -4.966 1.00 98.69 164 LEU A O 1
ATOM 1357 N N . THR A 1 165 ? -2.427 -17.456 -3.701 1.00 98.69 165 THR A N 1
ATOM 1358 C CA . THR A 1 165 ? -3.252 -18.140 -4.715 1.00 98.69 165 THR A CA 1
ATOM 1359 C C . THR A 1 165 ? -3.402 -17.307 -5.988 1.00 98.69 165 THR A C 1
ATOM 1361 O O . THR A 1 165 ? -3.330 -17.845 -7.090 1.00 98.69 165 THR A O 1
ATOM 1364 N N . VAL A 1 166 ? -3.565 -15.988 -5.856 1.00 98.62 166 VAL A N 1
ATOM 1365 C CA . VAL A 1 166 ? -3.663 -15.065 -7.003 1.00 98.62 166 VAL A CA 1
ATOM 1366 C C . VAL A 1 166 ? -2.302 -14.626 -7.556 1.00 98.62 166 VAL A C 1
ATOM 1368 O O . VAL A 1 166 ? -2.257 -13.792 -8.459 1.00 98.62 166 VAL A O 1
ATOM 1371 N N . ASN A 1 167 ? -1.196 -15.165 -7.026 1.00 98.81 167 ASN A N 1
ATOM 1372 C CA . ASN A 1 167 ? 0.172 -14.739 -7.334 1.00 98.81 167 ASN A CA 1
ATOM 1373 C C . ASN A 1 167 ? 0.405 -13.232 -7.071 1.00 98.81 167 ASN A C 1
ATOM 1375 O O . ASN A 1 167 ? 1.151 -12.577 -7.789 1.00 98.81 167 ASN A O 1
ATOM 1379 N N . GLY A 1 168 ? -0.238 -12.652 -6.056 1.00 98.69 168 GLY A N 1
ATOM 1380 C CA . GLY A 1 168 ? -0.204 -11.212 -5.773 1.00 98.69 168 GLY A CA 1
ATOM 1381 C C . GLY A 1 168 ? -0.667 -10.310 -6.926 1.00 98.69 168 GLY A C 1
ATOM 1382 O O . GLY A 1 168 ? -1.349 -10.739 -7.860 1.00 98.69 168 GLY A O 1
ATOM 1383 N N . PHE A 1 169 ? -0.332 -9.021 -6.836 1.00 98.62 169 PHE A N 1
ATOM 1384 C CA . PHE A 1 169 ? -0.655 -8.019 -7.858 1.00 98.62 169 PHE A CA 1
ATOM 1385 C C . PHE A 1 169 ? 0.283 -8.116 -9.073 1.00 98.62 169 PHE A C 1
ATOM 1387 O O . PHE A 1 169 ? 1.396 -8.617 -8.955 1.00 98.62 169 PHE A O 1
ATOM 1394 N N . SER A 1 170 ? -0.120 -7.584 -10.232 1.00 97.38 170 SER A N 1
ATOM 1395 C CA . SER A 1 170 ? 0.800 -7.385 -11.366 1.00 97.38 170 SER A CA 1
ATOM 1396 C C . SER A 1 170 ? 1.913 -6.392 -11.016 1.00 97.38 170 SER A C 1
ATOM 1398 O O . SER A 1 170 ? 1.653 -5.342 -10.431 1.00 97.38 170 SER A O 1
ATOM 1400 N N . ASN A 1 171 ? 3.146 -6.660 -11.450 1.00 94.94 171 ASN A N 1
ATOM 1401 C CA . ASN A 1 171 ? 4.264 -5.733 -11.265 1.00 94.94 171 ASN A CA 1
ATOM 1402 C C . ASN A 1 171 ? 4.374 -4.689 -12.388 1.00 94.94 171 ASN A C 1
ATOM 1404 O O . ASN A 1 171 ? 5.295 -3.876 -12.375 1.00 94.94 171 ASN A O 1
ATOM 1408 N N . LYS A 1 172 ? 3.466 -4.684 -13.373 1.00 91.06 172 LYS A N 1
ATOM 1409 C CA . LYS A 1 172 ? 3.621 -3.920 -14.627 1.00 91.06 172 LYS A CA 1
ATOM 1410 C C . LYS A 1 172 ? 2.855 -2.597 -14.678 1.00 91.06 172 LYS A C 1
ATOM 1412 O O . LYS A 1 172 ? 3.066 -1.815 -15.604 1.00 91.06 172 LYS A O 1
ATOM 1417 N N . PHE A 1 173 ? 1.986 -2.314 -13.708 1.00 92.12 173 PHE A N 1
ATOM 1418 C CA . PHE A 1 173 ? 1.157 -1.105 -13.704 1.00 92.12 173 PHE A CA 1
ATOM 1419 C C . PHE A 1 173 ? 1.911 0.117 -13.150 1.00 92.12 173 PHE A C 1
ATOM 1421 O O . PHE A 1 173 ? 1.685 0.561 -12.027 1.00 92.12 173 PHE A O 1
ATOM 1428 N N . PHE A 1 174 ? 2.818 0.666 -13.960 1.00 88.94 174 PHE A N 1
ATOM 1429 C CA . PHE A 1 174 ? 3.494 1.937 -13.689 1.00 88.94 174 PHE A CA 1
ATOM 1430 C C . PHE A 1 174 ? 2.594 3.120 -14.062 1.00 88.94 174 PHE A C 1
ATOM 1432 O O . PHE A 1 174 ? 2.144 3.225 -15.202 1.00 88.94 174 PHE A O 1
ATOM 1439 N N . GLY A 1 175 ? 2.329 4.003 -13.099 1.00 88.38 175 GLY A N 1
ATOM 1440 C CA . GLY A 1 175 ? 1.372 5.099 -13.240 1.00 88.38 175 GLY A CA 1
ATOM 1441 C C . GLY A 1 175 ? -0.054 4.703 -12.845 1.00 88.38 175 GLY A C 1
ATOM 1442 O O . GLY A 1 175 ? -0.346 3.561 -12.494 1.00 88.38 175 GLY A O 1
ATOM 1443 N N . TRP A 1 176 ? -0.965 5.672 -12.886 1.00 87.44 176 TRP A N 1
ATOM 1444 C CA . TRP A 1 176 ? -2.311 5.530 -12.337 1.00 87.44 176 TRP A CA 1
ATOM 1445 C C . TRP A 1 176 ? -3.245 4.662 -13.200 1.00 87.44 176 TRP A C 1
ATOM 1447 O O . TRP A 1 176 ? -3.529 4.991 -14.362 1.00 87.44 176 TRP A O 1
ATOM 1457 N N . GLY A 1 177 ? -3.815 3.631 -12.563 1.00 91.12 177 GLY A N 1
ATOM 1458 C CA . GLY A 1 177 ? -5.054 2.954 -12.943 1.00 91.12 177 GLY A CA 1
ATOM 1459 C C . GLY A 1 177 ? -4.899 1.560 -13.557 1.00 91.12 177 GLY A C 1
ATOM 1460 O O . GLY A 1 177 ? -4.017 1.322 -14.381 1.00 91.12 177 GLY A O 1
ATOM 1461 N N . GLY A 1 178 ? -5.860 0.689 -13.236 1.00 94.44 178 GLY A N 1
ATOM 1462 C CA . GLY A 1 178 ? -6.066 -0.630 -13.837 1.00 94.44 178 GLY A CA 1
ATOM 1463 C C . GLY A 1 178 ? -5.449 -1.790 -13.057 1.00 94.44 178 GLY A C 1
ATOM 1464 O O . GLY A 1 178 ? -5.754 -2.940 -13.352 1.00 94.44 178 GLY A O 1
ATOM 1465 N N . GLU A 1 179 ? -4.614 -1.532 -12.055 1.00 97.56 179 GLU A N 1
ATOM 1466 C CA . GLU A 1 179 ? -3.985 -2.593 -11.268 1.00 97.56 179 GLU A CA 1
ATOM 1467 C C . GLU A 1 179 ? -4.958 -3.282 -10.300 1.00 97.56 179 GLU A C 1
ATOM 1469 O O . GLU A 1 179 ? -4.818 -4.462 -9.978 1.00 97.56 179 GLU A O 1
ATOM 1474 N N . ASP A 1 180 ? -5.959 -2.541 -9.833 1.00 97.31 180 ASP A N 1
ATOM 1475 C CA . ASP A 1 180 ? -7.041 -3.031 -8.988 1.00 97.31 180 ASP A CA 1
ATOM 1476 C C . ASP A 1 180 ? -8.057 -3.865 -9.781 1.00 97.31 180 ASP A C 1
ATOM 1478 O O . ASP A 1 180 ? -8.503 -4.915 -9.314 1.00 97.31 180 ASP A O 1
ATOM 1482 N N . ASP A 1 181 ? -8.361 -3.446 -11.010 1.00 98.12 181 ASP A N 1
ATOM 1483 C CA . ASP A 1 181 ? -9.140 -4.224 -11.976 1.00 98.12 181 ASP A CA 1
ATOM 1484 C C . ASP A 1 181 ? -8.416 -5.520 -12.394 1.00 98.12 181 ASP A C 1
ATOM 1486 O O . ASP A 1 181 ? -9.050 -6.565 -12.571 1.00 98.12 181 ASP A O 1
ATOM 1490 N N . ASP A 1 182 ? -7.084 -5.485 -12.525 1.00 98.56 182 ASP A N 1
ATOM 1491 C CA . ASP A 1 182 ? -6.258 -6.674 -12.768 1.00 98.56 182 ASP A CA 1
ATOM 1492 C C . ASP A 1 182 ? -6.376 -7.662 -11.601 1.00 98.56 182 ASP A C 1
ATOM 1494 O O . ASP A 1 182 ? -6.687 -8.835 -11.814 1.00 98.56 182 ASP A O 1
ATOM 1498 N N . MET A 1 183 ? -6.247 -7.181 -10.358 1.00 98.62 183 MET A N 1
ATOM 1499 C CA . MET A 1 183 ? -6.444 -8.006 -9.161 1.00 98.62 183 MET A CA 1
ATOM 1500 C C . MET A 1 183 ? -7.854 -8.610 -9.094 1.00 98.62 183 MET A C 1
ATOM 1502 O O . MET A 1 183 ? -7.996 -9.796 -8.794 1.00 98.62 183 MET A O 1
ATOM 1506 N N . TYR A 1 184 ? -8.899 -7.847 -9.434 1.00 98.56 184 TYR A N 1
ATOM 1507 C CA . TYR A 1 184 ? -10.262 -8.381 -9.529 1.00 98.56 184 TYR A CA 1
ATOM 1508 C C . TYR A 1 184 ? -10.346 -9.576 -10.493 1.00 98.56 184 TYR A C 1
ATOM 1510 O O . TYR A 1 184 ? -10.947 -10.602 -10.168 1.00 98.56 184 TYR A O 1
ATOM 1518 N N . LYS A 1 185 ? -9.715 -9.479 -11.672 1.00 98.50 185 LYS A N 1
ATOM 1519 C CA . LYS A 1 185 ? -9.672 -10.590 -12.637 1.00 98.50 185 LYS A CA 1
ATOM 1520 C C . LYS A 1 185 ? -8.936 -11.803 -12.078 1.00 98.50 185 LYS A C 1
ATOM 1522 O O . LYS A 1 185 ? -9.441 -12.912 -12.218 1.00 98.50 185 LYS A O 1
ATOM 1527 N N . ARG A 1 186 ? -7.790 -11.602 -11.418 1.00 98.56 186 ARG A N 1
ATOM 1528 C CA . ARG A 1 186 ? -7.018 -12.694 -10.798 1.00 98.56 186 ARG A CA 1
ATOM 1529 C C . ARG A 1 186 ? -7.833 -13.451 -9.755 1.00 98.56 186 ARG A C 1
ATOM 1531 O O . ARG A 1 186 ? -7.843 -14.675 -9.780 1.00 98.56 186 ARG A O 1
ATOM 1538 N N . ILE A 1 187 ? -8.553 -12.729 -8.895 1.00 98.56 187 ILE A N 1
ATOM 1539 C CA . ILE A 1 187 ? -9.457 -13.310 -7.890 1.00 98.56 187 ILE A CA 1
ATOM 1540 C C . ILE A 1 187 ? -10.533 -14.177 -8.562 1.00 98.56 187 ILE A C 1
ATOM 1542 O O . ILE A 1 187 ? -10.772 -15.305 -8.137 1.00 98.56 187 ILE A O 1
ATOM 1546 N N . ASN A 1 188 ? -11.132 -13.702 -9.657 1.00 97.94 188 ASN A N 1
ATOM 1547 C CA . ASN A 1 188 ? -12.123 -14.493 -10.391 1.00 97.94 188 ASN A CA 1
ATOM 1548 C C . ASN A 1 188 ? -11.518 -15.733 -11.068 1.00 97.94 188 ASN A C 1
ATOM 1550 O O . ASN A 1 188 ? -12.149 -16.788 -11.074 1.00 97.94 188 ASN A O 1
ATOM 1554 N N . TYR A 1 189 ? -10.306 -15.635 -11.627 1.00 97.94 189 TYR A N 1
ATOM 1555 C CA . TYR A 1 189 ? -9.619 -16.772 -12.257 1.00 97.94 189 TYR A CA 1
ATOM 1556 C C . TYR A 1 189 ? -9.237 -17.873 -11.267 1.00 97.94 189 TYR A C 1
ATOM 1558 O O . TYR A 1 189 ? -9.022 -19.011 -11.679 1.00 97.94 189 TYR A O 1
ATOM 1566 N N . THR A 1 190 ? -9.160 -17.553 -9.977 1.00 97.62 190 THR A N 1
ATOM 1567 C CA . THR A 1 190 ? -8.911 -18.521 -8.904 1.00 97.62 190 THR A CA 1
ATOM 1568 C C . THR A 1 190 ? -10.189 -18.966 -8.192 1.00 97.62 190 THR A C 1
ATOM 1570 O O . THR A 1 190 ? -10.109 -19.660 -7.181 1.00 97.62 190 THR A O 1
ATOM 1573 N N . HIS A 1 191 ? -11.363 -18.606 -8.726 1.00 97.00 191 HIS A N 1
ATOM 1574 C CA . HIS A 1 191 ? -12.686 -18.954 -8.192 1.00 97.00 191 HIS A CA 1
ATOM 1575 C C . HIS A 1 191 ? -12.961 -18.447 -6.767 1.00 97.00 191 HIS A C 1
ATOM 1577 O O . HIS A 1 191 ? -13.865 -18.941 -6.092 1.00 97.00 191 HIS A O 1
ATOM 1583 N N . LEU A 1 192 ? -12.208 -17.444 -6.316 1.00 97.81 192 LEU A N 1
ATOM 1584 C CA . LEU A 1 192 ? -12.485 -16.729 -5.077 1.00 97.81 192 LEU A CA 1
ATOM 1585 C C . LEU A 1 192 ? -13.578 -15.681 -5.317 1.00 97.81 192 LEU A C 1
ATOM 1587 O O . LEU A 1 192 ? -13.689 -15.119 -6.407 1.00 97.81 192 LEU A O 1
ATOM 1591 N N . ASN A 1 193 ? -14.366 -15.377 -4.286 1.00 97.00 193 ASN A N 1
ATOM 1592 C CA . ASN A 1 193 ? -15.384 -14.331 -4.367 1.00 97.00 193 ASN A CA 1
ATOM 1593 C C . ASN A 1 193 ? -14.909 -13.039 -3.700 1.00 97.00 193 ASN A C 1
ATOM 1595 O O . ASN A 1 193 ? -13.991 -13.029 -2.887 1.00 97.00 193 ASN A O 1
ATOM 1599 N N . ILE A 1 194 ? -15.558 -11.916 -4.011 1.00 98.12 194 ILE A N 1
ATOM 1600 C CA . ILE A 1 194 ? -15.298 -10.648 -3.318 1.00 98.12 194 ILE A CA 1
ATOM 1601 C C . ILE A 1 194 ? -16.436 -10.340 -2.363 1.00 98.12 194 ILE A C 1
ATOM 1603 O O . ILE A 1 194 ? -17.582 -10.126 -2.764 1.00 98.12 194 ILE A O 1
ATOM 1607 N N . THR A 1 195 ? -16.096 -10.227 -1.084 1.00 98.00 195 THR A N 1
ATOM 1608 C CA . THR A 1 195 ? -17.037 -9.828 -0.039 1.00 98.00 195 THR A CA 1
ATOM 1609 C C . THR A 1 195 ? -16.949 -8.336 0.244 1.00 98.00 195 THR A C 1
ATOM 1611 O O . THR A 1 195 ? -15.897 -7.702 0.137 1.00 98.00 195 THR A O 1
ATOM 1614 N N . ARG A 1 196 ? -18.087 -7.743 0.611 1.00 98.19 196 ARG A N 1
ATOM 1615 C CA . ARG A 1 196 ? -18.219 -6.315 0.916 1.00 98.19 196 ARG A CA 1
ATOM 1616 C C . ARG A 1 196 ? -19.153 -6.137 2.100 1.00 98.19 196 ARG A C 1
ATOM 1618 O O . ARG A 1 196 ? -20.220 -6.745 2.150 1.00 98.19 196 ARG A O 1
ATOM 1625 N N . TYR A 1 197 ? -18.786 -5.276 3.044 1.00 97.69 197 TYR A N 1
ATOM 1626 C CA . TYR A 1 197 ? -19.752 -4.825 4.043 1.00 97.69 197 TYR A CA 1
ATOM 1627 C C . TYR A 1 197 ? -20.795 -3.902 3.412 1.00 97.69 197 TYR A C 1
ATOM 1629 O O . TYR A 1 197 ? -20.572 -3.280 2.371 1.00 97.69 197 TYR A O 1
ATOM 1637 N N . LYS A 1 198 ? -21.938 -3.760 4.093 1.00 97.19 198 LYS A N 1
ATOM 1638 C CA . LYS A 1 198 ? -22.962 -2.785 3.706 1.00 97.19 198 LYS A CA 1
ATOM 1639 C C . LYS A 1 198 ? -22.343 -1.374 3.638 1.00 97.19 198 LYS A C 1
ATOM 1641 O O . LYS A 1 198 ? -21.591 -1.013 4.550 1.00 97.19 198 LYS A O 1
ATOM 1646 N N . PRO A 1 199 ? -22.733 -0.525 2.667 1.00 96.19 199 PRO A N 1
ATOM 1647 C CA . PRO A 1 199 ? -22.185 0.827 2.497 1.00 96.19 199 PRO A CA 1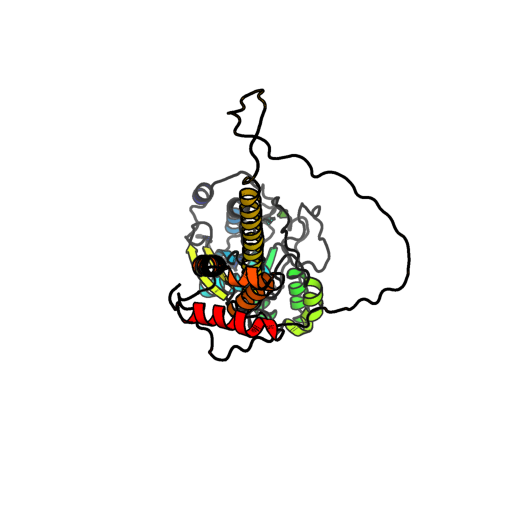
ATOM 1648 C C . PRO A 1 199 ? -22.254 1.741 3.728 1.00 96.19 199 PRO A C 1
ATOM 1650 O O . PRO A 1 199 ? -21.521 2.716 3.805 1.00 96.19 199 PRO A O 1
ATOM 1653 N N . LYS A 1 200 ? -23.131 1.464 4.704 1.00 95.75 200 LYS A N 1
ATOM 1654 C CA . LYS A 1 200 ? -23.207 2.217 5.973 1.00 95.75 200 LYS A CA 1
ATOM 1655 C C . LYS A 1 200 ? -22.030 1.935 6.925 1.00 95.75 200 LYS A C 1
ATOM 1657 O O . LYS A 1 200 ? -21.745 2.764 7.783 1.00 95.75 200 LYS A O 1
ATOM 1662 N N . ILE A 1 201 ? -21.385 0.774 6.795 1.00 97.38 201 ILE A N 1
ATOM 1663 C CA . ILE A 1 201 ? -20.230 0.349 7.604 1.00 97.38 201 ILE A CA 1
ATOM 1664 C C . ILE A 1 201 ? -18.932 0.612 6.834 1.00 97.38 201 ILE A C 1
ATOM 1666 O O . ILE A 1 201 ? -17.995 1.169 7.385 1.00 97.38 201 ILE A O 1
ATOM 1670 N N . ALA A 1 202 ? -18.899 0.279 5.545 1.00 97.62 202 ALA A N 1
ATOM 1671 C CA . ALA A 1 202 ? -17.727 0.408 4.677 1.00 97.62 202 ALA A CA 1
ATOM 1672 C C . ALA A 1 202 ? -17.505 1.838 4.135 1.00 97.62 202 ALA A C 1
ATOM 1674 O O . ALA A 1 202 ? -17.205 2.027 2.953 1.00 97.62 202 ALA A O 1
ATOM 1675 N N . ARG A 1 203 ? -17.708 2.856 4.984 1.00 98.25 203 ARG A N 1
ATOM 1676 C CA . ARG A 1 203 ? -17.500 4.261 4.614 1.00 98.25 203 ARG A CA 1
ATOM 1677 C C . ARG A 1 203 ? -16.063 4.691 4.836 1.00 98.25 203 ARG A C 1
ATOM 1679 O O . ARG A 1 203 ? -15.507 4.430 5.901 1.00 98.25 203 ARG A O 1
ATOM 1686 N N . TYR A 1 204 ? -15.523 5.412 3.863 1.00 98.62 204 TYR A N 1
ATOM 1687 C CA . TYR A 1 204 ? -14.215 6.042 3.949 1.00 98.62 204 TYR A CA 1
ATOM 1688 C C . TYR A 1 204 ? -14.284 7.510 3.556 1.00 98.62 204 TYR A C 1
ATOM 1690 O O . TYR A 1 204 ? -15.044 7.909 2.668 1.00 98.62 204 TYR A O 1
ATOM 1698 N N . ARG A 1 205 ? -13.432 8.294 4.207 1.00 98.31 205 ARG A N 1
ATOM 1699 C CA . ARG A 1 205 ? -13.104 9.658 3.826 1.00 98.31 205 ARG A CA 1
ATOM 1700 C C . ARG A 1 205 ? -11.805 9.656 3.034 1.00 98.31 205 ARG A C 1
ATOM 1702 O O . ARG A 1 205 ? -10.787 9.226 3.568 1.00 98.31 205 ARG A O 1
ATOM 1709 N N . MET A 1 206 ? -11.835 10.172 1.810 1.00 97.31 206 MET A N 1
ATOM 1710 C CA . MET A 1 206 ? -10.635 10.394 1.008 1.00 97.31 206 MET A CA 1
ATOM 1711 C C . MET A 1 206 ? -10.059 11.778 1.303 1.00 97.31 206 MET A C 1
ATOM 1713 O O . MET A 1 206 ? -10.704 12.810 1.081 1.00 97.31 206 MET A O 1
ATOM 1717 N N . LEU A 1 207 ? -8.827 11.804 1.798 1.00 95.81 207 LEU A N 1
ATOM 1718 C CA . LEU A 1 207 ? -8.090 13.036 2.015 1.00 95.81 207 LEU A CA 1
ATOM 1719 C C . LEU A 1 207 ? -7.784 13.705 0.672 1.00 95.81 207 LEU A C 1
ATOM 1721 O O . LEU A 1 207 ? -7.417 13.067 -0.314 1.00 95.81 207 LEU A O 1
ATOM 1725 N N . ALA A 1 208 ? -7.954 15.026 0.628 1.00 90.88 208 ALA A N 1
ATOM 1726 C CA . ALA A 1 208 ? -7.743 15.785 -0.594 1.00 90.88 208 ALA A CA 1
ATOM 1727 C C . ALA A 1 208 ? -6.283 15.683 -1.052 1.00 90.88 208 ALA A C 1
ATOM 1729 O O . ALA A 1 208 ? -5.354 15.865 -0.263 1.00 90.88 208 ALA A O 1
ATOM 1730 N N . HIS A 1 209 ? -6.095 15.432 -2.340 1.00 83.94 209 HIS A N 1
ATOM 1731 C CA . HIS A 1 209 ? -4.793 15.432 -2.980 1.00 83.94 209 HIS A CA 1
ATOM 1732 C C . HIS A 1 209 ? -4.916 15.871 -4.443 1.00 83.94 209 HIS A C 1
ATOM 1734 O O . HIS A 1 209 ? -5.980 15.760 -5.058 1.00 83.94 209 HIS A O 1
ATOM 1740 N N . ARG A 1 210 ? -3.819 16.387 -5.010 1.00 77.88 210 ARG A N 1
ATOM 1741 C CA . ARG A 1 210 ? -3.709 16.552 -6.465 1.00 77.88 210 ARG A CA 1
ATOM 1742 C C . ARG A 1 210 ? -3.671 15.163 -7.092 1.00 77.88 210 ARG A C 1
ATOM 1744 O O . ARG A 1 210 ? -2.924 14.317 -6.597 1.00 77.88 210 ARG A O 1
ATOM 1751 N N . LYS A 1 211 ? -4.468 14.951 -8.144 1.00 70.06 211 LYS A N 1
ATOM 1752 C CA . LYS A 1 211 ? -4.432 13.712 -8.929 1.00 70.06 211 LYS A CA 1
ATOM 1753 C C . LYS A 1 211 ? -3.005 13.460 -9.406 1.00 70.06 211 LYS A C 1
ATOM 1755 O O . LYS A 1 211 ? -2.331 14.417 -9.794 1.00 70.06 211 LYS A O 1
ATOM 1760 N N . ASP A 1 212 ? -2.579 12.202 -9.378 1.00 64.19 212 ASP A N 1
ATOM 1761 C CA . ASP A 1 212 ? -1.295 11.826 -9.960 1.00 64.19 212 ASP A CA 1
ATOM 1762 C C . ASP A 1 212 ? -1.270 12.211 -11.439 1.00 64.19 212 ASP A C 1
ATOM 1764 O O . ASP A 1 212 ? -2.243 12.025 -12.175 1.00 64.19 212 ASP A O 1
ATOM 1768 N N . SER A 1 213 ? -0.162 12.819 -11.851 1.00 61.53 213 SER A N 1
ATOM 1769 C CA . SER A 1 213 ? 0.001 13.373 -13.192 1.00 61.53 213 SER A CA 1
ATOM 1770 C C . SER A 1 213 ? 0.302 12.309 -14.248 1.00 61.53 213 SER A C 1
ATOM 1772 O O . SER A 1 213 ? 0.062 12.562 -15.425 1.00 61.53 213 SER A O 1
ATOM 1774 N N . SER A 1 214 ? 0.799 11.129 -13.857 1.00 80.25 214 SER A N 1
ATOM 1775 C CA . SER A 1 214 ? 1.136 10.043 -14.781 1.00 80.25 214 SER A CA 1
ATOM 1776 C C . SER A 1 214 ? 0.051 8.973 -14.820 1.00 80.25 214 SER A C 1
ATOM 1778 O O . SER A 1 214 ? 0.019 8.035 -14.027 1.00 80.25 214 SER A O 1
ATOM 1780 N N . VAL A 1 215 ? -0.871 9.112 -15.772 1.00 85.75 215 VAL A N 1
ATOM 1781 C CA . VAL A 1 215 ? -1.814 8.043 -16.119 1.00 85.75 215 VAL A CA 1
ATOM 1782 C C . VAL A 1 215 ? -1.059 6.931 -16.843 1.00 85.75 215 VAL A C 1
ATOM 1784 O O . VAL A 1 215 ? -0.310 7.210 -17.776 1.00 85.75 215 VAL A O 1
ATOM 1787 N N . ASN A 1 216 ? -1.300 5.675 -16.465 1.00 85.06 216 ASN A N 1
ATOM 1788 C CA . ASN A 1 216 ? -0.750 4.537 -17.193 1.00 85.06 216 ASN A CA 1
ATOM 1789 C C . ASN A 1 216 ? -1.434 4.415 -18.569 1.00 85.06 216 ASN A C 1
ATOM 1791 O O . ASN A 1 216 ? -2.615 4.063 -18.656 1.00 85.06 216 ASN A O 1
ATOM 1795 N N . THR A 1 217 ? -0.702 4.708 -19.647 1.00 85.75 217 THR A N 1
ATOM 1796 C CA . THR A 1 217 ? -1.213 4.632 -21.029 1.00 85.75 217 THR A CA 1
ATOM 1797 C C . THR A 1 217 ? -1.452 3.196 -21.491 1.00 85.75 217 THR A C 1
ATOM 1799 O O . THR A 1 217 ? -2.345 2.952 -22.299 1.00 85.75 217 THR A O 1
ATOM 1802 N N . GLU A 1 218 ? -0.725 2.236 -20.917 1.00 85.69 218 GLU A N 1
ATOM 1803 C CA . GLU A 1 218 ? -0.779 0.814 -21.260 1.00 85.69 218 GLU A CA 1
ATOM 1804 C C . GLU A 1 218 ? -1.820 0.036 -20.448 1.00 85.69 218 GLU A C 1
ATOM 1806 O O . GLU A 1 218 ? -2.043 -1.145 -20.709 1.00 85.69 218 GLU A O 1
ATOM 1811 N N . ARG A 1 219 ? -2.505 0.661 -19.481 1.00 89.19 219 ARG A N 1
ATOM 1812 C CA . ARG A 1 219 ? -3.411 -0.039 -18.548 1.00 89.19 219 ARG A CA 1
ATOM 1813 C C . ARG A 1 219 ? -4.452 -0.921 -19.235 1.00 89.19 219 ARG A C 1
ATOM 1815 O O . ARG A 1 219 ? -4.723 -2.022 -18.774 1.00 89.19 219 ARG A O 1
ATOM 1822 N N . PHE A 1 220 ? -5.020 -0.474 -20.358 1.00 90.44 220 PHE A N 1
ATOM 1823 C CA . PHE A 1 220 ? -6.021 -1.252 -21.094 1.00 90.44 220 PHE A CA 1
ATOM 1824 C C . PHE A 1 220 ? -5.397 -2.431 -21.843 1.00 90.44 220 PHE A C 1
ATOM 1826 O O . PHE A 1 220 ? -6.020 -3.489 -21.939 1.00 90.44 220 PHE A O 1
ATOM 1833 N N . TYR A 1 221 ? -4.173 -2.260 -22.352 1.00 90.25 221 TYR A N 1
ATOM 1834 C CA . TYR A 1 221 ? -3.399 -3.347 -22.939 1.00 90.25 221 TYR A CA 1
ATOM 1835 C C . TYR A 1 221 ? -3.063 -4.387 -21.866 1.00 90.25 221 TYR A C 1
ATOM 1837 O O . TYR A 1 221 ? -3.380 -5.559 -22.050 1.00 90.25 221 TYR A O 1
ATOM 1845 N N . LEU A 1 222 ? -2.522 -3.961 -20.721 1.00 91.38 222 LEU A N 1
ATOM 1846 C CA . LEU A 1 222 ? -2.199 -4.841 -19.595 1.00 91.38 222 LEU A CA 1
ATOM 1847 C C . LEU A 1 222 ? -3.438 -5.611 -19.116 1.00 91.38 222 LEU A C 1
ATOM 1849 O O . LEU A 1 222 ? -3.414 -6.837 -19.061 1.00 91.38 222 LEU A O 1
ATOM 1853 N N . LEU A 1 223 ? -4.556 -4.911 -18.897 1.00 94.38 223 LEU A N 1
ATOM 1854 C CA . LEU A 1 223 ? -5.822 -5.518 -18.484 1.00 94.38 223 LEU A CA 1
ATOM 1855 C C . LEU A 1 223 ? -6.357 -6.547 -19.479 1.00 94.38 223 LEU A C 1
ATOM 1857 O O . LEU A 1 223 ? -6.986 -7.526 -19.074 1.00 94.38 223 LEU A O 1
ATOM 1861 N N . ARG A 1 224 ? -6.178 -6.338 -20.787 1.00 94.44 224 ARG A N 1
ATOM 1862 C CA . ARG A 1 224 ? -6.623 -7.311 -21.795 1.00 94.44 224 ARG A CA 1
ATOM 1863 C C . ARG A 1 224 ? -5.839 -8.624 -21.694 1.00 94.44 224 ARG A C 1
ATOM 1865 O O . ARG A 1 224 ? -6.429 -9.673 -21.917 1.00 94.44 224 ARG A O 1
ATOM 1872 N N . HIS A 1 225 ? -4.573 -8.557 -21.288 1.00 94.00 225 HIS A N 1
ATOM 1873 C CA . HIS A 1 225 ? -3.650 -9.693 -21.201 1.00 94.00 225 HIS A CA 1
ATOM 1874 C C . HIS A 1 225 ? -3.498 -10.253 -19.776 1.00 94.00 225 HIS A C 1
ATOM 1876 O O . HIS A 1 225 ? -2.591 -11.048 -19.513 1.00 94.00 225 HIS A O 1
ATOM 1882 N N . THR A 1 226 ? -4.369 -9.881 -18.828 1.00 96.25 226 THR A N 1
ATOM 1883 C CA . THR A 1 226 ? -4.313 -10.431 -17.462 1.00 96.25 226 THR A CA 1
ATOM 1884 C C . THR A 1 226 ? -4.413 -11.957 -17.466 1.00 96.25 226 THR A C 1
ATOM 1886 O O . THR A 1 226 ? -3.670 -12.604 -16.739 1.00 96.25 226 THR A O 1
ATOM 1889 N N . ASN A 1 227 ? -5.288 -12.544 -18.299 1.00 96.06 227 ASN A N 1
ATOM 1890 C CA . ASN A 1 227 ? -5.472 -14.002 -18.363 1.00 96.06 227 ASN A CA 1
ATOM 1891 C C . ASN A 1 227 ? -4.183 -14.740 -18.754 1.00 96.06 227 ASN A C 1
ATOM 1893 O O . ASN A 1 227 ? -3.892 -15.804 -18.215 1.00 96.06 227 ASN A O 1
ATOM 1897 N N . ASP A 1 228 ? -3.392 -14.134 -19.637 1.00 95.50 228 ASP A N 1
ATOM 1898 C CA . ASP A 1 228 ? -2.168 -14.733 -20.165 1.00 95.50 228 ASP A CA 1
ATOM 1899 C C . ASP A 1 228 ? -0.990 -14.538 -19.207 1.00 95.50 228 ASP A C 1
ATOM 1901 O O . ASP A 1 228 ? -0.079 -15.360 -19.144 1.00 95.50 228 ASP A O 1
ATOM 1905 N N . THR A 1 229 ? -0.992 -13.439 -18.448 1.00 94.75 229 THR A N 1
ATOM 1906 C CA . THR A 1 229 ? 0.193 -13.008 -17.700 1.00 94.75 229 THR A CA 1
ATOM 1907 C C . THR A 1 229 ? 0.130 -13.291 -16.204 1.00 94.75 229 THR A C 1
ATOM 1909 O O . THR A 1 229 ? 1.193 -13.458 -15.609 1.00 94.75 229 THR A O 1
ATOM 1912 N N . TRP A 1 230 ? -1.049 -13.413 -15.579 1.00 97.38 230 TRP A N 1
ATOM 1913 C CA . TRP A 1 230 ? -1.164 -13.421 -14.109 1.00 97.38 230 TRP A CA 1
ATOM 1914 C C . TRP A 1 230 ? -0.380 -14.537 -13.401 1.00 97.38 230 TRP A C 1
ATOM 1916 O O . TRP A 1 230 ? 0.111 -14.344 -12.290 1.00 97.38 230 TRP A O 1
ATOM 1926 N N . ARG A 1 231 ? -0.202 -15.692 -14.055 1.00 97.56 231 ARG A N 1
ATOM 1927 C CA . ARG A 1 231 ? 0.590 -16.817 -13.525 1.00 97.56 231 ARG A CA 1
ATOM 1928 C C . ARG A 1 231 ? 2.101 -16.584 -13.591 1.00 97.56 231 ARG A C 1
ATOM 1930 O O . ARG A 1 231 ? 2.848 -17.280 -12.916 1.00 97.56 231 ARG A O 1
ATOM 1937 N N . THR A 1 232 ? 2.551 -15.636 -14.407 1.00 96.88 232 THR A N 1
ATOM 1938 C CA . THR A 1 232 ? 3.975 -15.347 -14.679 1.00 96.88 232 THR A CA 1
ATOM 1939 C C . THR A 1 232 ? 4.412 -13.944 -14.264 1.00 96.88 232 THR A C 1
ATOM 1941 O O . THR A 1 232 ? 5.604 -13.673 -14.217 1.00 96.88 232 THR A O 1
ATOM 1944 N N . ASP A 1 233 ? 3.461 -13.051 -13.990 1.00 96.12 233 ASP A N 1
ATOM 1945 C CA . ASP A 1 233 ? 3.693 -11.696 -13.504 1.00 96.12 233 ASP A CA 1
ATOM 1946 C C . ASP A 1 233 ? 2.974 -11.514 -12.171 1.00 96.12 233 ASP A C 1
ATOM 1948 O O . ASP A 1 233 ? 1.742 -11.436 -12.125 1.00 96.12 233 ASP A O 1
ATOM 1952 N N . GLY A 1 234 ? 3.749 -11.452 -11.096 1.00 98.00 234 GLY A N 1
ATOM 1953 C CA . GLY A 1 234 ? 3.230 -11.328 -9.745 1.00 98.00 234 GLY A CA 1
ATOM 1954 C C . GLY A 1 234 ? 4.301 -11.532 -8.683 1.00 98.00 234 GLY A C 1
ATOM 1955 O O . GLY A 1 234 ? 5.451 -11.139 -8.871 1.00 98.00 234 GLY A O 1
ATOM 1956 N N . LEU A 1 235 ? 3.953 -12.170 -7.569 1.00 98.12 235 LEU A N 1
ATOM 1957 C CA . LEU A 1 235 ? 4.906 -12.494 -6.504 1.00 98.12 235 LEU A CA 1
ATOM 1958 C C . LEU A 1 235 ? 6.072 -13.351 -6.997 1.00 98.12 235 LEU A C 1
ATOM 1960 O O . LEU A 1 235 ? 7.212 -13.120 -6.603 1.00 98.12 235 LEU A O 1
ATOM 1964 N N . ASN A 1 236 ? 5.801 -14.317 -7.872 1.00 97.38 236 ASN A N 1
ATOM 1965 C CA . ASN A 1 236 ? 6.828 -15.209 -8.407 1.00 97.38 236 ASN A CA 1
ATOM 1966 C C . ASN A 1 236 ? 7.858 -14.520 -9.317 1.00 97.38 236 ASN A C 1
ATOM 1968 O O . ASN A 1 236 ? 8.939 -15.062 -9.524 1.00 97.38 236 ASN A O 1
ATOM 1972 N N . SER A 1 237 ? 7.535 -13.342 -9.845 1.00 94.81 237 SER A N 1
ATOM 1973 C CA . SER A 1 237 ? 8.415 -12.536 -10.691 1.00 94.81 237 SER A CA 1
ATOM 1974 C C . SER A 1 237 ? 8.831 -11.230 -10.009 1.00 94.81 237 SER A C 1
ATOM 1976 O O . SER A 1 237 ? 9.308 -10.315 -10.679 1.00 94.81 237 SER A O 1
ATOM 1978 N N . LEU A 1 238 ? 8.571 -11.088 -8.706 1.00 95.38 238 LEU A N 1
ATOM 1979 C CA . LEU A 1 238 ? 8.830 -9.860 -7.971 1.00 95.38 238 LEU A CA 1
ATOM 1980 C C . LEU A 1 238 ? 10.337 -9.686 -7.752 1.00 95.38 238 LEU A C 1
ATOM 1982 O O . LEU A 1 238 ? 10.961 -10.440 -7.008 1.00 95.38 238 LEU A O 1
ATOM 1986 N N . THR A 1 239 ? 10.898 -8.637 -8.345 1.00 89.50 239 THR A N 1
ATOM 1987 C CA . THR A 1 239 ? 12.311 -8.269 -8.206 1.00 89.50 239 THR A CA 1
ATOM 1988 C C . THR A 1 239 ? 12.435 -6.834 -7.714 1.00 89.50 239 THR A C 1
ATOM 1990 O O . THR A 1 239 ? 11.851 -5.917 -8.298 1.00 89.50 239 THR A O 1
ATOM 1993 N N . TYR A 1 240 ? 13.206 -6.623 -6.652 1.00 92.81 240 TYR A N 1
ATOM 1994 C CA . TYR A 1 240 ? 13.472 -5.303 -6.088 1.00 92.81 240 TYR A CA 1
ATOM 1995 C C . TYR A 1 240 ? 14.750 -5.330 -5.256 1.00 92.81 240 TYR A C 1
ATOM 1997 O O . TYR A 1 240 ? 15.186 -6.379 -4.779 1.00 92.81 240 TYR A O 1
ATOM 2005 N N . ARG A 1 241 ? 15.324 -4.149 -5.036 1.00 90.69 241 ARG A N 1
ATOM 2006 C CA . ARG A 1 241 ? 16.472 -3.963 -4.154 1.00 90.69 241 ARG A CA 1
ATOM 2007 C C . ARG A 1 241 ? 16.012 -3.305 -2.864 1.00 90.69 241 ARG A C 1
ATOM 2009 O O . ARG A 1 241 ? 15.525 -2.178 -2.877 1.00 90.69 241 ARG A O 1
ATOM 2016 N N . HIS A 1 242 ? 16.193 -3.986 -1.740 1.00 93.38 242 HIS A N 1
ATOM 2017 C CA . HIS A 1 242 ? 16.014 -3.365 -0.430 1.00 93.38 242 HIS A CA 1
ATOM 2018 C C . HIS A 1 242 ? 17.088 -2.286 -0.212 1.00 93.38 242 HIS A C 1
ATOM 2020 O O . HIS A 1 242 ? 18.263 -2.524 -0.498 1.00 93.38 242 HIS A O 1
ATOM 2026 N N . ILE A 1 243 ? 16.685 -1.088 0.227 1.00 91.88 243 ILE A N 1
ATOM 2027 C CA . ILE A 1 243 ? 17.617 0.006 0.548 1.00 91.88 243 ILE A CA 1
ATOM 2028 C C . ILE A 1 243 ? 17.732 0.177 2.060 1.00 91.88 243 ILE A C 1
ATOM 2030 O O . ILE A 1 243 ? 18.843 0.210 2.586 1.00 91.88 243 ILE A O 1
ATOM 2034 N N . LYS A 1 244 ? 16.603 0.343 2.759 1.00 94.06 244 LYS A N 1
ATOM 2035 C CA . LYS A 1 244 ? 16.592 0.516 4.217 1.00 94.06 244 LYS A CA 1
ATOM 2036 C C . LYS A 1 244 ? 15.239 0.191 4.840 1.00 94.06 244 LYS A C 1
ATOM 2038 O O . LYS A 1 244 ? 14.202 0.295 4.187 1.00 94.06 244 LYS A O 1
ATOM 2043 N N . THR A 1 245 ? 15.280 -0.109 6.136 1.00 97.62 245 THR A N 1
ATOM 2044 C CA . THR A 1 245 ? 14.105 -0.247 6.999 1.00 97.62 245 THR A CA 1
ATOM 2045 C C . THR A 1 245 ? 14.282 0.620 8.241 1.00 97.62 245 THR A C 1
ATOM 2047 O O . THR A 1 245 ? 15.217 0.396 9.008 1.00 97.62 245 THR A O 1
ATOM 2050 N N . ASP A 1 246 ? 13.354 1.548 8.471 1.00 95.81 246 ASP A N 1
ATOM 2051 C CA . ASP A 1 246 ? 13.324 2.414 9.652 1.00 95.81 246 ASP A CA 1
ATOM 2052 C C . ASP A 1 246 ? 12.100 2.064 10.516 1.00 95.81 246 ASP A C 1
ATOM 2054 O O . ASP A 1 246 ? 10.950 2.147 10.078 1.00 95.81 246 ASP A O 1
ATOM 2058 N N . ARG A 1 247 ? 12.325 1.645 11.767 1.00 96.69 247 ARG A N 1
ATOM 2059 C CA . ARG A 1 247 ? 11.248 1.248 12.692 1.00 96.69 247 ARG A CA 1
ATOM 2060 C C . ARG A 1 247 ? 10.824 2.422 13.570 1.00 96.69 247 ARG A C 1
ATOM 2062 O O . ARG A 1 247 ? 11.357 2.611 14.662 1.00 96.69 247 ARG A O 1
ATOM 2069 N N . HIS A 1 248 ? 9.837 3.181 13.107 1.00 94.12 248 HIS A N 1
ATOM 2070 C CA . HIS A 1 248 ? 9.202 4.253 13.877 1.00 94.12 248 HIS A CA 1
ATOM 2071 C C . HIS A 1 248 ? 8.210 3.691 14.898 1.00 94.12 248 HIS A C 1
ATOM 2073 O O . HIS A 1 248 ? 7.807 2.530 14.829 1.00 94.12 248 HIS A O 1
ATOM 2079 N N . ARG A 1 249 ? 7.765 4.501 15.863 1.00 96.25 249 ARG A N 1
ATOM 2080 C CA . ARG A 1 249 ? 6.799 4.021 16.863 1.00 96.25 249 ARG A CA 1
ATOM 2081 C C . ARG A 1 249 ? 5.428 3.701 16.259 1.00 96.25 249 ARG A C 1
ATOM 2083 O O . ARG A 1 249 ? 4.767 2.782 16.728 1.00 96.25 249 ARG A O 1
ATOM 2090 N N . LEU A 1 250 ? 5.023 4.428 15.218 1.00 98.00 250 LEU A N 1
ATOM 2091 C CA . LEU A 1 250 ? 3.708 4.295 14.573 1.00 98.00 250 LEU A CA 1
ATOM 2092 C C . LEU A 1 250 ? 3.699 3.308 13.396 1.00 98.00 250 LEU A C 1
ATOM 2094 O O . LEU A 1 250 ? 2.672 2.714 13.095 1.00 98.00 250 LEU A O 1
ATOM 2098 N N . PHE A 1 251 ? 4.832 3.091 12.734 1.00 98.56 251 PHE A N 1
ATOM 2099 C CA . PHE A 1 251 ? 4.926 2.210 11.567 1.00 98.56 251 PHE A CA 1
ATOM 2100 C C . PHE A 1 251 ? 6.365 1.757 11.327 1.00 98.56 251 PHE A C 1
ATOM 2102 O O . PHE A 1 251 ? 7.319 2.335 11.844 1.00 98.56 251 PHE A O 1
ATOM 2109 N N . THR A 1 252 ? 6.518 0.732 10.501 1.00 98.69 252 THR A N 1
ATOM 2110 C CA . THR A 1 252 ? 7.789 0.356 9.888 1.00 98.69 252 THR A CA 1
ATOM 2111 C C . THR A 1 252 ? 7.847 0.961 8.493 1.00 98.69 252 THR A C 1
ATOM 2113 O O . THR A 1 252 ? 6.979 0.703 7.664 1.00 98.69 252 THR A O 1
ATOM 2116 N N . TYR A 1 253 ? 8.845 1.796 8.238 1.00 98.38 253 TYR A N 1
ATOM 2117 C CA . TYR A 1 253 ? 9.115 2.359 6.924 1.00 98.38 253 TYR A CA 1
ATOM 2118 C C . TYR A 1 253 ? 10.102 1.468 6.183 1.00 98.38 253 TYR A C 1
ATOM 2120 O O . TYR A 1 253 ? 11.151 1.136 6.731 1.00 98.38 253 TYR A O 1
ATOM 2128 N N . VAL A 1 254 ? 9.788 1.107 4.944 1.00 97.88 254 VAL A N 1
ATOM 2129 C CA . VAL A 1 254 ? 10.679 0.330 4.084 1.00 97.88 254 VAL A CA 1
ATOM 2130 C C . VAL A 1 254 ? 10.894 1.095 2.789 1.00 97.88 254 VAL A C 1
ATOM 2132 O O . VAL A 1 254 ? 9.947 1.352 2.046 1.00 97.88 254 VAL A O 1
ATOM 2135 N N . LEU A 1 255 ? 12.150 1.447 2.522 1.00 94.69 255 LEU A N 1
ATOM 2136 C CA . LEU A 1 255 ? 12.571 2.045 1.263 1.00 94.69 255 LEU A CA 1
ATOM 2137 C C . LEU A 1 255 ? 13.195 0.969 0.382 1.00 94.69 255 LEU A C 1
ATOM 2139 O O . LEU A 1 255 ? 14.139 0.278 0.782 1.00 94.69 255 LEU A O 1
ATOM 2143 N N . VAL A 1 256 ? 12.703 0.886 -0.845 1.00 93.31 256 VAL A N 1
ATOM 2144 C CA . VAL A 1 256 ? 13.171 -0.057 -1.858 1.00 93.31 256 VAL A CA 1
ATOM 2145 C C . VAL A 1 256 ? 13.445 0.658 -3.173 1.00 93.31 256 VAL A C 1
ATOM 2147 O O . VAL A 1 256 ? 12.914 1.734 -3.443 1.00 93.31 256 VAL A O 1
ATOM 2150 N N . ASP A 1 257 ? 14.264 0.039 -4.009 1.00 87.00 257 ASP A N 1
ATOM 2151 C CA . ASP A 1 257 ? 14.432 0.399 -5.409 1.00 87.00 257 ASP A CA 1
ATOM 2152 C C . ASP A 1 257 ? 13.856 -0.688 -6.309 1.00 87.00 257 ASP A C 1
ATOM 2154 O O . ASP A 1 257 ? 13.802 -1.865 -5.941 1.00 87.00 257 ASP A O 1
ATOM 2158 N N . ILE A 1 258 ? 13.507 -0.298 -7.527 1.00 83.12 258 ILE A N 1
ATOM 2159 C CA . ILE A 1 258 ? 13.226 -1.254 -8.592 1.00 83.12 258 ILE A CA 1
ATOM 2160 C C . ILE A 1 258 ? 14.532 -1.972 -8.934 1.00 83.12 258 ILE A C 1
ATOM 2162 O O . ILE A 1 258 ? 15.600 -1.358 -8.961 1.00 83.12 258 ILE A O 1
ATOM 2166 N N . ASP A 1 259 ? 14.448 -3.277 -9.181 1.00 77.25 259 ASP A N 1
ATOM 2167 C CA . ASP A 1 259 ? 15.601 -4.048 -9.636 1.00 77.25 259 ASP A CA 1
ATOM 2168 C C . ASP A 1 259 ? 16.121 -3.483 -10.973 1.00 77.25 259 ASP A C 1
ATOM 2170 O O . ASP A 1 259 ? 15.318 -3.303 -11.892 1.00 77.25 259 ASP A O 1
ATOM 2174 N N . PRO A 1 260 ? 17.432 -3.218 -11.122 1.00 67.94 260 PRO A N 1
ATOM 2175 C CA . PRO A 1 260 ? 18.024 -2.838 -12.399 1.00 67.94 260 PRO A CA 1
ATOM 2176 C C . PRO A 1 260 ? 17.676 -3.764 -13.568 1.00 67.94 260 PRO A C 1
ATOM 2178 O O . PRO A 1 260 ? 17.607 -3.301 -14.697 1.00 67.94 260 PRO A O 1
ATOM 2181 N N . ALA A 1 261 ? 17.415 -5.050 -13.329 1.00 66.69 261 ALA A N 1
ATOM 2182 C CA . ALA A 1 261 ? 16.984 -5.986 -14.364 1.00 66.69 261 ALA A CA 1
ATOM 2183 C C . ALA A 1 261 ? 15.549 -5.730 -14.868 1.00 66.69 261 ALA A C 1
ATOM 2185 O O . ALA A 1 261 ? 15.174 -6.205 -15.942 1.00 66.69 261 ALA A O 1
ATOM 2186 N N . HIS A 1 262 ? 14.729 -4.987 -14.121 1.00 70.19 262 HIS A N 1
ATOM 2187 C CA . HIS A 1 262 ? 13.352 -4.703 -14.500 1.00 70.19 262 HIS A CA 1
ATOM 2188 C C . HIS A 1 262 ? 13.304 -3.632 -15.609 1.00 70.19 262 HIS A C 1
ATOM 2190 O O . HIS A 1 262 ? 13.878 -2.556 -15.438 1.00 70.19 262 HIS A O 1
ATOM 2196 N N . PRO A 1 263 ? 12.559 -3.826 -16.717 1.00 66.69 263 PRO A N 1
ATOM 2197 C CA . PRO A 1 263 ? 12.537 -2.877 -17.839 1.00 66.69 263 PRO A CA 1
ATOM 2198 C C . PRO A 1 263 ? 12.213 -1.426 -17.445 1.00 66.69 263 PRO A C 1
ATOM 2200 O O . PRO A 1 263 ? 12.862 -0.493 -17.916 1.00 66.69 263 PRO A O 1
ATOM 2203 N N . ALA A 1 264 ? 11.263 -1.240 -16.522 1.00 67.62 264 ALA A N 1
ATOM 2204 C CA . ALA A 1 264 ? 10.879 0.081 -16.013 1.00 67.62 264 ALA A CA 1
ATOM 2205 C C . ALA A 1 264 ? 12.001 0.818 -15.253 1.00 67.62 264 ALA A C 1
ATOM 2207 O O . ALA A 1 264 ? 11.930 2.037 -15.117 1.00 67.62 264 ALA A O 1
ATOM 2208 N N . TYR A 1 265 ? 13.045 0.115 -14.788 1.00 63.81 265 TYR A N 1
ATOM 2209 C CA . TYR A 1 265 ? 14.197 0.746 -14.143 1.00 63.81 265 TYR A CA 1
ATOM 2210 C C . TYR A 1 265 ? 14.860 1.760 -15.075 1.00 63.81 265 TYR A C 1
ATOM 2212 O O . TYR A 1 265 ? 15.147 2.883 -14.670 1.00 63.81 265 TYR A O 1
ATOM 2220 N N . TYR A 1 266 ? 15.078 1.384 -16.336 1.00 58.53 266 TYR A N 1
ATOM 2221 C CA . TYR A 1 266 ? 15.772 2.235 -17.298 1.00 58.53 266 TYR A CA 1
ATOM 2222 C C . TYR A 1 266 ? 14.848 3.269 -17.932 1.00 58.53 266 TYR A C 1
ATOM 2224 O O . TYR A 1 266 ? 15.265 4.411 -18.102 1.00 58.53 266 TYR A O 1
ATOM 2232 N N . THR A 1 267 ? 13.607 2.903 -18.267 1.00 60.72 267 THR A N 1
ATOM 2233 C CA . THR A 1 267 ? 12.700 3.758 -19.050 1.00 60.72 267 THR A CA 1
ATOM 2234 C C . THR A 1 267 ? 12.511 5.147 -18.437 1.00 60.72 267 THR A C 1
ATOM 2236 O O . THR A 1 267 ? 12.607 6.143 -19.148 1.00 60.72 267 THR A O 1
ATOM 2239 N N . ASP A 1 268 ? 12.307 5.240 -17.125 1.00 56.72 268 ASP A N 1
ATOM 2240 C CA . ASP A 1 268 ? 12.029 6.526 -16.476 1.00 56.72 268 ASP A CA 1
ATOM 2241 C C . ASP A 1 268 ? 13.290 7.267 -16.029 1.00 56.72 268 ASP A C 1
ATOM 2243 O O . ASP A 1 268 ? 13.358 8.495 -16.113 1.00 56.72 268 ASP A O 1
ATOM 2247 N N . ARG A 1 269 ? 14.337 6.533 -15.637 1.00 61.03 269 ARG A N 1
ATOM 2248 C CA . ARG A 1 269 ? 15.651 7.126 -15.356 1.00 61.03 269 ARG A CA 1
ATOM 2249 C C . ARG A 1 269 ? 16.248 7.767 -16.608 1.00 61.03 269 ARG A C 1
ATOM 2251 O O . ARG A 1 269 ? 16.903 8.800 -16.505 1.00 61.03 269 ARG A O 1
ATOM 2258 N N . LEU A 1 270 ? 15.980 7.201 -17.786 1.00 56.69 270 LEU A N 1
ATOM 2259 C CA . LEU A 1 270 ? 16.365 7.783 -19.071 1.00 56.69 270 LEU A CA 1
ATOM 2260 C C . LEU A 1 270 ? 15.581 9.060 -19.395 1.00 56.69 270 LEU A C 1
ATOM 2262 O O . LEU A 1 270 ? 16.205 10.012 -19.840 1.00 56.69 270 LEU A O 1
ATOM 2266 N N . LYS A 1 271 ? 14.283 9.168 -19.066 1.00 58.41 271 LYS A N 1
ATOM 2267 C CA . LYS A 1 271 ? 13.532 10.434 -19.235 1.00 58.41 271 LYS A CA 1
ATOM 2268 C C . LYS A 1 271 ? 14.183 11.603 -18.483 1.00 58.41 271 LYS A C 1
ATOM 2270 O O . LYS A 1 271 ? 14.243 12.713 -19.001 1.00 58.41 271 LYS A O 1
ATOM 2275 N N . ILE A 1 272 ? 14.700 11.360 -17.273 1.00 57.22 272 ILE A N 1
ATOM 2276 C CA . ILE A 1 272 ? 15.431 12.372 -16.482 1.00 57.22 272 ILE A CA 1
ATOM 2277 C C . ILE A 1 272 ? 16.711 12.804 -17.206 1.00 57.22 272 ILE A C 1
ATOM 2279 O O . ILE A 1 272 ? 17.061 13.988 -17.231 1.00 57.22 272 ILE A O 1
ATOM 2283 N N . VAL A 1 273 ? 17.420 11.837 -17.785 1.00 53.69 273 VAL A N 1
ATOM 2284 C CA . VAL A 1 273 ? 18.659 12.068 -18.528 1.00 53.69 273 VAL A CA 1
ATOM 2285 C C . VAL A 1 273 ? 18.368 12.843 -19.815 1.00 53.69 273 VAL A C 1
ATOM 2287 O O . VAL A 1 273 ? 19.031 13.849 -20.058 1.00 53.69 273 VAL A O 1
ATOM 2290 N N . ASP A 1 274 ? 17.338 12.459 -20.567 1.00 58.22 274 ASP A N 1
ATOM 2291 C CA . ASP A 1 274 ? 16.908 13.113 -21.806 1.00 58.22 274 ASP A CA 1
ATOM 2292 C C . ASP A 1 274 ? 16.465 14.561 -21.566 1.00 58.22 274 ASP A C 1
ATOM 2294 O O . ASP A 1 274 ? 16.914 15.467 -22.265 1.00 58.22 274 ASP A O 1
ATOM 2298 N N . GLU A 1 275 ? 15.667 14.817 -20.526 1.00 60.19 275 GLU A N 1
ATOM 2299 C CA . GLU A 1 275 ? 15.242 16.171 -20.148 1.00 60.19 275 GLU A CA 1
ATOM 2300 C C . GLU A 1 275 ? 16.437 17.044 -19.729 1.00 60.19 275 GLU A C 1
ATOM 2302 O O . GLU A 1 275 ? 16.537 18.223 -20.082 1.00 60.19 275 GLU A O 1
ATOM 2307 N N . SER A 1 276 ? 17.402 16.452 -19.020 1.00 54.84 276 SER A N 1
ATOM 2308 C CA . SER A 1 276 ? 18.632 17.148 -18.644 1.00 54.84 276 SER A CA 1
ATOM 2309 C C . SER A 1 276 ? 19.520 17.440 -19.860 1.00 54.84 276 SER A C 1
ATOM 2311 O O . SER A 1 276 ? 20.153 18.495 -19.916 1.00 54.84 276 SER A O 1
ATOM 2313 N N . ILE A 1 277 ? 19.553 16.541 -20.850 1.00 55.88 277 ILE A N 1
ATOM 2314 C CA . ILE A 1 277 ? 20.234 16.765 -22.131 1.00 55.88 277 ILE A CA 1
ATOM 2315 C C . ILE A 1 277 ? 19.544 17.864 -22.933 1.00 55.88 277 ILE A C 1
ATOM 2317 O O . ILE A 1 277 ? 20.226 18.734 -23.472 1.00 55.88 277 ILE A O 1
ATOM 2321 N N . ARG A 1 278 ? 18.211 17.863 -22.999 1.00 63.09 278 ARG A N 1
ATOM 2322 C CA . ARG A 1 278 ? 17.432 18.910 -23.669 1.00 63.09 278 ARG A CA 1
ATOM 2323 C C . ARG A 1 278 ? 17.764 20.285 -23.093 1.00 63.09 278 ARG A C 1
ATOM 2325 O O . ARG A 1 278 ? 18.068 21.204 -23.846 1.00 63.09 278 ARG A O 1
ATOM 2332 N N . LYS A 1 279 ? 17.803 20.406 -21.765 1.00 62.31 279 LYS A N 1
ATOM 2333 C CA . LYS A 1 279 ? 18.193 21.654 -21.098 1.00 62.31 279 LYS A CA 1
ATOM 2334 C C . LYS A 1 279 ? 19.635 22.065 -21.420 1.00 62.31 279 LYS A C 1
ATOM 2336 O O . LYS A 1 279 ? 19.882 23.225 -21.727 1.00 62.31 279 LYS A O 1
ATOM 2341 N N . MET A 1 280 ? 20.577 21.117 -21.433 1.00 58.31 280 MET A N 1
ATOM 2342 C CA . MET A 1 280 ? 21.953 21.397 -21.868 1.00 58.31 280 MET A CA 1
ATOM 2343 C C . MET A 1 280 ? 22.027 21.908 -23.312 1.00 58.31 280 MET A C 1
ATOM 2345 O O . MET A 1 280 ? 22.806 22.816 -23.588 1.00 58.31 280 MET A O 1
ATOM 2349 N N . ARG A 1 281 ? 21.226 21.348 -24.231 1.00 59.19 281 ARG A N 1
ATOM 2350 C CA . ARG A 1 281 ? 21.140 21.817 -25.627 1.00 59.19 281 ARG A CA 1
ATOM 2351 C C . ARG A 1 281 ? 20.697 23.277 -25.696 1.00 59.19 281 ARG A C 1
ATOM 2353 O O . ARG A 1 281 ? 21.284 24.058 -26.439 1.00 59.19 281 ARG A O 1
ATOM 2360 N N . GLU A 1 282 ? 19.680 23.638 -24.921 1.00 66.00 282 GLU A N 1
ATOM 2361 C CA . GLU A 1 282 ? 19.158 25.008 -24.860 1.00 66.00 282 GLU A CA 1
ATOM 2362 C C . GLU A 1 282 ? 20.196 25.993 -24.316 1.00 66.00 282 GLU A C 1
ATOM 2364 O O . GLU A 1 282 ? 20.382 27.061 -24.896 1.00 66.00 282 GLU A O 1
ATOM 2369 N N . ASP A 1 283 ? 20.902 25.628 -23.246 1.00 58.47 283 ASP A N 1
ATOM 2370 C CA . ASP A 1 283 ? 21.930 26.479 -22.642 1.00 58.47 283 ASP A CA 1
ATOM 2371 C C . ASP A 1 283 ? 23.146 26.655 -23.572 1.00 58.47 283 ASP A C 1
ATOM 2373 O O . ASP A 1 283 ? 23.659 27.765 -23.715 1.00 58.47 283 ASP A O 1
ATOM 2377 N N . PHE A 1 284 ? 23.564 25.592 -24.269 1.00 53.56 284 PHE A N 1
ATOM 2378 C CA . PHE A 1 284 ? 24.663 25.641 -25.241 1.00 53.56 284 PHE A CA 1
ATOM 2379 C C . PHE A 1 284 ? 24.322 26.462 -26.494 1.00 53.56 284 PHE A C 1
ATOM 2381 O O . PHE A 1 284 ? 25.154 27.204 -27.011 1.00 53.56 284 PHE A O 1
ATOM 2388 N N . ASN A 1 285 ? 23.092 26.362 -27.004 1.00 61.44 285 ASN A N 1
ATOM 2389 C CA . ASN A 1 285 ? 22.689 27.177 -28.151 1.00 61.44 285 ASN A CA 1
ATOM 2390 C C . ASN A 1 285 ? 22.588 28.670 -27.775 1.00 61.44 285 ASN A C 1
ATOM 2392 O O . ASN A 1 285 ? 22.995 29.514 -28.570 1.00 61.44 285 ASN A O 1
ATOM 2396 N N . LYS A 1 286 ? 22.156 28.999 -26.547 1.00 62.75 286 LYS A N 1
ATOM 2397 C CA . LYS A 1 286 ? 22.143 30.382 -26.031 1.00 62.75 286 LYS A CA 1
ATOM 2398 C C . LYS A 1 286 ? 23.538 30.979 -25.857 1.00 62.75 286 LYS A C 1
ATOM 2400 O O . LYS A 1 286 ? 23.717 32.164 -26.118 1.00 62.75 286 LYS A O 1
ATOM 2405 N N . SER A 1 287 ? 24.530 30.199 -25.414 1.00 54.59 287 SER A N 1
ATOM 2406 C CA . SER A 1 287 ? 25.902 30.716 -25.290 1.00 54.59 287 SER A CA 1
ATOM 2407 C C . SER A 1 287 ? 26.482 31.092 -26.653 1.00 54.59 287 SER A C 1
ATOM 2409 O O . SER A 1 287 ? 27.116 32.132 -26.773 1.00 54.59 287 SER A O 1
ATOM 2411 N N . LYS A 1 288 ? 26.172 30.316 -27.698 1.00 56.16 288 LYS A N 1
ATOM 2412 C CA . LYS A 1 288 ? 26.647 30.585 -29.059 1.00 56.16 288 LYS A CA 1
ATOM 2413 C C . LYS A 1 288 ? 25.979 31.810 -29.703 1.00 56.16 288 LYS A C 1
ATOM 2415 O O . LYS A 1 288 ? 26.643 32.555 -30.413 1.00 56.16 288 LYS A O 1
ATOM 2420 N N . GLU A 1 289 ? 24.692 32.049 -29.438 1.00 53.94 289 GLU A N 1
ATOM 2421 C CA . GLU A 1 289 ? 24.004 33.286 -29.858 1.00 53.94 289 GLU A CA 1
ATOM 2422 C C . GLU A 1 289 ? 24.579 34.532 -29.170 1.00 53.94 289 GLU A C 1
ATOM 2424 O O . GLU A 1 289 ? 24.724 35.576 -29.807 1.00 53.94 289 GLU A O 1
ATOM 2429 N N . ASN A 1 290 ? 24.969 34.415 -27.898 1.00 48.09 290 ASN A N 1
ATOM 2430 C CA . ASN A 1 290 ? 25.618 35.509 -27.179 1.00 48.09 290 ASN A CA 1
ATOM 2431 C C . ASN A 1 290 ? 27.017 35.812 -27.737 1.00 48.09 290 ASN A C 1
ATOM 2433 O O . ASN A 1 290 ? 27.323 36.987 -27.928 1.00 48.09 290 ASN A O 1
ATOM 2437 N N . ASP A 1 291 ? 27.806 34.792 -28.087 1.00 44.06 291 ASP A N 1
ATOM 2438 C CA . ASP A 1 291 ? 29.130 34.977 -28.703 1.00 44.06 291 ASP A CA 1
ATOM 2439 C C . ASP A 1 291 ? 29.035 35.638 -30.097 1.00 44.06 291 ASP A C 1
ATOM 2441 O O . ASP A 1 291 ? 29.800 36.554 -30.408 1.00 44.06 291 ASP A O 1
ATOM 2445 N N . LEU A 1 292 ? 28.020 35.274 -30.895 1.00 45.91 292 LEU A N 1
ATOM 2446 C CA . LEU A 1 292 ? 27.712 35.911 -32.187 1.00 45.91 292 LEU A CA 1
ATOM 2447 C C . LEU A 1 292 ? 27.214 37.360 -32.036 1.00 45.91 292 LEU A C 1
ATOM 2449 O O . LEU A 1 292 ? 27.465 38.198 -32.903 1.00 45.91 292 LEU A O 1
ATOM 2453 N N . SER A 1 293 ? 26.528 37.685 -30.935 1.00 40.31 293 SER A N 1
ATOM 2454 C CA . SER A 1 293 ? 26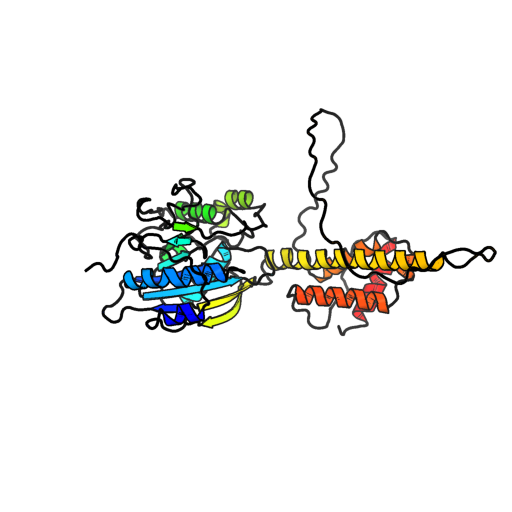.088 39.057 -30.652 1.00 40.31 293 SER A CA 1
ATOM 2455 C C . SER A 1 293 ? 27.243 39.975 -30.228 1.00 40.31 293 SER A C 1
ATOM 2457 O O . SER A 1 293 ? 27.239 41.156 -30.583 1.00 40.31 293 SER A O 1
ATOM 2459 N N . THR A 1 294 ? 28.272 39.436 -29.563 1.00 40.31 294 THR A N 1
ATOM 2460 C CA . THR A 1 294 ? 29.475 40.186 -29.161 1.00 40.31 294 THR A CA 1
ATOM 2461 C C . THR A 1 294 ? 30.479 40.422 -30.290 1.00 40.31 294 THR A C 1
ATOM 2463 O O . THR A 1 294 ? 31.266 41.361 -30.198 1.00 40.31 294 THR A O 1
ATOM 2466 N N . GLU A 1 295 ? 30.428 39.656 -31.383 1.00 37.00 295 GLU A N 1
ATOM 2467 C CA . GLU A 1 295 ? 31.267 39.907 -32.569 1.00 37.00 295 GLU A CA 1
ATOM 2468 C C . GLU A 1 295 ? 30.681 40.962 -33.531 1.00 37.00 295 GLU A C 1
ATOM 2470 O O . GLU A 1 295 ? 31.379 41.439 -34.424 1.00 37.00 295 GLU A O 1
ATOM 2475 N N . SER A 1 296 ? 29.432 41.407 -33.329 1.00 36.56 296 SER A N 1
ATOM 2476 C CA . SER A 1 296 ? 28.788 42.416 -34.194 1.00 36.56 296 SER A CA 1
ATOM 2477 C C . SER A 1 296 ? 28.993 43.880 -33.766 1.00 36.56 296 SER A C 1
ATOM 2479 O O . SER A 1 296 ? 28.654 44.794 -34.517 1.00 36.56 296 SER A O 1
ATOM 2481 N N . THR A 1 297 ? 29.606 44.148 -32.607 1.00 37.44 297 THR A N 1
ATOM 2482 C CA . THR A 1 297 ? 29.918 45.515 -32.139 1.00 37.44 297 THR A CA 1
ATOM 2483 C C . THR A 1 297 ? 31.399 45.850 -32.302 1.00 37.44 297 THR A C 1
ATOM 2485 O O . THR A 1 297 ? 32.078 46.226 -31.348 1.00 37.44 297 THR A O 1
ATOM 2488 N N . GLY A 1 298 ? 31.910 45.686 -33.522 1.00 36.62 298 GLY A N 1
ATOM 2489 C CA . GLY A 1 298 ? 33.326 45.854 -33.840 1.00 36.62 298 GLY A CA 1
ATOM 2490 C C . GLY A 1 298 ? 33.616 46.522 -35.182 1.00 36.62 298 GLY A C 1
ATOM 2491 O O . GLY A 1 298 ? 34.629 46.189 -35.774 1.00 36.62 298 GLY A O 1
ATOM 2492 N N . ALA A 1 299 ? 32.768 47.428 -35.688 1.00 36.38 299 ALA A N 1
ATOM 2493 C CA . ALA A 1 299 ? 33.140 48.368 -36.760 1.00 36.38 299 ALA A CA 1
ATOM 2494 C C . ALA A 1 299 ? 32.073 49.461 -36.970 1.00 36.38 299 ALA A C 1
ATOM 2496 O O . ALA A 1 299 ? 31.071 49.226 -37.638 1.00 36.38 299 ALA A O 1
ATOM 2497 N N . ASN A 1 300 ? 32.283 50.653 -36.399 1.00 30.92 300 ASN A N 1
ATOM 2498 C CA . ASN A 1 300 ? 32.237 51.943 -37.110 1.00 30.92 300 ASN A CA 1
ATOM 2499 C C . ASN A 1 300 ? 32.256 53.126 -36.133 1.00 30.92 300 ASN A C 1
ATOM 2501 O O . ASN A 1 300 ? 31.374 53.312 -35.298 1.00 30.92 300 ASN A O 1
ATOM 2505 N N . SER A 1 301 ? 33.278 53.959 -36.293 1.00 30.84 301 SER A N 1
ATOM 2506 C CA . SER A 1 301 ? 33.404 55.290 -35.714 1.00 30.84 301 SER A CA 1
ATOM 2507 C C . SER A 1 301 ? 32.619 56.322 -36.531 1.00 30.84 301 SER A C 1
ATOM 2509 O O . SER A 1 301 ? 32.835 56.422 -37.737 1.00 30.84 301 SER A O 1
ATOM 2511 N N . SER A 1 302 ? 31.803 57.152 -35.872 1.00 27.16 302 SER A N 1
ATOM 2512 C CA . SER A 1 302 ? 31.902 58.629 -35.863 1.00 27.16 302 SER A CA 1
ATOM 2513 C C . SER A 1 302 ? 30.554 59.364 -35.711 1.00 27.16 302 SER A C 1
ATOM 2515 O O . SER A 1 302 ? 29.577 59.089 -36.394 1.00 27.16 302 SER A O 1
ATOM 2517 N N . LEU A 1 303 ? 30.614 60.369 -34.830 1.00 26.50 303 LEU A N 1
ATOM 2518 C CA . LEU A 1 303 ? 29.778 61.561 -34.644 1.00 26.50 303 LEU A CA 1
ATOM 2519 C C . LEU A 1 303 ? 28.392 61.518 -33.957 1.00 26.50 303 LEU A C 1
ATOM 2521 O O . LEU A 1 303 ? 27.452 60.849 -34.360 1.00 26.50 303 LEU A O 1
ATOM 2525 N N . ALA A 1 304 ? 28.306 62.482 -33.030 1.00 25.31 304 ALA A N 1
ATOM 2526 C CA . ALA A 1 304 ? 27.160 63.231 -32.513 1.00 25.31 304 ALA A CA 1
ATOM 2527 C C . ALA A 1 304 ? 26.445 62.721 -31.244 1.00 25.31 304 ALA A C 1
ATOM 2529 O O . ALA A 1 304 ? 25.705 61.747 -31.202 1.00 25.31 304 ALA A O 1
ATOM 2530 N N . SER A 1 305 ? 26.673 63.520 -30.205 1.00 26.61 305 SER A N 1
ATOM 2531 C CA . SER A 1 305 ? 26.044 63.602 -28.895 1.00 26.61 305 SER A CA 1
ATOM 2532 C C . SER A 1 305 ? 24.509 63.596 -28.894 1.00 26.61 305 SER A C 1
ATOM 2534 O O . SER A 1 305 ? 23.874 64.333 -29.645 1.00 26.61 305 SER A O 1
ATOM 2536 N N . LYS A 1 306 ? 23.925 62.881 -27.920 1.00 26.12 306 LYS A N 1
ATOM 2537 C CA . LYS A 1 306 ? 23.038 63.417 -26.861 1.00 26.12 306 LYS A CA 1
ATOM 2538 C C . LYS A 1 306 ? 22.398 62.275 -26.060 1.00 26.12 306 LYS A C 1
ATOM 2540 O O . LYS A 1 306 ? 21.695 61.447 -26.616 1.00 26.12 306 LYS A O 1
ATOM 2545 N N . GLY A 1 307 ? 22.530 62.352 -24.735 1.00 24.38 307 GLY A N 1
ATOM 2546 C CA . GLY A 1 307 ? 21.382 62.132 -23.854 1.00 24.38 307 GLY A CA 1
ATOM 2547 C C . GLY A 1 307 ? 21.231 60.783 -23.144 1.00 24.38 307 GLY A C 1
ATOM 2548 O O . GLY A 1 307 ? 20.644 59.855 -23.673 1.00 24.38 307 GLY A O 1
ATOM 2549 N N . VAL A 1 308 ? 21.557 60.837 -21.848 1.00 25.56 308 VAL A N 1
ATOM 2550 C CA . VAL A 1 308 ? 20.806 60.258 -20.714 1.00 25.56 308 VAL A CA 1
ATOM 2551 C C . VAL A 1 308 ? 21.099 58.804 -20.302 1.00 25.56 308 VAL A C 1
ATOM 2553 O O . VAL A 1 308 ? 20.605 57.831 -20.857 1.00 25.56 308 VAL A O 1
ATOM 2556 N N . ASN A 1 309 ? 21.858 58.737 -19.201 1.00 28.95 309 ASN A N 1
ATOM 2557 C CA . ASN A 1 309 ? 21.865 57.750 -18.117 1.00 28.95 309 ASN A CA 1
ATOM 2558 C C . ASN A 1 309 ? 20.671 56.783 -18.044 1.00 28.95 309 ASN A C 1
ATOM 2560 O O . ASN A 1 309 ? 19.533 57.215 -17.876 1.00 28.95 309 ASN A O 1
ATOM 2564 N N . SER A 1 310 ? 20.967 55.491 -17.875 1.00 26.22 310 SER A N 1
ATOM 2565 C CA . SER A 1 310 ? 20.172 54.657 -16.968 1.00 26.22 310 SER A CA 1
ATOM 2566 C C . SER A 1 310 ? 21.015 53.558 -16.320 1.00 26.22 310 SER A C 1
ATOM 2568 O O . SER A 1 310 ? 21.115 52.432 -16.798 1.00 26.22 310 SER A O 1
ATOM 2570 N N . SER A 1 311 ? 21.606 53.911 -15.180 1.00 26.27 311 SER A N 1
ATOM 2571 C CA . SER A 1 311 ? 22.033 52.970 -14.148 1.00 26.27 311 SER A CA 1
ATOM 2572 C C . SER A 1 311 ? 20.930 52.925 -13.092 1.00 26.27 311 SER A C 1
ATOM 2574 O O . SER A 1 311 ? 20.889 53.810 -12.240 1.00 26.27 311 SER A O 1
ATOM 2576 N N . ARG A 1 312 ? 20.023 51.941 -13.175 1.00 25.34 312 ARG A N 1
ATOM 2577 C CA . ARG A 1 312 ? 19.173 51.366 -12.101 1.00 25.34 312 ARG A CA 1
ATOM 2578 C C . ARG A 1 312 ? 17.888 50.811 -12.719 1.00 25.34 312 ARG A C 1
ATOM 2580 O O . ARG A 1 312 ? 17.038 51.582 -13.134 1.00 25.34 312 ARG A O 1
ATOM 2587 N N . LEU A 1 313 ? 17.702 49.496 -12.680 1.00 23.98 313 LEU A N 1
ATOM 2588 C CA . LEU A 1 313 ? 16.697 48.878 -11.809 1.00 23.98 313 LEU A CA 1
ATOM 2589 C C . LEU A 1 313 ? 16.778 47.352 -11.933 1.00 23.98 313 LEU A C 1
ATOM 2591 O O . LEU A 1 313 ? 16.571 46.762 -12.988 1.00 23.98 313 LEU A O 1
ATOM 2595 N N . VAL A 1 314 ? 17.103 46.742 -10.801 1.00 26.59 314 VAL A N 1
ATOM 2596 C CA . VAL A 1 314 ? 16.984 45.319 -10.510 1.00 26.59 314 VAL A CA 1
ATOM 2597 C C . VAL A 1 314 ? 15.527 45.064 -10.087 1.00 26.59 314 VAL A C 1
ATOM 2599 O O . VAL A 1 314 ? 14.938 45.900 -9.408 1.00 26.59 314 VAL A O 1
ATOM 2602 N N . VAL A 1 315 ? 15.020 43.868 -10.402 1.00 25.78 315 VAL A N 1
ATOM 2603 C CA . VAL A 1 315 ? 13.814 43.211 -9.854 1.00 25.78 315 VAL A CA 1
ATOM 2604 C C . VAL A 1 315 ? 12.454 43.681 -10.396 1.00 25.78 315 VAL A C 1
ATOM 2606 O O . VAL A 1 315 ? 12.009 44.787 -10.122 1.00 25.78 315 VAL A O 1
ATOM 2609 N N . ALA A 1 316 ? 11.762 42.736 -11.052 1.00 23.22 316 ALA A N 1
ATOM 2610 C CA . ALA A 1 316 ? 10.328 42.407 -10.937 1.00 23.22 316 ALA A CA 1
ATOM 2611 C C . ALA A 1 316 ? 9.638 42.224 -12.299 1.00 23.22 316 ALA A C 1
ATOM 2613 O O . ALA A 1 316 ? 9.293 43.199 -12.959 1.00 23.22 316 ALA A O 1
ATOM 2614 N N . ARG A 1 317 ? 9.360 40.963 -12.665 1.00 24.39 317 ARG A N 1
ATOM 2615 C CA . ARG A 1 317 ? 8.013 40.448 -13.006 1.00 24.39 317 ARG A CA 1
ATOM 2616 C C . ARG A 1 317 ? 8.104 39.072 -13.665 1.00 24.39 317 ARG A C 1
ATOM 2618 O O . ARG A 1 317 ? 8.237 38.931 -14.875 1.00 24.39 317 ARG A O 1
ATOM 2625 N N . SER A 1 318 ? 7.990 38.054 -12.822 1.00 25.67 318 SER A N 1
ATOM 2626 C CA . SER A 1 318 ? 7.256 36.834 -13.139 1.00 25.67 318 SER A CA 1
ATOM 2627 C C . SER A 1 318 ? 5.747 37.131 -13.159 1.00 25.67 318 SER A C 1
ATOM 2629 O O . SER A 1 318 ? 5.303 38.049 -12.476 1.00 25.67 318 SER A O 1
ATOM 2631 N N . GLU A 1 319 ? 4.989 36.289 -13.865 1.00 26.03 319 GLU A N 1
ATOM 2632 C CA . GLU A 1 319 ? 3.518 36.164 -13.827 1.00 26.03 319 GLU A CA 1
ATOM 2633 C C . GLU A 1 319 ? 2.687 37.202 -14.604 1.00 26.03 319 GLU A C 1
ATOM 2635 O O . GLU A 1 319 ? 2.143 38.137 -14.033 1.00 26.03 319 GLU A O 1
ATOM 2640 N N . GLN A 1 320 ? 2.465 36.948 -15.899 1.00 24.98 320 GLN A N 1
ATOM 2641 C CA . GLN A 1 320 ? 1.127 37.023 -16.512 1.00 24.98 320 GLN A CA 1
ATOM 2642 C C . GLN A 1 320 ? 1.165 36.507 -17.957 1.00 24.98 320 GLN A C 1
ATOM 2644 O O . GLN A 1 320 ? 1.943 37.008 -18.760 1.00 24.98 320 GLN A O 1
ATOM 2649 N N . ASN A 1 321 ? 0.309 35.515 -18.250 1.00 24.62 321 ASN A N 1
ATOM 2650 C CA . ASN A 1 321 ? -0.350 35.209 -19.538 1.00 24.62 321 ASN A CA 1
ATOM 2651 C C . ASN A 1 321 ? -0.379 33.706 -19.869 1.00 24.62 321 ASN A C 1
ATOM 2653 O O . ASN A 1 321 ? 0.310 33.220 -20.757 1.00 24.62 321 ASN A O 1
ATOM 2657 N N . MET A 1 322 ? -1.271 32.972 -19.196 1.00 24.70 322 MET A N 1
ATOM 2658 C CA . MET A 1 322 ? -1.922 31.792 -19.779 1.00 24.70 322 MET A CA 1
ATOM 2659 C C . MET A 1 322 ? -3.415 31.819 -19.445 1.00 24.70 322 MET A C 1
ATOM 2661 O O . MET A 1 322 ? -3.851 31.319 -18.413 1.00 24.70 322 MET A O 1
ATOM 2665 N N . ARG A 1 323 ? -4.165 32.474 -20.330 1.00 23.31 323 ARG A N 1
ATOM 2666 C CA . ARG A 1 323 ? -5.598 32.360 -20.662 1.00 23.31 323 ARG A CA 1
ATOM 2667 C C . ARG A 1 323 ? -5.710 33.279 -21.881 1.00 23.31 323 ARG A C 1
ATOM 2669 O O . ARG A 1 323 ? -5.418 34.459 -21.771 1.00 23.31 323 ARG A O 1
ATOM 2676 N N . THR A 1 324 ? -5.966 32.811 -23.093 1.00 23.83 324 THR A N 1
ATOM 2677 C CA . THR A 1 324 ? -7.258 32.324 -23.587 1.00 23.83 324 THR A CA 1
ATOM 2678 C C . THR A 1 324 ? -7.034 31.906 -25.047 1.00 23.83 324 THR A C 1
ATOM 2680 O O . THR A 1 324 ? -6.207 32.536 -25.699 1.00 23.83 324 THR A O 1
ATOM 2683 N N . LEU A 1 325 ? -7.800 30.922 -25.537 1.00 23.73 325 LEU A N 1
ATOM 2684 C CA . LEU A 1 325 ? -8.344 30.771 -26.907 1.00 23.73 325 LEU A CA 1
ATOM 2685 C C . LEU A 1 325 ? -8.243 29.327 -27.421 1.00 23.73 325 LEU A C 1
ATOM 2687 O O . LEU A 1 325 ? -7.229 28.886 -27.949 1.00 23.73 325 LEU A O 1
ATOM 2691 N N . MET A 1 326 ? -9.367 28.616 -27.299 1.00 23.98 326 MET A N 1
ATOM 2692 C CA . MET A 1 326 ? -9.824 27.727 -28.370 1.00 23.98 326 MET A CA 1
ATOM 2693 C C . MET A 1 326 ? -10.256 28.589 -29.566 1.00 23.98 326 MET A C 1
ATOM 2695 O O . MET A 1 326 ? -10.738 29.707 -29.358 1.00 23.98 326 MET A O 1
ATOM 2699 N N . PRO A 1 327 ? -10.198 28.046 -30.790 1.00 25.48 327 PRO A N 1
ATOM 2700 C CA . PRO A 1 327 ? -11.465 27.839 -31.484 1.00 25.48 327 PRO A CA 1
ATOM 2701 C C . PRO A 1 327 ? -11.581 26.464 -32.157 1.00 25.48 327 PRO A C 1
ATOM 2703 O O . PRO A 1 327 ? -10.623 25.905 -32.686 1.00 25.48 327 PRO A O 1
ATOM 2706 N N . ASN A 1 328 ? -12.817 25.960 -32.155 1.00 24.88 328 ASN A N 1
ATOM 2707 C CA . ASN A 1 328 ? -13.324 24.935 -33.065 1.00 24.88 328 ASN A CA 1
ATOM 2708 C C . ASN A 1 328 ? -13.071 25.335 -34.523 1.00 24.88 328 ASN A C 1
ATOM 2710 O O . ASN A 1 328 ? -13.477 26.438 -34.868 1.00 24.88 328 ASN A O 1
ATOM 2714 N N . GLN A 1 329 ? -12.597 24.416 -35.374 1.00 23.34 329 GLN A N 1
ATOM 2715 C CA . GLN A 1 329 ? -13.112 24.230 -36.741 1.00 23.34 329 GLN A CA 1
ATOM 2716 C C . GLN A 1 329 ? -12.896 22.783 -37.219 1.00 23.34 329 GLN A C 1
ATOM 2718 O O . GLN A 1 329 ? -11.790 22.251 -37.209 1.00 23.34 329 GLN A O 1
ATOM 2723 N N . SER A 1 330 ? -13.992 22.158 -37.641 1.00 22.25 330 SER A N 1
ATOM 2724 C CA . SER A 1 330 ? -14.059 21.012 -38.551 1.00 22.25 330 SER A CA 1
ATOM 2725 C C . SER A 1 330 ? -13.865 21.474 -40.001 1.00 22.25 330 SER A C 1
ATOM 2727 O O . SER A 1 330 ? -14.402 22.530 -40.317 1.00 22.25 330 SER A O 1
ATOM 2729 N N . ILE A 1 331 ? -13.221 20.675 -40.870 1.00 23.27 331 ILE A N 1
ATOM 2730 C CA . ILE A 1 331 ? -13.547 20.446 -42.304 1.00 23.27 331 ILE A CA 1
ATOM 2731 C C . ILE A 1 331 ? -12.682 19.285 -42.863 1.00 23.27 331 ILE A C 1
ATOM 2733 O O . ILE A 1 331 ? -11.582 19.017 -42.388 1.00 23.27 331 ILE A O 1
ATOM 2737 N N . ASN A 1 332 ? -13.276 18.578 -43.831 1.00 20.56 332 ASN A N 1
ATOM 2738 C CA . ASN A 1 332 ? -12.969 17.284 -44.456 1.00 20.56 332 ASN A CA 1
ATOM 2739 C C . ASN A 1 332 ? -11.715 17.182 -45.361 1.00 20.56 332 ASN A C 1
ATOM 2741 O O . ASN A 1 332 ? -11.239 18.187 -45.869 1.00 20.56 332 ASN A O 1
ATOM 2745 N N . SER A 1 333 ? -11.315 15.914 -45.610 1.00 22.70 333 SER A N 1
ATOM 2746 C CA . SER A 1 333 ? -10.726 15.279 -46.826 1.00 22.70 333 SER A CA 1
ATOM 2747 C C . SER A 1 333 ? -9.747 16.104 -47.683 1.00 22.70 333 SER A C 1
ATOM 2749 O O . SER A 1 333 ? -10.092 17.160 -48.189 1.00 22.70 333 SER A O 1
ATOM 2751 N N . THR A 1 334 ? -8.563 15.632 -48.082 1.00 20.97 334 THR A N 1
ATOM 2752 C CA . THR A 1 334 ? -8.300 14.439 -48.911 1.00 20.97 334 THR A CA 1
ATOM 2753 C C . THR A 1 334 ? -6.769 14.289 -49.051 1.00 20.97 334 THR A C 1
ATOM 2755 O O . THR A 1 334 ? -6.057 15.285 -48.981 1.00 20.97 334 THR A O 1
ATOM 2758 N N . THR A 1 335 ? -6.285 13.064 -49.295 1.00 25.45 335 THR A N 1
ATOM 2759 C CA . THR A 1 335 ? -4.944 12.701 -49.823 1.00 25.45 335 THR A CA 1
ATOM 2760 C C . THR A 1 335 ? -3.697 13.244 -49.110 1.00 25.45 335 THR A C 1
ATOM 2762 O O . THR A 1 335 ? -3.248 14.359 -49.346 1.00 25.45 335 THR A O 1
ATOM 2765 N N . GLY A 1 336 ? -3.042 12.371 -48.346 1.00 22.42 336 GLY A N 1
ATOM 2766 C CA . GLY A 1 336 ? -1.676 12.582 -47.872 1.00 22.42 336 GLY A CA 1
ATOM 2767 C C . GLY A 1 336 ? -1.181 11.344 -47.142 1.00 22.42 336 GLY A C 1
ATOM 2768 O O . GLY A 1 336 ? -1.493 11.139 -45.975 1.00 22.42 336 GLY A O 1
ATOM 2769 N N . THR A 1 337 ? -0.478 10.483 -47.867 1.00 21.64 337 THR A N 1
ATOM 2770 C CA . THR A 1 337 ? 0.137 9.236 -47.413 1.00 21.64 337 THR A CA 1
ATOM 2771 C C . THR A 1 337 ? 0.878 9.434 -46.084 1.00 21.64 337 THR A C 1
ATOM 2773 O O . THR A 1 337 ? 1.942 10.046 -46.040 1.00 21.64 337 THR A O 1
ATOM 2776 N N . LEU A 1 338 ? 0.312 8.917 -44.989 1.00 21.28 338 LEU A N 1
ATOM 2777 C CA . LEU A 1 338 ? 0.984 8.816 -43.695 1.00 21.28 338 LEU A CA 1
ATOM 2778 C C . LEU A 1 338 ? 2.105 7.782 -43.822 1.00 21.28 338 LEU A C 1
ATOM 2780 O O . LEU A 1 338 ? 1.860 6.577 -43.791 1.00 21.28 338 LEU A O 1
ATOM 2784 N N . ILE A 1 339 ? 3.340 8.261 -43.962 1.00 23.14 339 ILE A N 1
ATOM 2785 C CA . ILE A 1 339 ? 4.539 7.461 -43.712 1.00 23.14 339 ILE A CA 1
ATOM 2786 C C . ILE A 1 339 ? 4.541 7.156 -42.212 1.00 23.14 339 ILE A C 1
ATOM 2788 O O . ILE A 1 339 ? 4.945 7.962 -41.376 1.00 23.14 339 ILE A O 1
ATOM 2792 N N . THR A 1 340 ? 3.991 5.998 -41.859 1.00 24.16 340 THR A N 1
ATOM 2793 C CA . THR A 1 340 ? 4.028 5.446 -40.510 1.00 24.16 340 THR A CA 1
ATOM 2794 C C . THR A 1 340 ? 5.395 4.823 -40.250 1.00 24.16 340 THR A C 1
ATOM 2796 O O . THR A 1 340 ? 5.529 3.604 -40.278 1.00 24.16 340 THR A O 1
ATOM 2799 N N . ASP A 1 341 ? 6.397 5.640 -39.939 1.00 23.20 341 ASP A N 1
ATOM 2800 C CA . ASP A 1 341 ? 7.606 5.160 -39.263 1.00 23.20 341 ASP A CA 1
ATOM 2801 C C . ASP A 1 341 ? 7.446 5.373 -37.753 1.00 23.20 341 ASP A C 1
ATOM 2803 O O . ASP A 1 341 ? 8.032 6.259 -37.135 1.00 23.20 341 ASP A O 1
ATOM 2807 N N . LYS A 1 342 ? 6.610 4.532 -37.129 1.00 22.83 342 LYS A N 1
ATOM 2808 C CA . LYS A 1 342 ? 6.778 4.244 -35.699 1.00 22.83 342 LYS A CA 1
ATOM 2809 C C . LYS A 1 342 ? 8.043 3.393 -35.561 1.00 22.83 342 LYS A C 1
ATOM 2811 O O . LYS A 1 342 ? 8.107 2.343 -36.207 1.00 22.83 342 LYS A O 1
ATOM 2816 N N . PRO A 1 343 ? 9.022 3.759 -34.714 1.00 25.95 343 PRO A N 1
ATOM 2817 C CA . PRO A 1 343 ? 10.148 2.880 -34.452 1.00 25.95 343 PRO A CA 1
ATOM 2818 C C . PRO A 1 343 ? 9.625 1.573 -33.854 1.00 25.95 343 PRO A C 1
ATOM 2820 O O . PRO A 1 343 ? 8.991 1.558 -32.796 1.00 25.95 343 PRO A O 1
ATOM 2823 N N . LYS A 1 344 ? 9.877 0.470 -34.563 1.00 26.02 344 LYS A N 1
ATOM 2824 C CA . LYS A 1 344 ? 9.756 -0.893 -34.043 1.00 26.02 344 LYS A CA 1
ATOM 2825 C C . LYS A 1 344 ? 10.507 -0.981 -32.712 1.00 26.02 344 LYS A C 1
ATOM 2827 O O . LYS A 1 344 ? 11.614 -0.462 -32.610 1.00 26.02 344 LYS A O 1
ATOM 2832 N N . HIS A 1 345 ? 9.896 -1.646 -31.731 1.00 33.28 345 HIS A N 1
ATOM 2833 C CA . HIS A 1 345 ? 10.453 -1.989 -30.420 1.00 33.28 345 HIS A CA 1
ATOM 2834 C C . HIS A 1 345 ? 11.986 -2.146 -30.422 1.00 33.28 345 HIS A C 1
ATOM 2836 O O . HIS A 1 345 ? 12.508 -3.186 -30.821 1.00 33.28 345 HIS A O 1
ATOM 2842 N N . LEU A 1 346 ? 12.704 -1.136 -29.923 1.00 29.53 346 LEU A N 1
ATOM 2843 C CA . LEU A 1 346 ? 14.035 -1.339 -29.365 1.00 29.53 346 LEU A CA 1
ATOM 2844 C C . LEU A 1 346 ? 13.842 -1.670 -27.885 1.00 29.53 346 LEU A C 1
ATOM 2846 O O . LEU A 1 346 ? 13.283 -0.867 -27.139 1.00 29.53 346 LEU A O 1
ATOM 2850 N N . GLY A 1 347 ? 14.290 -2.852 -27.454 1.00 32.88 347 GLY A N 1
ATOM 2851 C CA . GLY A 1 347 ? 14.498 -3.118 -26.031 1.00 32.88 347 GLY A CA 1
ATOM 2852 C C . GLY A 1 347 ? 15.336 -1.994 -25.413 1.00 32.88 347 GLY A C 1
ATOM 2853 O O . GLY A 1 347 ? 16.183 -1.422 -26.100 1.00 32.88 347 GLY A O 1
ATOM 2854 N N . ALA A 1 348 ? 15.050 -1.647 -24.155 1.00 40.91 348 ALA A N 1
ATOM 2855 C CA . ALA A 1 348 ? 15.668 -0.530 -23.441 1.00 40.91 348 ALA A CA 1
ATOM 2856 C C . ALA A 1 348 ? 17.191 -0.490 -23.676 1.00 40.91 348 ALA A C 1
ATOM 2858 O O . ALA A 1 348 ? 17.926 -1.361 -23.214 1.00 40.91 348 ALA A O 1
ATOM 2859 N N . LEU A 1 349 ? 17.651 0.492 -24.454 1.00 42.94 349 LEU A N 1
ATOM 2860 C CA . LEU A 1 349 ? 19.065 0.665 -24.768 1.00 42.94 349 LEU A CA 1
ATOM 2861 C C . LEU A 1 349 ? 19.851 0.951 -23.481 1.00 42.94 349 LEU A C 1
ATOM 2863 O O . LEU A 1 349 ? 19.405 1.711 -22.620 1.00 42.94 349 LEU A O 1
ATOM 2867 N N . HIS A 1 350 ? 21.043 0.365 -23.368 1.00 49.41 350 HIS A N 1
ATOM 2868 C CA . HIS A 1 350 ? 21.960 0.589 -22.248 1.00 49.41 350 HIS A CA 1
ATOM 2869 C C . HIS A 1 350 ? 22.287 2.097 -22.117 1.00 49.41 350 HIS A C 1
ATOM 2871 O O . HIS A 1 350 ? 22.417 2.759 -23.151 1.00 49.41 350 HIS A O 1
ATOM 2877 N N . PRO A 1 351 ? 22.513 2.665 -20.909 1.00 47.53 351 PRO A N 1
ATOM 2878 C CA . PRO A 1 351 ? 22.790 4.102 -20.719 1.00 47.53 351 PRO A CA 1
ATOM 2879 C C . PRO A 1 351 ? 23.912 4.676 -21.604 1.00 47.53 351 PRO A C 1
ATOM 2881 O O . PRO A 1 351 ? 23.913 5.853 -21.953 1.00 47.53 351 PRO A O 1
ATOM 2884 N N . ILE A 1 352 ? 24.862 3.830 -22.006 1.00 49.38 352 ILE A N 1
ATOM 2885 C CA . ILE A 1 352 ? 25.952 4.179 -22.932 1.00 49.38 352 ILE A CA 1
ATOM 2886 C C . ILE A 1 352 ? 25.461 4.287 -24.384 1.00 49.38 352 ILE A C 1
ATOM 2888 O O . ILE A 1 352 ? 25.884 5.172 -25.117 1.00 49.38 352 ILE A O 1
ATOM 2892 N N . GLN A 1 353 ? 24.559 3.412 -24.822 1.00 49.44 353 GLN A N 1
ATOM 2893 C CA . GLN A 1 353 ? 23.998 3.476 -26.174 1.00 49.44 353 GLN A CA 1
ATOM 2894 C C . GLN A 1 353 ? 23.117 4.718 -26.337 1.00 49.44 353 GLN A C 1
ATOM 2896 O O . GLN A 1 353 ? 23.186 5.371 -27.374 1.00 49.44 353 GLN A O 1
ATOM 2901 N N . GLN A 1 354 ? 22.375 5.091 -25.288 1.00 50.31 354 GLN A N 1
ATOM 2902 C CA . GLN A 1 354 ? 21.601 6.332 -25.272 1.00 50.31 354 GLN A CA 1
ATOM 2903 C C . GLN A 1 354 ? 22.488 7.576 -25.255 1.00 50.31 354 GLN A C 1
ATOM 2905 O O . GLN A 1 354 ? 22.248 8.481 -26.043 1.00 50.31 354 GLN A O 1
ATOM 2910 N N . PHE A 1 355 ? 23.584 7.589 -24.483 1.00 53.84 355 PHE A N 1
ATOM 2911 C CA . PHE A 1 355 ? 24.586 8.662 -24.567 1.00 53.84 355 PHE A CA 1
ATOM 2912 C C . PHE A 1 355 ? 25.038 8.907 -26.009 1.00 53.84 355 PHE A C 1
ATOM 2914 O O . PHE A 1 355 ? 25.078 10.042 -26.474 1.00 53.84 355 PHE A O 1
ATOM 2921 N N . MET A 1 356 ? 25.350 7.824 -26.723 1.00 50.50 356 MET A N 1
ATOM 2922 C CA . MET A 1 356 ? 25.832 7.896 -28.098 1.00 50.50 356 MET A CA 1
ATOM 2923 C C . MET A 1 356 ? 24.747 8.352 -29.077 1.00 50.50 356 MET A C 1
ATOM 2925 O O . MET A 1 356 ? 25.065 9.069 -30.020 1.00 50.50 356 MET A O 1
ATOM 2929 N N . LEU A 1 357 ? 23.483 7.981 -28.860 1.00 49.88 357 LEU A N 1
ATOM 2930 C CA . LEU A 1 357 ? 22.343 8.489 -29.629 1.00 49.88 357 LEU A CA 1
ATOM 2931 C C . LEU A 1 357 ? 22.101 9.980 -29.368 1.00 49.88 357 LEU A C 1
ATOM 2933 O O . LEU A 1 357 ? 22.006 10.745 -30.321 1.00 49.88 357 LEU A O 1
ATOM 2937 N N . SER A 1 358 ? 22.109 10.416 -28.110 1.00 51.72 358 SER A N 1
ATOM 2938 C CA . SER A 1 358 ? 21.894 11.817 -27.737 1.00 51.72 358 SER A CA 1
ATOM 2939 C C . SER A 1 358 ? 23.041 12.728 -28.175 1.00 51.72 358 SER A C 1
ATOM 2941 O O . SER A 1 358 ? 22.802 13.870 -28.578 1.00 51.72 358 SER A O 1
ATOM 2943 N N . LEU A 1 359 ? 24.278 12.224 -28.132 1.00 53.94 359 LEU A N 1
ATOM 2944 C CA . LEU A 1 359 ? 25.458 12.874 -28.699 1.00 53.94 359 LEU A CA 1
ATOM 2945 C C . LEU A 1 359 ? 25.365 12.929 -30.227 1.00 53.94 359 LEU A C 1
ATOM 2947 O O . LEU A 1 359 ? 25.616 13.973 -30.817 1.00 53.94 359 LEU A O 1
ATOM 2951 N N . LYS A 1 360 ? 24.961 11.831 -30.876 1.00 51.59 360 LYS A N 1
ATOM 2952 C CA . LYS A 1 360 ? 24.745 11.793 -32.325 1.00 51.59 360 LYS A CA 1
ATOM 2953 C C . LYS A 1 360 ? 23.707 12.832 -32.739 1.00 51.59 360 LYS A C 1
ATOM 2955 O O . LYS A 1 360 ? 23.996 13.626 -33.622 1.00 51.59 360 LYS A O 1
ATOM 2960 N N . GLU A 1 361 ? 22.553 12.884 -32.083 1.00 51.22 361 GLU A N 1
ATOM 2961 C CA . GLU A 1 361 ? 21.505 13.878 -32.339 1.00 51.22 361 GLU A CA 1
ATOM 2962 C C . GLU A 1 361 ? 21.962 15.320 -32.087 1.00 51.22 361 GLU A C 1
ATOM 2964 O O . GLU A 1 361 ? 21.706 16.180 -32.921 1.00 51.22 361 GLU A O 1
ATOM 2969 N N . LEU A 1 362 ? 22.685 15.591 -30.989 1.00 51.81 362 LEU A N 1
ATOM 2970 C CA . LEU A 1 362 ? 23.258 16.918 -30.701 1.00 51.81 362 LEU A CA 1
ATOM 2971 C C . LEU A 1 362 ? 24.133 17.426 -31.859 1.00 51.81 362 LEU A C 1
ATOM 2973 O O . LEU A 1 362 ? 24.194 18.625 -32.124 1.00 51.81 362 LEU A O 1
ATOM 2977 N N . LEU A 1 363 ? 24.815 16.498 -32.528 1.00 51.31 363 LEU A N 1
ATOM 2978 C CA . LEU A 1 363 ? 25.750 16.764 -33.613 1.00 51.31 363 LEU A CA 1
ATOM 2979 C C . LEU A 1 363 ? 25.116 16.620 -35.008 1.00 51.31 363 LEU A C 1
ATOM 2981 O O . LEU A 1 363 ? 25.779 16.932 -35.991 1.00 51.31 363 LEU A O 1
ATOM 2985 N N . THR A 1 364 ? 23.867 16.144 -35.118 1.00 45.59 364 THR A N 1
ATOM 2986 C CA . THR A 1 364 ? 23.239 15.798 -36.412 1.00 45.59 364 THR A CA 1
ATOM 2987 C C . THR A 1 364 ? 22.906 17.037 -37.251 1.00 45.59 364 THR A C 1
ATOM 2989 O O . THR A 1 364 ? 22.983 16.959 -38.474 1.00 45.59 364 THR A O 1
ATOM 2992 N N . ASP A 1 365 ? 22.647 18.184 -36.613 1.00 44.41 365 ASP A N 1
ATOM 2993 C CA . ASP A 1 365 ? 22.256 19.438 -37.282 1.00 44.41 365 ASP A CA 1
ATOM 2994 C C . ASP A 1 365 ? 23.370 20.507 -37.298 1.00 44.41 365 ASP A C 1
ATOM 2996 O O . ASP A 1 365 ? 23.118 21.679 -37.587 1.00 44.41 365 ASP A O 1
ATOM 3000 N N . LYS A 1 366 ? 24.613 20.143 -36.953 1.00 51.84 366 LYS A N 1
ATOM 3001 C CA . LYS A 1 366 ? 25.750 21.080 -36.896 1.00 51.84 366 LYS A CA 1
ATOM 3002 C C . LYS A 1 366 ? 26.629 20.958 -38.143 1.00 51.84 366 LYS A C 1
ATOM 3004 O O . LYS A 1 366 ? 26.902 19.854 -38.615 1.00 51.84 366 LYS A O 1
ATOM 3009 N N . LYS A 1 367 ? 27.097 22.099 -38.669 1.00 46.06 367 LYS A N 1
ATOM 3010 C CA . LYS A 1 367 ? 28.066 22.129 -39.776 1.00 46.06 367 LYS A CA 1
ATOM 3011 C C . LYS A 1 367 ? 29.411 21.566 -39.306 1.00 46.06 367 LYS A C 1
ATOM 3013 O O . LYS A 1 367 ? 29.740 21.601 -38.125 1.00 46.06 367 LYS A O 1
ATOM 3018 N N . GLU A 1 368 ? 30.200 21.037 -40.233 1.00 39.66 368 GLU A N 1
ATOM 3019 C CA . GLU A 1 368 ? 31.478 20.375 -39.938 1.00 39.66 368 GLU A CA 1
ATOM 3020 C C . GLU A 1 368 ? 32.486 21.273 -39.198 1.00 39.66 368 GLU A C 1
ATOM 3022 O O . GLU A 1 368 ? 33.188 20.808 -38.300 1.00 39.66 368 GLU A O 1
ATOM 3027 N N . GLU A 1 369 ? 32.485 22.567 -39.504 1.00 45.34 369 GLU A N 1
ATOM 3028 C CA . GLU A 1 369 ? 33.288 23.600 -38.838 1.00 45.34 369 GLU A CA 1
ATOM 3029 C C . GLU A 1 369 ? 32.892 23.784 -37.362 1.00 45.34 369 GLU A C 1
ATOM 3031 O O . GLU A 1 369 ? 33.762 23.856 -36.496 1.00 45.34 369 GLU A O 1
ATOM 3036 N N . ASP A 1 370 ? 31.590 23.741 -37.058 1.00 46.19 370 ASP A N 1
ATOM 3037 C CA . ASP A 1 370 ? 31.048 23.889 -35.700 1.00 46.19 370 ASP A CA 1
ATOM 3038 C C . ASP A 1 370 ? 31.357 22.694 -34.793 1.00 46.19 370 ASP A C 1
ATOM 3040 O O . ASP A 1 370 ? 31.374 22.825 -33.572 1.00 46.19 370 ASP A O 1
ATOM 3044 N N . ILE A 1 371 ? 31.538 21.510 -35.381 1.00 48.00 371 ILE A N 1
ATOM 3045 C CA . ILE A 1 371 ? 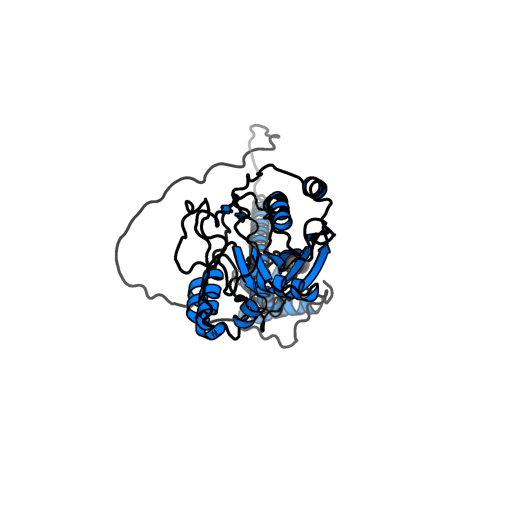31.901 20.289 -34.652 1.00 48.00 371 ILE A CA 1
ATOM 3046 C C . ILE A 1 371 ? 33.408 20.279 -34.380 1.00 48.00 371 ILE A C 1
ATOM 3048 O O . ILE A 1 371 ? 33.845 19.864 -33.307 1.00 48.00 371 ILE A O 1
ATOM 3052 N N . ASN A 1 372 ? 34.206 20.757 -35.338 1.00 44.31 372 ASN A N 1
ATOM 3053 C CA . ASN A 1 372 ? 35.659 20.844 -35.214 1.00 44.31 372 ASN A CA 1
ATOM 3054 C C . ASN A 1 372 ? 36.120 21.968 -34.271 1.00 44.31 372 ASN A C 1
ATOM 3056 O O . ASN A 1 372 ? 37.241 21.894 -33.770 1.00 44.31 372 ASN A O 1
ATOM 3060 N N . SER A 1 373 ? 35.268 22.962 -33.996 1.00 51.22 373 SER A N 1
ATOM 3061 C CA . SER A 1 373 ? 35.532 24.027 -33.022 1.00 51.22 373 SER A CA 1
ATOM 3062 C C . SER A 1 373 ? 35.229 23.637 -31.570 1.00 51.22 373 SER A C 1
ATOM 3064 O O . SER A 1 373 ? 35.551 24.409 -30.672 1.00 51.22 373 SER A O 1
ATOM 3066 N N . ILE A 1 374 ? 34.611 22.472 -31.319 1.00 51.22 374 ILE A N 1
ATOM 3067 C CA . ILE A 1 374 ? 34.328 22.002 -29.955 1.00 51.22 374 ILE A CA 1
ATOM 3068 C C . ILE A 1 374 ? 35.653 21.632 -29.290 1.00 51.22 374 ILE A C 1
ATOM 3070 O O . ILE A 1 374 ? 36.310 20.656 -29.659 1.00 51.22 374 ILE A O 1
ATOM 3074 N N . SER A 1 375 ? 36.037 22.409 -28.286 1.00 54.62 375 SER A N 1
ATOM 3075 C CA . SER A 1 375 ? 37.248 22.176 -27.514 1.00 54.62 375 SER A CA 1
ATOM 3076 C C . SER A 1 375 ? 37.132 20.924 -26.639 1.00 54.62 375 SER A C 1
ATOM 3078 O O . SER A 1 375 ? 36.053 20.546 -26.169 1.00 54.62 375 SER A O 1
ATOM 3080 N N . ASP A 1 376 ? 38.277 20.322 -26.307 1.00 51.59 376 ASP A N 1
ATOM 3081 C CA . ASP A 1 376 ? 38.347 19.218 -25.339 1.00 51.59 376 ASP A CA 1
ATOM 3082 C C . ASP A 1 376 ? 37.722 19.600 -23.982 1.00 51.59 376 ASP A C 1
ATOM 3084 O O . ASP A 1 376 ? 37.176 18.753 -23.275 1.00 51.59 376 ASP A O 1
ATOM 3088 N N . LYS A 1 377 ? 37.756 20.890 -23.621 1.00 51.62 377 LYS A N 1
ATOM 3089 C CA . LYS A 1 377 ? 37.154 21.429 -22.395 1.00 51.62 377 LYS A CA 1
ATOM 3090 C C . LYS A 1 377 ? 35.622 21.401 -22.445 1.00 51.62 377 LYS A C 1
ATOM 3092 O O . LYS A 1 377 ? 34.994 21.053 -21.443 1.00 51.62 377 LYS A O 1
ATOM 3097 N N . GLU A 1 378 ? 35.024 21.730 -23.586 1.00 52.44 378 GLU A N 1
ATOM 3098 C CA . GLU A 1 378 ? 33.571 21.677 -23.794 1.00 52.44 378 GLU A CA 1
ATOM 3099 C C . GLU A 1 378 ? 33.067 20.235 -23.842 1.00 52.44 378 GLU A C 1
ATOM 3101 O O . GLU A 1 378 ? 32.084 19.903 -23.176 1.00 52.44 378 GLU A O 1
ATOM 3106 N N . LEU A 1 379 ? 33.797 19.346 -24.524 1.00 53.75 379 LEU A N 1
ATOM 3107 C CA . LEU A 1 379 ? 33.478 17.919 -24.552 1.00 53.75 379 LEU A CA 1
ATOM 3108 C C . LEU A 1 379 ? 33.578 17.291 -23.150 1.00 53.75 379 LEU A C 1
ATOM 3110 O O . LEU A 1 379 ? 32.682 16.556 -22.731 1.00 53.75 379 LEU A O 1
ATOM 3114 N N . ALA A 1 380 ? 34.618 17.631 -22.379 1.00 52.53 380 ALA A N 1
ATOM 3115 C CA . ALA A 1 380 ? 34.763 17.186 -20.992 1.00 52.53 380 ALA A CA 1
ATOM 3116 C C . ALA A 1 380 ? 33.654 17.721 -20.075 1.00 52.53 380 ALA A C 1
ATOM 3118 O O . ALA A 1 380 ? 33.255 17.035 -19.132 1.00 52.53 380 ALA A O 1
ATOM 3119 N N . SER A 1 381 ? 33.168 18.940 -20.325 1.00 55.31 381 SER A N 1
ATOM 3120 C CA . SER A 1 381 ? 32.027 19.514 -19.608 1.00 55.31 381 SER A CA 1
ATOM 3121 C C . SER A 1 381 ? 30.745 18.734 -19.916 1.00 55.31 381 SER A C 1
ATOM 3123 O O . SER A 1 381 ? 30.061 18.292 -18.993 1.00 55.31 381 SER A O 1
ATOM 3125 N N . PHE A 1 382 ? 30.476 18.452 -21.196 1.00 56.47 382 PHE A N 1
ATOM 3126 C CA . PHE A 1 382 ? 29.314 17.672 -21.629 1.00 56.47 382 PHE A CA 1
ATOM 3127 C C . PHE A 1 382 ? 29.292 16.268 -21.011 1.00 56.47 382 PHE A C 1
ATOM 3129 O O . PHE A 1 382 ? 28.293 15.860 -20.415 1.00 56.47 382 PHE A O 1
ATOM 3136 N N . VAL A 1 383 ? 30.420 15.551 -21.076 1.00 57.66 383 VAL A N 1
ATOM 3137 C CA . VAL A 1 383 ? 30.564 14.217 -20.470 1.00 57.66 383 VAL A CA 1
ATOM 3138 C C . VAL A 1 383 ? 30.359 14.281 -18.955 1.00 57.66 383 VAL A C 1
ATOM 3140 O O . VAL A 1 383 ? 29.610 13.470 -18.413 1.00 57.66 383 VAL A O 1
ATOM 3143 N N . ARG A 1 384 ? 30.947 15.265 -18.258 1.00 59.34 384 ARG A N 1
ATOM 3144 C CA . ARG A 1 384 ? 30.767 15.433 -16.805 1.00 59.34 384 ARG A CA 1
ATOM 3145 C C . ARG A 1 384 ? 29.318 15.695 -16.419 1.00 59.34 384 ARG A C 1
ATOM 3147 O O . ARG A 1 384 ? 28.835 15.100 -15.456 1.00 59.34 384 ARG A O 1
ATOM 3154 N N . VAL A 1 385 ? 28.617 16.568 -17.140 1.00 56.31 385 VAL A N 1
ATOM 3155 C CA . VAL A 1 385 ? 27.208 16.855 -16.849 1.00 56.31 385 VAL A CA 1
ATOM 3156 C C . VAL A 1 385 ? 26.346 15.624 -17.131 1.00 56.31 385 VAL A C 1
ATOM 3158 O O . VAL A 1 385 ? 25.512 15.275 -16.297 1.00 56.31 385 VAL A O 1
ATOM 3161 N N . TYR A 1 386 ? 26.595 14.900 -18.225 1.00 59.28 386 TYR A N 1
ATOM 3162 C CA . TYR A 1 386 ? 25.899 13.649 -18.530 1.00 59.28 386 TYR A CA 1
ATOM 3163 C C . TYR A 1 386 ? 26.117 12.570 -17.454 1.00 59.28 386 TYR A C 1
ATOM 3165 O O . TYR A 1 386 ? 25.149 12.015 -16.934 1.00 59.28 386 TYR A O 1
ATOM 3173 N N . VAL A 1 387 ? 27.367 12.325 -17.047 1.00 57.56 387 VAL A N 1
ATOM 3174 C CA . VAL A 1 387 ? 27.724 11.381 -15.970 1.00 57.56 387 VAL A CA 1
ATOM 3175 C C . VAL A 1 387 ? 27.078 11.788 -14.645 1.00 57.56 387 VAL A C 1
ATOM 3177 O O . VAL A 1 387 ? 26.497 10.950 -13.956 1.00 57.56 387 VAL A O 1
ATOM 3180 N N . ASN A 1 388 ? 27.100 13.076 -14.297 1.00 58.97 388 ASN A N 1
ATOM 3181 C CA . ASN A 1 388 ? 26.432 13.572 -13.095 1.00 58.97 388 ASN A CA 1
ATOM 3182 C C . ASN A 1 388 ? 24.910 13.410 -13.166 1.00 58.97 388 ASN A C 1
ATOM 3184 O O . ASN A 1 388 ? 24.292 13.098 -12.151 1.00 58.97 388 ASN A O 1
ATOM 3188 N N . ASN A 1 389 ? 24.299 13.581 -14.337 1.00 55.84 389 ASN A N 1
ATOM 3189 C CA . ASN A 1 389 ? 22.868 13.358 -14.521 1.00 55.84 389 ASN A CA 1
ATOM 3190 C C . ASN A 1 389 ? 22.512 11.875 -14.437 1.00 55.84 389 ASN A C 1
ATOM 3192 O O . ASN A 1 389 ? 21.514 11.541 -13.811 1.00 55.84 389 ASN A O 1
ATOM 3196 N N . LEU A 1 390 ? 23.350 10.978 -14.960 1.00 55.16 390 LEU A N 1
ATOM 3197 C CA . LEU A 1 390 ? 23.185 9.539 -14.768 1.00 55.16 390 LEU A CA 1
ATOM 3198 C C . LEU A 1 390 ? 23.329 9.138 -13.287 1.00 55.16 390 LEU A C 1
ATOM 3200 O O . LEU A 1 390 ? 22.511 8.369 -12.784 1.00 55.16 390 LEU A O 1
ATOM 3204 N N . ARG A 1 391 ? 24.297 9.708 -12.554 1.00 59.84 391 ARG A N 1
ATOM 3205 C CA . ARG A 1 391 ? 24.428 9.514 -11.096 1.00 59.84 391 ARG A CA 1
ATOM 3206 C C . ARG A 1 391 ? 23.197 10.040 -10.347 1.00 59.84 391 ARG A C 1
ATOM 3208 O O . ARG A 1 391 ? 22.668 9.348 -9.484 1.00 59.84 391 ARG A O 1
ATOM 3215 N N . LYS A 1 392 ? 22.689 11.227 -10.708 1.00 56.12 392 LYS A N 1
ATOM 3216 C CA . LYS A 1 392 ? 21.428 11.783 -10.172 1.00 56.12 392 LYS A CA 1
ATOM 3217 C C . LYS A 1 392 ? 20.211 10.936 -10.533 1.00 56.12 392 LYS A C 1
ATOM 3219 O O . LYS A 1 392 ? 19.288 10.855 -9.735 1.00 56.12 392 LYS A O 1
ATOM 3224 N N . ALA A 1 393 ? 20.230 10.295 -11.700 1.00 51.41 393 ALA A N 1
ATOM 3225 C CA . ALA A 1 393 ? 19.265 9.296 -12.141 1.00 51.41 393 ALA A CA 1
ATOM 3226 C C . ALA A 1 393 ? 19.551 7.901 -11.542 1.00 51.41 393 ALA A C 1
ATOM 3228 O O . ALA A 1 393 ? 18.902 6.928 -11.915 1.00 51.41 393 ALA A O 1
ATOM 3229 N N . GLY A 1 394 ? 20.450 7.806 -10.554 1.00 49.69 394 GLY A N 1
ATOM 3230 C CA . GLY A 1 394 ? 20.691 6.642 -9.703 1.00 49.69 394 GLY A CA 1
ATOM 3231 C C . GLY A 1 394 ? 21.342 5.463 -10.419 1.00 49.69 394 GLY A C 1
ATOM 3232 O O . GLY A 1 394 ? 21.306 4.342 -9.918 1.00 49.69 394 GLY A O 1
ATOM 3233 N N . PHE A 1 395 ? 21.954 5.701 -11.580 1.00 53.72 395 PHE A N 1
ATOM 3234 C CA . PHE A 1 395 ? 22.835 4.724 -12.199 1.00 53.72 395 PHE A CA 1
ATOM 3235 C C . PHE A 1 395 ? 24.135 4.626 -11.399 1.00 53.72 395 PHE A C 1
ATOM 3237 O O . PHE A 1 395 ? 24.799 5.632 -11.141 1.00 53.72 395 PHE A O 1
ATOM 3244 N N . SER A 1 396 ? 24.513 3.399 -11.030 1.00 49.03 396 SER A N 1
ATOM 3245 C CA . SER A 1 396 ? 25.857 3.124 -10.532 1.00 49.03 396 SER A CA 1
ATOM 3246 C C . SER A 1 396 ? 26.820 3.211 -11.711 1.00 49.03 396 SER A C 1
ATOM 3248 O O . SER A 1 396 ? 26.873 2.326 -12.563 1.00 49.03 396 SER A O 1
ATOM 3250 N N . ILE A 1 397 ? 27.519 4.336 -11.798 1.00 51.78 397 ILE A N 1
ATOM 3251 C CA . ILE A 1 397 ? 28.619 4.532 -12.732 1.00 51.78 397 ILE A CA 1
ATOM 3252 C C . ILE A 1 397 ? 29.873 4.424 -11.883 1.00 51.78 397 ILE A C 1
ATOM 3254 O O . ILE A 1 397 ? 30.215 5.362 -11.159 1.00 51.78 397 ILE A O 1
ATOM 3258 N N . ASN A 1 398 ? 30.540 3.272 -11.939 1.00 42.34 398 ASN A N 1
ATOM 3259 C CA . ASN A 1 398 ? 31.950 3.226 -11.568 1.00 42.34 398 ASN A CA 1
ATOM 3260 C C . ASN A 1 398 ? 32.651 4.286 -12.427 1.00 42.34 398 ASN A C 1
ATOM 3262 O O . ASN A 1 398 ? 32.256 4.446 -13.580 1.00 42.34 398 ASN A O 1
ATOM 3266 N N . ASN A 1 399 ? 33.637 5.012 -11.891 1.00 38.19 399 ASN A N 1
ATOM 3267 C CA . ASN A 1 399 ? 34.302 6.162 -12.543 1.00 38.19 399 ASN A CA 1
ATOM 3268 C C . ASN A 1 399 ? 35.058 5.830 -13.860 1.00 38.19 399 ASN A C 1
ATOM 3270 O O . ASN A 1 399 ? 35.980 6.535 -14.273 1.00 38.19 399 ASN A O 1
ATOM 3274 N N . GLU A 1 400 ? 34.701 4.718 -14.494 1.00 36.94 400 GLU A N 1
ATOM 3275 C CA . GLU A 1 400 ? 35.218 4.157 -15.719 1.00 36.94 400 GLU A CA 1
ATOM 3276 C C . GLU A 1 400 ? 34.030 3.816 -16.640 1.00 36.94 400 GLU A C 1
ATOM 3278 O O . GLU A 1 400 ? 33.332 2.811 -16.474 1.00 36.94 400 GLU A O 1
ATOM 3283 N N . LEU A 1 401 ? 33.794 4.659 -17.647 1.00 39.16 401 LEU A N 1
ATOM 3284 C CA . LEU A 1 401 ? 32.986 4.289 -18.807 1.00 39.16 401 LEU A CA 1
ATOM 3285 C C . LEU A 1 401 ? 33.811 3.338 -19.687 1.00 39.16 401 LEU A C 1
ATOM 3287 O O . LEU A 1 401 ? 34.620 3.778 -20.501 1.00 39.16 401 LEU A O 1
ATOM 3291 N N . HIS A 1 402 ? 33.619 2.027 -19.534 1.00 36.94 402 HIS A N 1
ATOM 3292 C CA . HIS A 1 402 ? 34.264 1.035 -20.401 1.00 36.94 402 HIS A CA 1
ATOM 3293 C C . HIS A 1 402 ? 33.460 0.839 -21.689 1.00 36.94 402 HIS A C 1
ATOM 3295 O O . HIS A 1 402 ? 32.428 0.165 -21.696 1.00 36.94 402 HIS A O 1
ATOM 3301 N N . PHE A 1 403 ? 33.935 1.396 -22.803 1.00 38.53 403 PHE A N 1
ATOM 3302 C CA . PHE A 1 403 ? 33.404 1.068 -24.127 1.00 38.53 403 PHE A CA 1
ATOM 3303 C C . PHE A 1 403 ? 34.015 -0.256 -24.598 1.00 38.53 403 PHE A C 1
ATOM 3305 O O . PHE A 1 403 ? 35.237 -0.401 -24.650 1.00 38.53 403 PHE A O 1
ATOM 3312 N N . LYS A 1 404 ? 33.182 -1.233 -24.984 1.00 35.19 404 LYS A N 1
ATOM 3313 C CA . LYS A 1 404 ? 33.689 -2.412 -25.702 1.00 35.19 404 LYS A CA 1
ATOM 3314 C C . LYS A 1 404 ? 34.270 -1.953 -27.038 1.00 35.19 404 LYS A C 1
ATOM 3316 O O . LYS A 1 404 ? 33.626 -1.183 -27.756 1.00 35.19 404 LYS A O 1
ATOM 3321 N N . LYS A 1 405 ? 35.461 -2.469 -27.357 1.00 35.19 405 LYS A N 1
ATOM 3322 C CA . LYS A 1 405 ? 36.276 -2.132 -28.539 1.00 35.19 405 LYS A CA 1
ATOM 3323 C C . LYS A 1 405 ? 35.516 -2.274 -29.872 1.00 35.19 405 LYS A C 1
ATOM 3325 O O . LYS A 1 405 ? 35.867 -1.606 -30.834 1.00 35.19 405 LYS A O 1
ATOM 3330 N N . ASP A 1 406 ? 34.425 -3.045 -29.871 1.00 35.16 406 ASP A N 1
ATOM 3331 C CA . ASP A 1 406 ? 33.665 -3.438 -31.062 1.00 35.16 406 ASP A CA 1
ATOM 3332 C C . ASP A 1 406 ? 32.235 -2.862 -31.098 1.00 35.16 406 ASP A C 1
ATOM 3334 O O . ASP A 1 406 ? 31.338 -3.423 -31.728 1.00 35.16 406 ASP A O 1
ATOM 3338 N N . THR A 1 407 ? 31.974 -1.749 -30.401 1.00 36.66 407 THR A N 1
ATOM 3339 C CA . THR A 1 407 ? 30.655 -1.091 -30.454 1.00 36.66 407 THR A CA 1
ATOM 3340 C C . THR A 1 407 ? 30.456 -0.428 -31.823 1.00 36.66 407 THR A C 1
ATOM 3342 O O . THR A 1 407 ? 30.790 0.737 -32.020 1.00 36.66 407 THR A O 1
ATOM 3345 N N . VAL A 1 408 ? 29.915 -1.171 -32.792 1.00 33.94 408 VAL A N 1
ATOM 3346 C CA . VA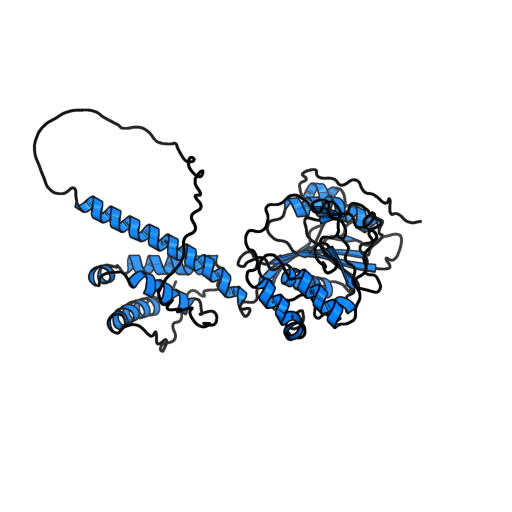L A 1 408 ? 29.635 -0.658 -34.141 1.00 33.94 408 VAL A CA 1
ATOM 3347 C C . VAL A 1 408 ? 28.326 0.133 -34.140 1.00 33.94 408 VAL A C 1
ATOM 3349 O O . VAL A 1 408 ? 27.235 -0.433 -34.072 1.00 33.94 408 VAL A O 1
ATOM 3352 N N . ILE A 1 409 ? 28.428 1.457 -34.256 1.00 35.47 409 ILE A N 1
ATOM 3353 C CA . ILE A 1 409 ? 27.275 2.351 -34.401 1.00 35.47 409 ILE A CA 1
ATOM 3354 C C . ILE A 1 409 ? 27.021 2.557 -35.897 1.00 35.47 409 ILE A C 1
ATOM 3356 O O . ILE A 1 409 ? 27.866 3.089 -36.615 1.00 35.47 409 ILE A O 1
ATOM 3360 N N . LYS A 1 410 ? 25.850 2.137 -36.391 1.00 33.28 410 LYS A N 1
ATOM 3361 C CA . LYS A 1 410 ? 25.440 2.410 -37.777 1.00 33.28 410 LYS A CA 1
ATOM 3362 C C . LYS A 1 410 ? 25.074 3.897 -37.916 1.00 33.28 410 LYS A C 1
ATOM 3364 O O . LYS A 1 410 ? 24.088 4.372 -37.342 1.00 33.28 410 LYS A O 1
ATOM 3369 N N . THR A 1 411 ? 25.875 4.645 -38.669 1.00 34.78 411 THR A N 1
ATOM 3370 C CA . THR A 1 411 ? 25.642 6.057 -39.018 1.00 34.78 411 THR A CA 1
ATOM 3371 C C . THR A 1 411 ? 25.794 6.265 -40.526 1.00 34.78 411 THR A C 1
ATOM 3373 O O . THR A 1 411 ? 26.301 5.388 -41.225 1.00 34.78 411 THR A O 1
ATOM 3376 N N . LYS A 1 412 ? 25.349 7.421 -41.041 1.00 35.78 412 LYS A N 1
ATOM 3377 C CA . LYS A 1 412 ? 25.701 7.853 -42.403 1.00 35.78 412 LYS A CA 1
ATOM 3378 C C . LYS A 1 412 ? 27.235 7.978 -42.502 1.00 35.78 412 LYS A C 1
ATOM 3380 O O . LYS A 1 412 ? 27.881 8.287 -41.498 1.00 35.78 412 LYS A O 1
ATOM 3385 N N . SER A 1 413 ? 27.800 7.703 -43.679 1.00 39.62 413 SER A N 1
ATOM 3386 C CA . SER A 1 413 ? 29.252 7.603 -43.956 1.00 39.62 413 SER A CA 1
ATOM 3387 C C . SER A 1 413 ? 30.082 8.735 -43.315 1.00 39.62 413 SER A C 1
ATOM 3389 O O . SER A 1 413 ? 31.131 8.505 -42.715 1.00 39.62 413 SER A O 1
ATOM 3391 N N . ASP A 1 414 ? 29.519 9.937 -43.305 1.00 38.44 414 ASP A N 1
ATOM 3392 C CA . ASP A 1 414 ? 30.224 11.203 -43.087 1.00 38.44 414 ASP A CA 1
ATOM 3393 C C . ASP A 1 414 ? 30.319 11.588 -41.590 1.00 38.44 414 ASP A C 1
ATOM 3395 O O . ASP A 1 414 ? 30.901 12.607 -41.212 1.00 38.44 414 ASP A O 1
ATOM 3399 N N . THR A 1 415 ? 29.750 10.753 -40.709 1.00 39.91 415 THR A N 1
ATOM 3400 C CA . THR A 1 415 ? 29.728 10.940 -39.240 1.00 39.91 415 THR A CA 1
ATOM 3401 C C . THR A 1 415 ? 30.575 9.921 -38.472 1.00 39.91 415 THR A C 1
ATOM 3403 O O . THR A 1 415 ? 30.818 10.102 -37.279 1.00 39.91 415 THR A O 1
ATOM 3406 N N . LYS A 1 416 ? 31.080 8.876 -39.141 1.00 42.12 416 LYS A N 1
ATOM 3407 C CA . LYS A 1 416 ? 31.835 7.780 -38.511 1.00 42.12 416 LYS A CA 1
ATOM 3408 C C . LYS A 1 416 ? 33.195 8.222 -37.923 1.00 42.12 416 LYS A C 1
ATOM 3410 O O . LYS A 1 416 ? 33.411 7.970 -36.739 1.00 42.12 416 LYS A O 1
ATOM 3415 N N . PRO A 1 417 ? 34.048 8.992 -38.633 1.00 47.12 417 PRO A N 1
ATOM 3416 C CA . PRO A 1 417 ? 35.334 9.451 -38.083 1.00 47.12 417 PRO A CA 1
ATOM 3417 C C . PRO A 1 417 ? 35.180 10.416 -36.891 1.00 47.12 417 PRO A C 1
ATOM 3419 O O . PRO A 1 417 ? 36.035 10.485 -36.008 1.00 47.12 417 PRO A O 1
ATOM 3422 N N . LYS A 1 418 ? 34.064 11.158 -36.856 1.00 48.88 418 LYS A N 1
ATOM 3423 C CA . LYS A 1 418 ? 33.729 12.161 -35.829 1.00 48.88 418 LYS A CA 1
ATOM 3424 C C . LYS A 1 418 ? 33.303 11.498 -34.515 1.00 48.88 418 LYS A C 1
ATOM 3426 O O . LYS A 1 418 ? 33.736 11.916 -33.443 1.00 48.88 418 LYS A O 1
ATOM 3431 N N . LEU A 1 419 ? 32.529 10.413 -34.603 1.00 49.19 419 LEU A N 1
ATOM 3432 C CA . LEU A 1 419 ? 32.188 9.566 -33.458 1.00 49.19 419 LEU A CA 1
ATOM 3433 C C . LEU A 1 419 ? 33.425 8.856 -32.890 1.00 49.19 419 LEU A C 1
ATOM 3435 O O . LEU A 1 419 ? 33.593 8.805 -31.673 1.00 49.19 419 LEU A O 1
ATOM 3439 N N . ASP A 1 420 ? 34.312 8.368 -33.761 1.00 52.12 420 ASP A N 1
ATOM 3440 C CA . ASP A 1 420 ? 35.533 7.663 -33.360 1.00 52.12 420 ASP A CA 1
ATOM 3441 C C . ASP A 1 420 ? 36.481 8.562 -32.550 1.00 52.12 420 ASP A C 1
ATOM 3443 O O . ASP A 1 420 ? 37.094 8.096 -31.590 1.00 52.12 420 ASP A O 1
ATOM 3447 N N . LYS A 1 421 ? 36.558 9.868 -32.855 1.00 53.00 421 LYS A N 1
ATOM 3448 C CA . LYS A 1 421 ? 37.345 10.842 -32.074 1.00 53.00 421 LYS A CA 1
ATOM 3449 C C . LYS A 1 421 ? 36.786 11.036 -30.660 1.00 53.00 421 LYS A C 1
ATOM 3451 O O . LYS A 1 421 ? 37.558 11.054 -29.703 1.00 53.00 421 LYS A O 1
ATOM 3456 N N . ILE A 1 422 ? 35.462 11.115 -30.514 1.00 50.56 422 ILE A N 1
ATOM 3457 C CA . ILE A 1 422 ? 34.802 11.261 -29.207 1.00 50.56 422 ILE A CA 1
ATOM 3458 C C . ILE A 1 422 ? 34.933 9.970 -28.389 1.00 50.56 422 ILE A C 1
ATOM 3460 O O . ILE A 1 422 ? 35.319 10.013 -27.222 1.00 50.56 422 ILE A O 1
ATOM 3464 N N . VAL A 1 423 ? 34.715 8.811 -29.015 1.00 50.72 423 VAL A N 1
ATOM 3465 C CA . VAL A 1 423 ? 34.927 7.497 -28.388 1.00 50.72 423 VAL A CA 1
ATOM 3466 C C . VAL A 1 423 ? 36.390 7.329 -27.961 1.00 50.72 423 VAL A C 1
ATOM 3468 O O . VAL A 1 423 ? 36.661 6.864 -26.855 1.00 50.72 423 VAL A O 1
ATOM 3471 N N . LYS A 1 424 ? 37.353 7.760 -28.785 1.00 54.47 424 LYS A N 1
ATOM 3472 C CA . LYS A 1 424 ? 38.787 7.731 -28.461 1.00 54.47 424 LYS A CA 1
ATOM 3473 C C . LYS A 1 424 ? 39.146 8.687 -27.319 1.00 54.47 424 LYS A C 1
ATOM 3475 O O . LYS A 1 424 ? 39.919 8.291 -26.454 1.00 54.47 424 LYS A O 1
ATOM 3480 N N . TYR A 1 425 ? 38.565 9.889 -27.269 1.00 48.69 425 TYR A N 1
ATOM 3481 C CA . TYR A 1 425 ? 38.746 10.839 -26.163 1.00 48.69 425 TYR A CA 1
ATOM 3482 C C . TYR A 1 425 ? 38.230 10.271 -24.835 1.00 48.69 425 TYR A C 1
ATOM 3484 O O . TYR A 1 425 ? 38.937 10.320 -23.827 1.00 48.69 425 TYR A O 1
ATOM 3492 N N . ILE A 1 426 ? 37.034 9.676 -24.836 1.00 48.25 426 ILE A N 1
ATOM 3493 C CA . ILE A 1 426 ? 36.453 9.079 -23.627 1.00 48.25 426 ILE A CA 1
ATOM 3494 C C . ILE A 1 426 ? 37.273 7.858 -23.177 1.00 48.25 426 ILE A C 1
ATOM 3496 O O . ILE A 1 426 ? 37.582 7.727 -21.996 1.00 48.25 426 ILE A O 1
ATOM 3500 N N . ASN A 1 427 ? 37.719 7.015 -24.115 1.00 48.06 427 ASN A N 1
ATOM 3501 C CA . ASN A 1 427 ? 38.568 5.854 -23.819 1.00 48.06 427 ASN A CA 1
ATOM 3502 C C . ASN A 1 427 ? 39.996 6.219 -23.374 1.00 48.06 427 ASN A C 1
ATOM 3504 O O . ASN A 1 427 ? 40.633 5.432 -22.670 1.00 48.06 427 ASN A O 1
ATOM 3508 N N . ALA A 1 428 ? 40.524 7.372 -23.795 1.00 46.47 428 ALA A N 1
ATOM 3509 C CA . ALA A 1 428 ? 41.834 7.871 -23.373 1.00 46.47 428 ALA A CA 1
ATOM 3510 C C . ALA A 1 428 ? 41.786 8.485 -21.964 1.00 46.47 428 ALA A C 1
ATOM 3512 O O . ALA A 1 428 ? 42.732 8.337 -21.193 1.00 46.47 428 ALA A O 1
ATOM 3513 N N . ASN A 1 429 ? 40.666 9.111 -21.595 1.00 42.12 429 ASN A N 1
ATOM 3514 C CA . ASN A 1 429 ? 40.466 9.754 -20.299 1.00 42.12 429 ASN A CA 1
ATOM 3515 C C . ASN A 1 429 ? 39.672 8.842 -19.346 1.00 42.12 429 ASN A C 1
ATOM 3517 O O . ASN A 1 429 ? 38.572 9.179 -18.917 1.00 42.12 429 ASN A O 1
ATOM 3521 N N . LYS A 1 430 ? 40.254 7.681 -19.009 1.00 41.78 430 LYS A N 1
ATOM 3522 C CA . LYS A 1 430 ? 39.660 6.572 -18.223 1.00 41.78 430 LYS A CA 1
ATOM 3523 C C . LYS A 1 430 ? 39.263 6.889 -16.764 1.00 41.78 430 LYS A C 1
ATOM 3525 O O . LYS A 1 430 ? 39.094 5.965 -15.980 1.00 41.78 430 LYS A O 1
ATOM 3530 N N . LYS A 1 431 ? 39.170 8.156 -16.355 1.00 35.78 431 LYS A N 1
ATOM 3531 C CA . LYS A 1 431 ? 38.855 8.562 -14.975 1.00 35.78 431 LYS A CA 1
ATOM 3532 C C . LYS A 1 431 ? 37.870 9.732 -14.970 1.00 35.78 431 LYS A C 1
ATOM 3534 O O . LYS A 1 431 ? 38.316 10.870 -15.099 1.00 35.78 431 LYS A O 1
ATOM 3539 N N . TRP A 1 432 ? 36.575 9.460 -14.778 1.00 38.81 432 TRP A N 1
ATOM 3540 C CA . TRP A 1 432 ? 35.538 10.478 -14.520 1.00 38.81 432 TRP A CA 1
ATOM 3541 C C . TRP A 1 432 ? 34.404 9.964 -13.631 1.00 38.81 432 TRP A C 1
ATOM 3543 O O . TRP A 1 432 ? 33.824 8.910 -13.959 1.00 38.81 432 TRP A O 1
#

Organism: Mizuhopecten yessoensis (NCBI:txid6573)

Secondary structure (DSSP, 8-state):
-----SB---------HHHHHHH-TTPBTTTBB--SSS--S-EEEEEEEESS-HHHHHHHHHHHHHHHHHTT-EEEEEEEEE-SSSS--HHHHHHHHHHHHHHHS--SEEEEE-TTEEESBTTS-SS--SS-EE---EEGGGTTS-S-TT---SEEEEEHHHHHHTTSS-S---SBSSHHHHHHHHHHHTT---EE--TTTSEEEEPP-PPPS-B-TTHHHHHHTHHHHTTTSSGGG--EEEEEEEE-SS-EEEEEEE-TTSHHHHHHHHHHHHHHHHHHHHHHHHHHHHHHHHTSS--------------------------------------------PPP------HHHHHHHHHHHHHHTS-HHHHHT--HHHHHHHHHHHHHHHHHTT----S-----TT------GGGHHHHHHHHHHHHH----